Protein AF-0000000079729161 (afdb_homodimer)

pLDDT: mean 92.94, std 8.16, range [28.3, 98.75]

Structure (mmCIF, N/CA/C/O backbone):
data_AF-0000000079729161-model_v1
#
loop_
_entity.id
_entity.type
_entity.pdbx_description
1 polymer 'Ankyrin repeat domain-containing protein'
#
loop_
_atom_site.group_PDB
_atom_site.id
_atom_site.type_symbol
_atom_site.label_atom_id
_atom_site.label_alt_id
_atom_site.label_comp_id
_atom_site.label_asym_id
_atom_site.label_entity_id
_atom_site.label_seq_id
_atom_site.pdbx_PDB_ins_code
_atom_site.Cartn_x
_atom_site.Cartn_y
_atom_site.Cartn_z
_atom_site.occupancy
_atom_site.B_iso_or_equiv
_atom_site.auth_seq_id
_atom_site.auth_comp_id
_atom_site.auth_asym_id
_atom_site.auth_atom_id
_atom_sit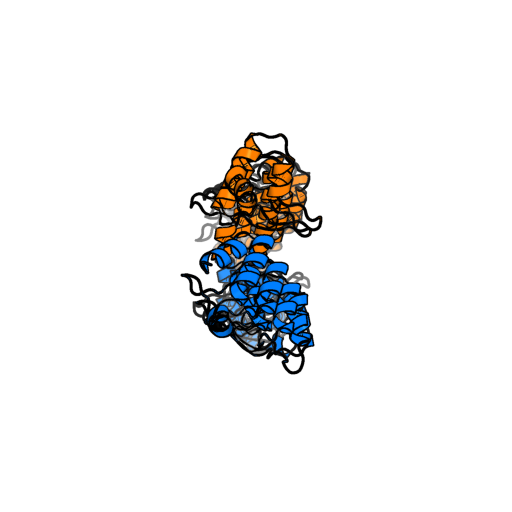e.pdbx_PDB_model_num
ATOM 1 N N . MET A 1 1 ? 3.354 -56.656 -15.953 1 68.19 1 MET A N 1
ATOM 2 C CA . MET A 1 1 ? 3.672 -55.219 -15.883 1 68.19 1 MET A CA 1
ATOM 3 C C . MET A 1 1 ? 3.277 -54.656 -14.531 1 68.19 1 MET A C 1
ATOM 5 O O . MET A 1 1 ? 2.232 -55 -13.984 1 68.19 1 MET A O 1
ATOM 9 N N . ASP A 1 2 ? 4.18 -53.969 -13.883 1 83.44 2 ASP A N 1
ATOM 10 C CA . ASP A 1 2 ? 3.963 -53.25 -12.625 1 83.44 2 ASP A CA 1
ATOM 11 C C . ASP A 1 2 ? 3.348 -51.875 -12.875 1 83.44 2 ASP A C 1
ATOM 13 O O . ASP A 1 2 ? 3.834 -51.125 -13.719 1 83.44 2 ASP A O 1
ATOM 17 N N . TRP A 1 3 ? 2.186 -51.75 -12.258 1 87.19 3 TRP A N 1
ATOM 18 C CA . TRP A 1 3 ? 1.47 -50.5 -12.438 1 87.19 3 TRP A CA 1
ATOM 19 C C . TRP A 1 3 ? 2.34 -49.312 -12.023 1 87.19 3 TRP A C 1
ATOM 21 O O . TRP A 1 3 ? 2.17 -48.188 -12.539 1 87.19 3 TRP A O 1
ATOM 31 N N . ASN A 1 4 ? 3.287 -49.594 -11.258 1 90.12 4 ASN A N 1
ATOM 32 C CA . ASN A 1 4 ? 4.191 -48.531 -10.789 1 90.12 4 ASN A CA 1
ATOM 33 C C . ASN A 1 4 ? 5.051 -48 -11.922 1 90.12 4 ASN A C 1
ATOM 35 O O . ASN A 1 4 ? 5.492 -46.844 -11.875 1 90.12 4 ASN A O 1
ATOM 39 N N . ASP A 1 5 ? 5.234 -48.844 -12.898 1 92.19 5 ASP A N 1
ATOM 40 C CA . ASP A 1 5 ? 6.008 -48.406 -14.055 1 92.19 5 ASP A CA 1
ATOM 41 C C . ASP A 1 5 ? 5.258 -47.344 -14.844 1 92.19 5 ASP A C 1
ATOM 43 O O . ASP A 1 5 ? 5.875 -46.438 -15.422 1 92.19 5 ASP A O 1
ATOM 47 N N . LEU A 1 6 ? 3.928 -47.406 -14.828 1 94.44 6 LEU A N 1
ATOM 48 C CA . LEU A 1 6 ? 3.113 -46.406 -15.484 1 94.44 6 LEU A CA 1
ATOM 49 C C . LEU A 1 6 ? 3.246 -45.062 -14.781 1 94.44 6 LEU A C 1
ATOM 51 O O . LEU A 1 6 ? 3.424 -44.031 -15.43 1 94.44 6 LEU A O 1
ATOM 55 N N . PHE A 1 7 ? 3.248 -45.094 -13.5 1 94.38 7 PHE A N 1
ATOM 56 C CA . PHE A 1 7 ? 3.387 -43.844 -12.727 1 94.38 7 PHE A CA 1
ATOM 57 C C . PHE A 1 7 ? 4.754 -43.219 -12.953 1 94.38 7 PHE A C 1
ATOM 59 O O . PHE A 1 7 ? 4.863 -42 -13.133 1 94.38 7 PHE A O 1
ATOM 66 N N . ARG A 1 8 ? 5.738 -44.031 -12.969 1 90 8 ARG A N 1
ATOM 67 C CA . ARG A 1 8 ? 7.09 -43.531 -13.203 1 90 8 ARG A CA 1
ATOM 68 C C . ARG A 1 8 ? 7.203 -42.906 -14.578 1 90 8 ARG A C 1
ATOM 70 O O . ARG A 1 8 ? 7.824 -41.844 -14.727 1 90 8 ARG A O 1
ATOM 77 N N . ALA A 1 9 ? 6.652 -43.562 -15.586 1 92.38 9 ALA A N 1
ATOM 78 C CA . ALA A 1 9 ? 6.695 -43.031 -16.953 1 92.38 9 ALA A CA 1
ATOM 79 C C . ALA A 1 9 ? 5.996 -41.688 -17.047 1 92.38 9 ALA A C 1
ATOM 81 O O . ALA A 1 9 ? 6.5 -40.75 -17.688 1 92.38 9 ALA A O 1
ATOM 82 N N . VAL A 1 10 ? 4.863 -41.5 -16.391 1 93.75 10 VAL A N 1
ATOM 83 C CA . VAL A 1 10 ? 4.098 -40.281 -16.422 1 93.75 10 VAL A CA 1
ATOM 84 C C . VAL A 1 10 ? 4.855 -39.188 -15.688 1 93.75 10 VAL A C 1
ATOM 86 O O . VAL A 1 10 ? 5.008 -38.062 -16.203 1 93.75 10 VAL A O 1
ATOM 89 N N . LYS A 1 11 ? 5.406 -39.438 -14.5 1 88.5 11 LYS A N 1
ATOM 90 C CA . LYS A 1 11 ? 6.062 -38.469 -13.648 1 88.5 11 LYS A CA 1
ATOM 91 C C . LYS A 1 11 ? 7.363 -37.969 -14.281 1 88.5 11 LYS A C 1
ATOM 93 O O . LYS A 1 11 ? 7.746 -36.812 -14.109 1 88.5 11 LYS A O 1
ATOM 98 N N . THR A 1 12 ? 8.008 -38.844 -15.055 1 85.38 12 THR A N 1
ATOM 99 C CA . THR A 1 12 ? 9.273 -38.469 -15.664 1 85.38 12 THR A CA 1
ATOM 100 C C . THR A 1 12 ? 9.055 -37.906 -17.062 1 85.38 12 THR A C 1
ATOM 102 O O . THR A 1 12 ? 9.977 -37.344 -17.672 1 85.38 12 THR A O 1
ATOM 105 N N . GLY A 1 13 ? 7.871 -38.062 -17.609 1 87.88 13 GLY A N 1
ATOM 106 C CA . GLY A 1 13 ? 7.547 -37.531 -18.922 1 87.88 13 GLY A CA 1
ATOM 107 C C . GLY A 1 13 ? 8.023 -38.438 -20.062 1 87.88 13 GLY A C 1
ATOM 108 O O . GLY A 1 13 ? 8.266 -37.969 -21.172 1 87.88 13 GLY A O 1
ATOM 109 N N . ASN A 1 14 ? 8.281 -39.656 -19.703 1 89.75 14 ASN A N 1
ATOM 110 C CA . ASN A 1 14 ? 8.688 -40.625 -20.719 1 89.75 14 ASN A CA 1
ATOM 111 C C . ASN A 1 14 ? 7.492 -41.188 -21.469 1 89.75 14 ASN A C 1
ATOM 113 O O . ASN A 1 14 ? 7.082 -42.344 -21.219 1 89.75 14 ASN A O 1
ATOM 117 N N . ASN A 1 15 ? 7.012 -40.5 -22.484 1 92.31 15 ASN A N 1
ATOM 118 C CA . ASN A 1 15 ? 5.773 -40.844 -23.172 1 92.31 15 ASN A CA 1
ATOM 119 C C . ASN A 1 15 ? 5.941 -42.094 -24.047 1 92.31 15 ASN A C 1
ATOM 121 O O . ASN A 1 15 ? 4.98 -42.812 -24.281 1 92.31 15 ASN A O 1
ATOM 125 N N . GLY A 1 16 ? 7.207 -42.281 -24.516 1 90.62 16 GLY A N 1
ATOM 126 C CA . GLY A 1 16 ? 7.461 -43.5 -25.234 1 90.62 16 GLY A CA 1
ATOM 127 C C . GLY A 1 16 ? 7.23 -44.75 -24.391 1 90.62 16 GLY A C 1
ATOM 128 O O . GLY A 1 16 ? 6.504 -45.656 -24.797 1 90.62 16 GLY A O 1
ATOM 129 N N . THR A 1 17 ? 7.859 -44.719 -23.281 1 92.44 17 THR A N 1
ATOM 130 C CA . THR A 1 17 ? 7.691 -45.812 -22.344 1 92.44 17 THR A CA 1
ATOM 131 C C . THR A 1 17 ? 6.234 -45.938 -21.906 1 92.44 17 THR A C 1
ATOM 133 O O . THR A 1 17 ? 5.711 -47.031 -21.766 1 92.44 17 THR A O 1
ATOM 136 N N . LEU A 1 18 ? 5.551 -44.844 -21.703 1 95.31 18 LEU A N 1
ATOM 137 C CA . LEU A 1 18 ? 4.152 -44.844 -21.281 1 95.31 18 LEU A CA 1
ATOM 138 C C . LEU A 1 18 ? 3.279 -45.562 -22.312 1 95.31 18 LEU A C 1
ATOM 140 O O . LEU A 1 18 ? 2.465 -46.406 -21.953 1 95.31 18 LEU A O 1
ATOM 144 N N . ARG A 1 19 ? 3.449 -45.25 -23.547 1 95.38 19 ARG A N 1
ATOM 145 C CA . ARG A 1 19 ? 2.676 -45.875 -24.609 1 95.38 19 ARG A CA 1
ATOM 146 C C . ARG A 1 19 ? 2.887 -47.375 -24.641 1 95.38 19 ARG A C 1
ATOM 148 O O . ARG A 1 19 ? 1.926 -48.156 -24.75 1 95.38 19 ARG A O 1
ATOM 155 N N . ALA A 1 20 ? 4.137 -47.75 -24.516 1 94.94 20 ALA A N 1
ATOM 156 C CA . ALA A 1 20 ? 4.469 -49.156 -24.547 1 94.94 20 ALA A CA 1
ATOM 157 C C . ALA A 1 20 ? 3.811 -49.906 -23.375 1 94.94 20 ALA A C 1
ATOM 159 O O . ALA A 1 20 ? 3.26 -51 -23.562 1 94.94 20 ALA A O 1
ATOM 160 N N . LEU A 1 21 ? 3.881 -49.312 -22.25 1 95.19 21 LEU A N 1
ATOM 161 C CA . LEU A 1 21 ? 3.316 -49.906 -21.062 1 95.19 21 LEU A CA 1
ATOM 162 C C . LEU A 1 21 ? 1.796 -50 -21.156 1 95.19 21 LEU A C 1
ATOM 164 O O . LEU A 1 21 ? 1.198 -51 -20.734 1 95.19 21 LEU A O 1
ATOM 168 N N . LEU A 1 22 ? 1.143 -49 -21.703 1 95.62 22 LEU A N 1
ATOM 169 C CA . LEU A 1 22 ? -0.308 -49 -21.859 1 95.62 22 LEU A CA 1
ATOM 170 C C . LEU A 1 22 ? -0.758 -50.062 -22.844 1 95.62 22 LEU A C 1
ATOM 172 O O . LEU A 1 22 ? -1.742 -50.781 -22.594 1 95.62 22 LEU A O 1
ATOM 176 N N . GLU A 1 23 ? -0.032 -50.219 -23.938 1 94.88 23 GLU A N 1
ATOM 177 C CA . GLU A 1 23 ? -0.334 -51.25 -24.922 1 94.88 23 GLU A CA 1
ATOM 178 C C . GLU A 1 23 ? -0.263 -52.625 -24.297 1 94.88 23 GLU A C 1
ATOM 180 O O . GLU A 1 23 ? -1.117 -53.469 -24.562 1 94.88 23 GLU A O 1
ATOM 185 N N . GLU A 1 24 ? 0.707 -52.75 -23.547 1 94.06 24 GLU A N 1
ATOM 186 C CA . GLU A 1 24 ? 0.854 -54 -22.859 1 94.06 24 GLU A CA 1
ATOM 187 C C . GLU A 1 24 ? -0.266 -54.219 -21.844 1 94.06 24 GLU A C 1
ATOM 189 O O . GLU A 1 24 ? -0.782 -55.312 -21.688 1 94.06 24 GLU A O 1
ATOM 194 N N . ALA A 1 25 ? -0.663 -53.281 -21.188 1 92.88 25 ALA A N 1
ATOM 195 C CA . ALA A 1 25 ? -1.66 -53.344 -20.125 1 92.88 25 ALA A CA 1
ATOM 196 C C . ALA A 1 25 ? -3.027 -53.75 -20.672 1 92.88 25 ALA A C 1
ATOM 198 O O . ALA A 1 25 ? -3.801 -54.438 -20 1 92.88 25 ALA A O 1
ATOM 199 N N . THR A 1 26 ? -3.33 -53.281 -21.844 1 92.75 26 THR A N 1
ATOM 200 C CA . THR A 1 26 ? -4.641 -53.531 -22.438 1 92.75 26 THR A CA 1
ATOM 201 C C . THR A 1 26 ? -4.871 -55.031 -22.609 1 92.75 26 THR A C 1
ATOM 203 O O . THR A 1 26 ? -6.012 -55.5 -22.75 1 92.75 26 THR A O 1
ATOM 206 N N . THR A 1 27 ? -3.781 -55.75 -22.641 1 92.38 27 THR A N 1
ATOM 207 C CA . THR A 1 27 ? -3.887 -57.188 -22.859 1 92.38 27 THR A CA 1
ATOM 208 C C . THR A 1 27 ? -4.113 -57.938 -21.547 1 92.38 27 THR A C 1
ATOM 210 O O . THR A 1 27 ? -4.395 -59.125 -21.531 1 92.38 27 THR A O 1
ATOM 213 N N . ARG A 1 28 ? -4.113 -57.25 -20.547 1 91.5 28 ARG A N 1
ATOM 214 C CA . ARG A 1 28 ? -4.273 -57.875 -19.219 1 91.5 28 ARG A CA 1
ATOM 215 C C . ARG A 1 28 ? -5.746 -58.062 -18.891 1 91.5 28 ARG A C 1
ATOM 217 O O . ARG A 1 28 ? -6.582 -57.219 -19.188 1 91.5 28 ARG A O 1
ATOM 224 N N . ASP A 1 29 ? -5.957 -59.219 -18.234 1 90.94 29 ASP A N 1
ATOM 225 C CA . ASP A 1 29 ? -7.309 -59.469 -17.766 1 90.94 29 ASP A CA 1
ATOM 226 C C . ASP A 1 29 ? -7.715 -58.469 -16.688 1 90.94 29 ASP A C 1
ATOM 228 O O . ASP A 1 29 ? -6.941 -58.188 -15.766 1 90.94 29 ASP A O 1
ATOM 232 N N . GLY A 1 30 ? -8.969 -57.875 -16.875 1 91.06 30 GLY A N 1
ATOM 233 C CA . GLY A 1 30 ? -9.484 -56.969 -15.883 1 91.06 30 GLY A CA 1
ATOM 234 C C . GLY A 1 30 ? -9.008 -55.531 -16.094 1 91.06 30 GLY A C 1
ATOM 235 O O . GLY A 1 30 ? -9.227 -54.656 -15.25 1 91.06 30 GLY A O 1
ATOM 236 N N . TYR A 1 31 ? -8.273 -55.312 -17.109 1 90.75 31 TYR A N 1
ATOM 237 C CA . TYR A 1 31 ? -7.715 -54 -17.453 1 90.75 31 TYR A CA 1
ATOM 238 C C . TYR A 1 31 ? -8.773 -52.906 -17.344 1 90.75 31 TYR A C 1
ATOM 240 O O . TYR A 1 31 ? -8.57 -51.906 -16.688 1 90.75 31 TYR A O 1
ATOM 248 N N . SER A 1 32 ? -9.914 -53.156 -17.953 1 90.5 32 SER A N 1
ATOM 249 C CA . SER A 1 32 ? -10.961 -52.125 -18.062 1 90.5 32 SER A CA 1
ATOM 250 C C . SER A 1 32 ? -11.484 -51.75 -16.688 1 90.5 32 SER A C 1
ATOM 252 O O . SER A 1 32 ? -11.922 -50.594 -16.484 1 90.5 32 SER A O 1
ATOM 254 N N . GLU A 1 33 ? -11.367 -52.656 -15.742 1 91.94 33 GLU A N 1
ATOM 255 C CA . GLU A 1 33 ? -11.859 -52.406 -14.391 1 91.94 33 GLU A CA 1
ATOM 256 C C . GLU A 1 33 ? -10.758 -51.844 -13.5 1 91.94 33 GLU A C 1
ATOM 258 O O . GLU A 1 33 ? -11.008 -50.969 -12.656 1 91.94 33 GLU A O 1
ATOM 263 N N . GLU A 1 34 ? -9.609 -52.281 -13.727 1 92.12 34 GLU A N 1
ATOM 264 C CA . GLU A 1 34 ? -8.508 -51.969 -12.828 1 92.12 34 GLU A CA 1
ATOM 265 C C . GLU A 1 34 ? -7.84 -50.625 -13.203 1 92.12 34 GLU A C 1
ATOM 267 O O . GLU A 1 34 ? -7.52 -49.812 -12.336 1 92.12 34 GLU A O 1
ATOM 272 N N . PHE A 1 35 ? -7.656 -50.375 -14.469 1 93.56 35 PHE A N 1
ATOM 273 C CA . PHE A 1 35 ? -6.859 -49.25 -14.969 1 93.56 35 PHE A CA 1
ATOM 274 C C . PHE A 1 35 ? -7.438 -47.938 -14.5 1 93.56 35 PHE A C 1
ATOM 276 O O . PHE A 1 35 ? -6.727 -47.094 -13.93 1 93.56 35 PHE A O 1
ATOM 283 N N . PRO A 1 36 ? -8.75 -47.75 -14.641 1 91.62 36 PRO A N 1
ATOM 284 C CA . PRO A 1 36 ? -9.312 -46.469 -14.234 1 91.62 36 PRO A CA 1
ATOM 285 C C . PRO A 1 36 ? -9.242 -46.219 -12.727 1 91.62 36 PRO A C 1
ATOM 287 O O . PRO A 1 36 ? -9.375 -45.094 -12.266 1 91.62 36 PRO A O 1
ATOM 290 N N . GLU A 1 37 ? -8.945 -47.281 -11.984 1 92.56 37 GLU A N 1
ATOM 291 C CA . GLU A 1 37 ? -8.977 -47.188 -10.523 1 92.56 37 GLU A CA 1
ATOM 292 C C . GLU A 1 37 ? -7.57 -47.094 -9.945 1 92.56 37 GLU A C 1
ATOM 294 O O . GLU A 1 37 ? -7.402 -46.938 -8.734 1 92.56 37 GLU A O 1
ATOM 299 N N . LEU A 1 38 ? -6.609 -47.094 -10.836 1 93.62 38 LEU A N 1
ATOM 300 C CA . LEU A 1 38 ? -5.23 -47.031 -10.367 1 93.62 38 LEU A CA 1
ATOM 301 C C . LEU A 1 38 ? -4.957 -45.719 -9.633 1 93.62 38 LEU A C 1
ATOM 303 O O . LEU A 1 38 ? -5.324 -44.656 -10.109 1 93.62 38 LEU A O 1
ATOM 307 N N . ARG A 1 39 ? -4.336 -45.812 -8.406 1 93.75 39 ARG A N 1
ATOM 308 C CA . ARG A 1 39 ? -3.906 -44.656 -7.613 1 93.75 39 ARG A CA 1
ATOM 309 C C . ARG A 1 39 ? -2.527 -44.906 -7.008 1 93.75 39 ARG A C 1
ATOM 311 O O . ARG A 1 39 ? -2.148 -46.062 -6.75 1 93.75 39 ARG A O 1
ATOM 318 N N . ASP A 1 40 ? -1.847 -43.844 -6.875 1 91.12 40 ASP A N 1
ATOM 319 C CA . ASP A 1 40 ? -0.59 -43.969 -6.145 1 91.12 40 ASP A CA 1
ATOM 320 C C . ASP A 1 40 ? -0.816 -43.875 -4.637 1 91.12 40 ASP A C 1
ATOM 322 O O . ASP A 1 40 ? -1.953 -43.938 -4.168 1 91.12 40 ASP A O 1
ATOM 326 N N . SER A 1 41 ? 0.306 -43.844 -3.869 1 88.5 41 SER A N 1
ATOM 327 C CA . SER A 1 41 ? 0.239 -43.844 -2.412 1 88.5 41 SER A CA 1
ATOM 328 C C . SER A 1 41 ? -0.407 -42.562 -1.898 1 88.5 41 SER A C 1
ATOM 330 O O . SER A 1 41 ? -0.88 -42.5 -0.761 1 88.5 41 SER A O 1
ATOM 332 N N . TYR A 1 42 ? -0.53 -41.5 -2.68 1 86.44 42 TYR A N 1
ATOM 333 C CA . TYR A 1 42 ? -1.123 -40.25 -2.285 1 86.44 42 TYR A CA 1
ATOM 334 C C . TYR A 1 42 ? -2.584 -40.156 -2.715 1 86.44 42 TYR A C 1
ATOM 336 O O . TYR A 1 42 ? -3.254 -39.156 -2.477 1 86.44 42 TYR A O 1
ATOM 344 N N . GLY A 1 43 ? -3.021 -41.25 -3.365 1 89.19 43 GLY A N 1
ATOM 345 C CA . GLY A 1 43 ? -4.414 -41.281 -3.783 1 89.19 43 GLY A CA 1
ATOM 346 C C . GLY A 1 43 ? -4.648 -40.625 -5.129 1 89.19 43 GLY A C 1
ATOM 347 O O . GLY A 1 43 ? -5.793 -40.375 -5.504 1 89.19 43 GLY A O 1
ATOM 348 N N . CYS A 1 44 ? -3.578 -40.406 -5.867 1 92.19 44 CYS A N 1
ATOM 349 C CA . CYS A 1 44 ? -3.68 -39.719 -7.156 1 92.19 44 CYS A CA 1
ATOM 350 C C . CYS A 1 44 ? -3.568 -40.719 -8.305 1 92.19 44 CYS A C 1
ATOM 352 O O . CYS A 1 44 ? -2.791 -41.656 -8.227 1 92.19 44 CYS A O 1
ATOM 354 N N . GLY A 1 45 ? -4.312 -40.5 -9.328 1 94 45 GLY A N 1
ATOM 355 C CA . GLY A 1 45 ? -4.27 -41.344 -10.5 1 94 45 GLY A CA 1
ATOM 356 C C . GLY A 1 45 ? -3.256 -40.906 -11.531 1 94 45 GLY A C 1
ATOM 357 O O . GLY A 1 45 ? -2.562 -39.906 -11.336 1 94 45 GLY A O 1
ATOM 358 N N . LEU A 1 46 ? -3.15 -41.656 -12.594 1 95.44 46 LEU A N 1
ATOM 359 C CA . LEU A 1 46 ? -2.188 -41.375 -13.656 1 95.44 46 LEU A CA 1
ATOM 360 C C . LEU A 1 46 ? -2.523 -40.062 -14.367 1 95.44 46 LEU A C 1
ATOM 362 O O . LEU A 1 46 ? -1.628 -39.281 -14.688 1 95.44 46 LEU A O 1
ATOM 366 N N . LEU A 1 47 ? -3.812 -39.812 -14.57 1 95.88 47 LEU A N 1
ATOM 367 C CA . LEU A 1 47 ? -4.246 -38.625 -15.266 1 95.88 47 LEU A CA 1
ATOM 368 C C . LEU A 1 47 ? -3.908 -37.375 -14.445 1 95.88 47 LEU A C 1
ATOM 370 O O . LEU A 1 47 ? -3.498 -36.344 -15 1 95.88 47 LEU A O 1
ATOM 374 N N . TYR A 1 48 ? -4.023 -37.469 -13.164 1 93.44 48 TYR A N 1
ATOM 375 C CA . TYR A 1 48 ? -3.65 -36.375 -12.266 1 93.44 48 TYR A CA 1
ATOM 376 C C . TYR A 1 48 ? -2.207 -35.938 -12.492 1 93.44 48 TYR A C 1
ATOM 378 O O . TYR A 1 48 ? -1.928 -34.781 -12.695 1 93.44 48 TYR A O 1
ATOM 386 N N . TRP A 1 49 ? -1.358 -36.875 -12.5 1 91.75 49 TRP A N 1
ATOM 387 C CA . TRP A 1 49 ? 0.068 -36.594 -12.617 1 91.75 49 TRP A CA 1
ATOM 388 C C . TRP A 1 49 ? 0.41 -36.031 -14 1 91.75 49 TRP A C 1
ATOM 390 O O . TRP A 1 49 ? 1.245 -35.156 -14.141 1 91.75 49 TRP A O 1
ATOM 400 N N . ALA A 1 50 ? -0.194 -36.625 -15.039 1 93.75 50 ALA A N 1
ATOM 401 C CA . ALA A 1 50 ? 0.036 -36.125 -16.391 1 93.75 50 ALA A CA 1
ATOM 402 C C . ALA A 1 50 ? -0.325 -34.656 -16.5 1 93.75 50 ALA A C 1
ATOM 404 O O . ALA A 1 50 ? 0.417 -33.844 -17.094 1 93.75 50 ALA A O 1
ATOM 405 N N . ILE A 1 51 ? -1.441 -34.281 -15.898 1 93.38 51 ILE A N 1
ATOM 406 C CA . ILE A 1 51 ? -1.92 -32.906 -15.961 1 93.38 51 ILE A CA 1
ATOM 407 C C . ILE A 1 51 ? -1.04 -32.031 -15.094 1 93.38 51 ILE A C 1
ATOM 409 O O . ILE A 1 51 ? -0.665 -30.922 -15.5 1 93.38 51 ILE A O 1
ATOM 413 N N . LYS A 1 52 ? -0.727 -32.469 -13.898 1 88.19 52 LYS A N 1
ATOM 414 C CA . LYS A 1 52 ? 0.116 -31.703 -12.977 1 88.19 52 LYS A CA 1
ATOM 415 C C . LYS A 1 52 ? 1.464 -31.375 -13.609 1 88.19 52 LYS A C 1
ATOM 417 O O . LYS A 1 52 ? 2.006 -30.297 -13.391 1 88.19 52 LYS A O 1
ATOM 422 N N . GLU A 1 53 ? 1.94 -32.312 -14.414 1 85.25 53 GLU A N 1
ATOM 423 C CA . GLU A 1 53 ? 3.223 -32.125 -15.086 1 85.25 53 GLU A CA 1
ATOM 424 C C . GLU A 1 53 ? 3.057 -31.312 -16.375 1 85.25 53 GLU A C 1
ATOM 426 O O . GLU A 1 53 ? 4.043 -31 -17.047 1 85.25 53 GLU A O 1
ATOM 431 N N . GLY A 1 54 ? 1.809 -31.062 -16.719 1 87.69 54 GLY A N 1
ATOM 432 C CA . GLY A 1 54 ? 1.536 -30.312 -17.938 1 87.69 54 GLY A CA 1
ATOM 433 C C . GLY A 1 54 ? 1.773 -31.109 -19.203 1 87.69 54 GLY A C 1
ATOM 434 O O . GLY A 1 54 ? 2.051 -30.531 -20.266 1 87.69 54 GLY A O 1
ATOM 435 N N . ASP A 1 55 ? 1.773 -32.375 -19.078 1 90 55 ASP A N 1
ATOM 436 C CA . ASP A 1 55 ? 2.062 -33.25 -20.203 1 90 55 ASP A CA 1
ATOM 437 C C . ASP A 1 55 ? 0.792 -33.562 -20.984 1 90 55 ASP A C 1
ATOM 439 O O . ASP A 1 55 ? 0.142 -34.594 -20.719 1 90 55 ASP A O 1
ATOM 443 N N . LYS A 1 56 ? 0.563 -32.844 -22.016 1 91.19 56 LYS A N 1
ATOM 444 C CA . LYS A 1 56 ? -0.649 -33 -22.812 1 91.19 56 LYS A CA 1
ATOM 445 C C . LYS A 1 56 ? -0.68 -34.344 -23.516 1 91.19 56 LYS A C 1
ATOM 447 O O . LYS A 1 56 ? -1.734 -34.969 -23.609 1 91.19 56 LYS A O 1
ATOM 452 N N . GLU A 1 57 ? 0.463 -34.688 -24 1 92.62 57 GLU A N 1
ATOM 453 C CA . GLU A 1 57 ? 0.539 -35.969 -24.719 1 92.62 57 GLU A CA 1
ATOM 454 C C . GLU A 1 57 ? 0.203 -37.125 -23.797 1 92.62 57 GLU A C 1
ATOM 456 O O . GLU A 1 57 ? -0.573 -38.031 -24.156 1 92.62 57 GLU A O 1
ATOM 461 N N . ALA A 1 58 ? 0.828 -37.125 -22.656 1 95.19 58 ALA A N 1
ATOM 462 C CA . ALA A 1 58 ? 0.551 -38.156 -21.688 1 95.19 58 ALA A CA 1
ATOM 463 C C . ALA A 1 58 ? -0.925 -38.188 -21.312 1 95.19 58 ALA A C 1
ATOM 465 O O . ALA A 1 58 ? -1.535 -39.25 -21.219 1 95.19 58 ALA A O 1
ATOM 466 N N . ALA A 1 59 ? -1.501 -37.031 -21.078 1 96.5 59 ALA A N 1
ATOM 467 C CA . ALA A 1 59 ? -2.908 -36.938 -20.703 1 96.5 59 ALA A CA 1
ATOM 468 C C . ALA A 1 59 ? -3.811 -37.531 -21.797 1 96.5 59 ALA A C 1
ATOM 470 O O . ALA A 1 59 ? -4.73 -38.281 -21.5 1 96.5 59 ALA A O 1
ATOM 471 N N . LYS A 1 60 ? -3.533 -37.188 -23 1 96.69 60 LYS A N 1
ATOM 472 C CA . LYS A 1 60 ? -4.316 -37.688 -24.125 1 96.69 60 LYS A CA 1
ATOM 473 C C . LYS A 1 60 ? -4.23 -39.219 -24.219 1 96.69 60 LYS A C 1
ATOM 475 O O . LYS A 1 60 ? -5.25 -39.875 -24.359 1 96.69 60 LYS A O 1
ATOM 480 N N . LEU A 1 61 ? -3.021 -39.688 -24.109 1 96.75 61 LEU A N 1
ATOM 481 C CA . LEU A 1 61 ? -2.809 -41.125 -24.156 1 96.75 61 LEU A CA 1
ATOM 482 C C . LEU A 1 61 ? -3.621 -41.844 -23.062 1 96.75 61 LEU A C 1
ATOM 484 O O . LEU A 1 61 ? -4.312 -42.844 -23.344 1 96.75 61 LEU A O 1
ATOM 488 N N . LEU A 1 62 ? -3.506 -41.344 -21.891 1 97.44 62 LEU A N 1
ATOM 489 C CA . LEU A 1 62 ? -4.191 -41.969 -20.75 1 97.44 62 LEU A CA 1
ATOM 490 C C . LEU A 1 62 ? -5.703 -41.969 -20.969 1 97.44 62 LEU A C 1
ATOM 492 O O . LEU A 1 62 ? -6.371 -42.969 -20.703 1 97.44 62 LEU A O 1
ATOM 496 N N . LEU A 1 63 ? -6.262 -40.875 -21.453 1 97.38 63 LEU A N 1
ATOM 497 C CA . LEU A 1 63 ? -7.695 -40.781 -21.703 1 97.38 63 LEU A CA 1
ATOM 498 C C . LEU A 1 63 ? -8.125 -41.719 -22.828 1 97.38 63 LEU A C 1
ATOM 500 O O . LEU A 1 63 ? -9.164 -42.375 -22.719 1 97.38 63 LEU A O 1
ATOM 504 N N . GLU A 1 64 ? -7.32 -41.844 -23.875 1 96.5 64 GLU A N 1
ATOM 505 C CA . GLU A 1 64 ? -7.602 -42.75 -24.984 1 96.5 64 GLU A CA 1
ATOM 506 C C . GLU A 1 64 ? -7.625 -44.188 -24.516 1 96.5 64 GLU A C 1
ATOM 508 O O . GLU A 1 64 ? -8.391 -45 -25.047 1 96.5 64 GLU A O 1
ATOM 513 N N . TYR A 1 65 ? -6.824 -44.438 -23.531 1 96.38 65 TYR A N 1
ATOM 514 C CA . TYR A 1 65 ? -6.707 -45.812 -23.062 1 96.38 65 TYR A CA 1
ATOM 515 C C . TYR A 1 65 ? -7.676 -46.094 -21.922 1 96.38 65 TYR A C 1
ATOM 517 O O . TYR A 1 65 ? -7.648 -47.156 -21.312 1 96.38 65 TYR A O 1
ATOM 525 N N . GLY A 1 66 ? -8.453 -45.094 -21.547 1 94.81 66 GLY A N 1
ATOM 526 C CA . GLY A 1 66 ? -9.594 -45.406 -20.688 1 94.81 66 GLY A CA 1
ATOM 527 C C . GLY A 1 66 ? -9.484 -44.812 -19.297 1 94.81 66 GLY A C 1
ATOM 528 O O . GLY A 1 66 ? -10.211 -45.188 -18.391 1 94.81 66 GLY A O 1
ATOM 529 N N . ALA A 1 67 ? -8.578 -43.906 -19.094 1 95.81 67 ALA A N 1
ATOM 530 C CA . ALA A 1 67 ? -8.531 -43.219 -17.812 1 95.81 67 ALA A CA 1
ATOM 531 C C . ALA A 1 67 ? -9.836 -42.469 -17.547 1 95.81 67 ALA A C 1
ATOM 533 O O . ALA A 1 67 ? -10.461 -41.938 -18.469 1 95.81 67 ALA A O 1
ATOM 534 N N . ASP A 1 68 ? -10.266 -42.438 -16.312 1 95.31 68 ASP A N 1
ATOM 535 C CA . ASP A 1 68 ? -11.477 -41.719 -15.914 1 95.31 68 ASP A CA 1
ATOM 536 C C . ASP A 1 68 ? -11.234 -40.219 -15.891 1 95.31 68 ASP A C 1
ATOM 538 O O . ASP A 1 68 ? -10.469 -39.719 -15.07 1 95.31 68 ASP A O 1
ATOM 542 N N . PRO A 1 69 ? -11.93 -39.5 -16.75 1 95.94 69 PRO A N 1
ATOM 543 C CA . PRO A 1 69 ? -11.719 -38.062 -16.781 1 95.94 69 PRO A CA 1
ATOM 544 C C . PRO A 1 69 ? -12.188 -37.375 -15.492 1 95.94 69 PRO A C 1
ATOM 546 O O . PRO A 1 69 ? -11.875 -36.219 -15.266 1 95.94 69 PRO A O 1
ATOM 549 N N . ASN A 1 70 ? -12.898 -38.062 -14.641 1 95.75 70 ASN A N 1
ATOM 550 C CA . ASN A 1 70 ? -13.438 -37.469 -13.414 1 95.75 70 ASN A CA 1
ATOM 551 C C . ASN A 1 70 ? -12.766 -38.062 -12.18 1 95.75 70 ASN A C 1
ATOM 553 O O . ASN A 1 70 ? -13.305 -37.969 -11.07 1 95.75 70 ASN A O 1
ATOM 557 N N . GLU A 1 71 ? -11.641 -38.719 -12.492 1 92.94 71 GLU A N 1
ATOM 558 C CA . GLU A 1 71 ? -10.898 -39.188 -11.336 1 92.94 71 GLU A CA 1
ATOM 559 C C . GLU A 1 71 ? -10.539 -38.031 -10.398 1 92.94 71 GLU A C 1
ATOM 561 O O . GLU A 1 71 ? -10.367 -36.906 -10.836 1 92.94 71 GLU A O 1
ATOM 566 N N . THR A 1 72 ? -10.445 -38.344 -9.031 1 91.5 72 THR A N 1
ATOM 567 C CA . THR A 1 72 ? -10.156 -37.281 -8.055 1 91.5 72 THR A CA 1
ATOM 568 C C . THR A 1 72 ? -8.906 -37.625 -7.254 1 91.5 72 THR A C 1
ATOM 570 O O . THR A 1 72 ? -8.57 -38.781 -7.078 1 91.5 72 THR A O 1
ATOM 573 N N . SER A 1 73 ? -8.203 -36.625 -6.875 1 91.19 73 SER A N 1
ATOM 574 C CA . SER A 1 73 ? -7.113 -36.781 -5.918 1 91.19 73 SER A CA 1
ATOM 575 C C . SER A 1 73 ? -7.645 -37 -4.504 1 91.19 73 SER A C 1
ATOM 577 O O . SER A 1 73 ? -8.859 -37.094 -4.301 1 91.19 73 SER A O 1
ATOM 579 N N . SER A 1 74 ? -6.691 -37.125 -3.59 1 88.19 74 SER A N 1
ATOM 580 C CA . SER A 1 74 ? -7.055 -37.312 -2.188 1 88.19 74 SER A CA 1
ATOM 581 C C . SER A 1 74 ? -7.738 -36.062 -1.637 1 88.19 74 SER A C 1
ATOM 583 O O . SER A 1 74 ? -8.453 -36.125 -0.633 1 88.19 74 SER A O 1
ATOM 585 N N . ARG A 1 75 ? -7.594 -34.938 -2.291 1 90.25 75 ARG A N 1
ATOM 586 C CA . ARG A 1 75 ? -8.211 -33.688 -1.857 1 90.25 75 ARG A CA 1
ATOM 587 C C . ARG A 1 75 ? -9.461 -33.375 -2.672 1 90.25 75 ARG A C 1
ATOM 589 O O . ARG A 1 75 ? -9.977 -32.25 -2.635 1 90.25 75 ARG A O 1
ATOM 596 N N . GLY A 1 76 ? -9.852 -34.344 -3.482 1 91.81 76 GLY A N 1
ATOM 597 C CA . GLY A 1 76 ? -11.078 -34.219 -4.258 1 91.81 76 GLY A CA 1
ATOM 598 C C . GLY A 1 76 ? -10.883 -33.406 -5.539 1 91.81 76 GLY A C 1
ATOM 599 O O . GLY A 1 76 ? -11.852 -33.031 -6.188 1 91.81 76 GLY A O 1
ATOM 600 N N . GLU A 1 77 ? -9.68 -33.156 -5.883 1 93.94 77 GLU A N 1
ATOM 601 C CA . GLU A 1 77 ? -9.43 -32.375 -7.102 1 93.94 77 GLU A CA 1
ATOM 602 C C . GLU A 1 77 ? -9.617 -33.25 -8.344 1 93.94 77 GLU A C 1
ATOM 604 O O . GLU A 1 77 ? -9.031 -34.344 -8.453 1 93.94 77 GLU A O 1
ATOM 609 N N . THR A 1 78 ? -10.445 -32.781 -9.219 1 94.62 78 THR A N 1
ATOM 610 C CA . THR A 1 78 ? -10.656 -33.469 -10.484 1 94.62 78 THR A CA 1
ATOM 611 C C . THR A 1 78 ? -9.594 -33.094 -11.5 1 94.62 78 THR A C 1
ATOM 613 O O . THR A 1 78 ? -8.859 -32.094 -11.297 1 94.62 78 THR A O 1
ATOM 616 N N . ALA A 1 79 ? -9.555 -33.844 -12.602 1 94.06 79 ALA A N 1
ATOM 617 C CA . ALA A 1 79 ? -8.633 -33.531 -13.688 1 94.06 79 ALA A CA 1
ATOM 618 C C . ALA A 1 79 ? -8.875 -32.125 -14.242 1 94.06 79 ALA A C 1
ATOM 620 O O . ALA A 1 79 ? -7.926 -31.406 -14.547 1 94.06 79 ALA A O 1
ATOM 621 N N . LEU A 1 80 ? -10.094 -31.719 -14.297 1 95.12 80 LEU A N 1
ATOM 622 C CA . LEU A 1 80 ? -10.438 -30.406 -14.805 1 95.12 80 LEU A CA 1
ATOM 623 C C . LEU A 1 80 ? -9.938 -29.312 -13.859 1 95.12 80 LEU A C 1
ATOM 625 O O . LEU A 1 80 ? -9.32 -28.344 -14.305 1 95.12 80 LEU A O 1
ATOM 629 N N . LEU A 1 81 ? -10.164 -29.5 -12.617 1 95.5 81 LEU A N 1
ATOM 630 C CA . LEU A 1 81 ? -9.734 -28.516 -11.633 1 95.5 81 LEU A CA 1
ATOM 631 C C . LEU A 1 81 ? -8.219 -28.328 -11.672 1 95.5 81 LEU A C 1
ATOM 633 O O . LEU A 1 81 ? -7.723 -27.203 -11.633 1 95.5 81 LEU A O 1
ATOM 637 N N . ILE A 1 82 ? -7.488 -29.375 -11.805 1 93.38 82 ILE A N 1
ATOM 638 C CA . ILE A 1 82 ? -6.031 -29.328 -11.828 1 93.38 82 ILE A CA 1
ATOM 639 C C . ILE A 1 82 ? -5.566 -28.672 -13.133 1 93.38 82 ILE A C 1
ATOM 641 O O . ILE A 1 82 ? -4.605 -27.906 -13.133 1 93.38 82 ILE A O 1
ATOM 645 N N . ALA A 1 83 ? -6.18 -29.016 -14.188 1 93.81 83 ALA A N 1
ATOM 646 C CA . ALA A 1 83 ? -5.836 -28.422 -15.477 1 93.81 83 ALA A CA 1
ATOM 647 C C . ALA A 1 83 ? -6.016 -26.906 -15.453 1 93.81 83 ALA A C 1
ATOM 649 O O . ALA A 1 83 ? -5.199 -26.172 -16 1 93.81 83 ALA A O 1
ATOM 650 N N . LEU A 1 84 ? -7.055 -26.484 -14.859 1 93.88 84 LEU A N 1
ATOM 651 C CA . LEU A 1 84 ? -7.336 -25.047 -14.75 1 93.88 84 LEU A CA 1
ATOM 652 C C . LEU A 1 84 ? -6.305 -24.359 -13.859 1 93.88 84 LEU A C 1
ATOM 654 O O . LEU A 1 84 ? -5.824 -23.281 -14.195 1 93.88 84 LEU A O 1
ATOM 658 N N . GLU A 1 85 ? -5.953 -24.969 -12.828 1 88.12 85 GLU A N 1
ATOM 659 C CA . GLU A 1 85 ? -4.961 -24.422 -11.898 1 88.12 85 GLU A CA 1
ATOM 660 C C . GLU A 1 85 ? -3.596 -24.281 -12.57 1 88.12 85 GLU A C 1
ATOM 662 O O . GLU A 1 85 ? -2.848 -23.344 -12.281 1 88.12 85 GLU A O 1
ATOM 667 N N . SER A 1 86 ? -3.297 -25.219 -13.406 1 80.88 86 SER A N 1
ATOM 668 C CA . SER A 1 86 ? -1.989 -25.266 -14.055 1 80.88 86 SER A CA 1
ATOM 669 C C . SER A 1 86 ? -1.91 -24.297 -15.227 1 80.88 86 SER A C 1
ATOM 671 O O . SER A 1 86 ? -0.916 -24.281 -15.953 1 80.88 86 SER A O 1
ATOM 673 N N . GLU A 1 87 ? -2.939 -23.531 -15.43 1 79.81 87 GLU A N 1
ATOM 674 C CA . GLU A 1 87 ? -2.98 -22.484 -16.453 1 79.81 87 GLU A CA 1
ATOM 675 C C . GLU A 1 87 ? -2.727 -23.062 -17.844 1 79.81 87 GLU A C 1
ATOM 677 O O . GLU A 1 87 ? -1.97 -22.484 -18.625 1 79.81 87 GLU A O 1
ATOM 682 N N . LEU A 1 88 ? -3.213 -24.203 -18.047 1 82.88 88 LEU A N 1
ATOM 683 C CA . LEU A 1 88 ? -3.033 -24.891 -19.328 1 82.88 88 LEU A CA 1
ATOM 684 C C . LEU A 1 88 ? -4.367 -25.047 -20.047 1 82.88 88 LEU A C 1
ATOM 686 O O . LEU A 1 88 ? -5.039 -26.078 -19.891 1 82.88 88 LEU A O 1
ATOM 690 N N . PRO A 1 89 ? -4.734 -24.109 -20.891 1 89.19 89 PRO A N 1
ATOM 691 C CA . PRO A 1 89 ? -6.043 -24.172 -21.547 1 89.19 89 PRO A CA 1
ATOM 692 C C . PRO A 1 89 ? -6.234 -25.438 -22.391 1 89.19 89 PRO A C 1
ATOM 694 O O . PRO A 1 89 ? -7.328 -26 -22.422 1 89.19 89 PRO A O 1
ATOM 697 N N . GLU A 1 90 ? -5.164 -25.875 -22.953 1 91.5 90 GLU A N 1
ATOM 698 C CA . GLU A 1 90 ? -5.262 -27.031 -23.828 1 91.5 90 GLU A CA 1
ATOM 699 C C . GLU A 1 90 ? -5.613 -28.297 -23.047 1 91.5 90 GLU A C 1
ATOM 701 O O . GLU A 1 90 ? -6.359 -29.156 -23.531 1 91.5 90 GLU A O 1
ATOM 706 N N . LEU A 1 91 ? -5.047 -28.375 -21.891 1 94.06 91 LEU A N 1
ATOM 707 C CA . LEU A 1 91 ? -5.336 -29.547 -21.047 1 94.06 91 LEU A CA 1
ATOM 708 C C . LEU A 1 91 ? -6.773 -29.5 -20.547 1 94.06 91 LEU A C 1
ATOM 710 O O . LEU A 1 91 ? -7.441 -30.531 -20.469 1 94.06 91 LEU A O 1
ATOM 714 N N . ALA A 1 92 ? -7.242 -28.328 -20.172 1 95.5 92 ALA A N 1
ATOM 715 C CA . ALA A 1 92 ? -8.633 -28.172 -19.766 1 95.5 92 ALA A CA 1
ATOM 716 C C . ALA A 1 92 ? -9.594 -28.562 -20.875 1 95.5 92 ALA A C 1
ATOM 718 O O . ALA A 1 92 ? -10.562 -29.281 -20.656 1 95.5 92 ALA A O 1
ATOM 719 N N . GLU A 1 93 ? -9.273 -28.156 -22.062 1 94.88 93 GLU A N 1
ATOM 720 C CA . GLU A 1 93 ? -10.086 -28.5 -23.234 1 94.88 93 GLU A CA 1
ATOM 721 C C . GLU A 1 93 ? -10.094 -30 -23.469 1 94.88 93 GLU A C 1
ATOM 723 O O . GLU A 1 93 ? -11.133 -30.578 -23.781 1 94.88 93 GLU A O 1
ATOM 728 N N . LEU A 1 94 ? -8.945 -30.531 -23.328 1 95.56 94 LEU A N 1
ATOM 729 C CA . LEU A 1 94 ? -8.781 -31.953 -23.578 1 95.56 94 LEU A CA 1
ATOM 730 C C . LEU A 1 94 ? -9.648 -32.781 -22.625 1 95.56 94 LEU A C 1
ATOM 732 O O . LEU A 1 94 ? -10.391 -33.656 -23.062 1 95.56 94 LEU A O 1
ATOM 736 N N . VAL A 1 95 ? -9.57 -32.5 -21.328 1 96.19 95 VAL A N 1
ATOM 737 C CA . VAL A 1 95 ? -10.305 -33.312 -20.359 1 96.19 95 VAL A CA 1
ATOM 738 C C . VAL A 1 95 ? -11.805 -33.094 -20.547 1 96.19 95 VAL A C 1
ATOM 740 O O . VAL A 1 95 ? -12.609 -34 -20.344 1 96.19 95 VAL A O 1
ATOM 743 N N . LEU A 1 96 ? -12.242 -31.875 -20.891 1 94.94 96 LEU A N 1
ATOM 744 C CA . LEU A 1 96 ? -13.648 -31.609 -21.172 1 94.94 96 LEU A CA 1
ATOM 745 C C . LEU A 1 96 ? -14.125 -32.406 -22.391 1 94.94 96 LEU A C 1
ATOM 747 O O . LEU A 1 96 ? -15.234 -32.938 -22.375 1 94.94 96 LEU A O 1
ATOM 751 N N . LYS A 1 97 ? -13.312 -32.438 -23.391 1 94.25 97 LYS A N 1
ATOM 752 C CA . LYS A 1 97 ? -13.641 -33.188 -24.609 1 94.25 97 LYS A CA 1
ATOM 753 C C . LYS A 1 97 ? -13.891 -34.656 -24.297 1 94.25 97 LYS A C 1
ATOM 755 O O . LYS A 1 97 ? -14.727 -35.281 -24.938 1 94.25 97 LYS A O 1
ATOM 760 N N . TYR A 1 98 ? -13.195 -35.156 -23.297 1 95.88 98 TYR A N 1
ATOM 761 C CA . TYR A 1 98 ? -13.305 -36.562 -22.969 1 95.88 98 TYR A CA 1
ATOM 762 C C . TYR A 1 98 ? -14.32 -36.781 -21.844 1 95.88 98 TYR A C 1
ATOM 764 O O . TYR A 1 98 ? -14.352 -37.844 -21.234 1 95.88 98 TYR A O 1
ATOM 772 N N . GLY A 1 99 ? -15.094 -35.719 -21.484 1 93.44 99 GLY A N 1
ATOM 773 C CA . GLY A 1 99 ? -16.266 -35.938 -20.656 1 93.44 99 GLY A CA 1
ATOM 774 C C . GLY A 1 99 ? -16.062 -35.5 -19.219 1 93.44 99 GLY A C 1
ATOM 775 O O . GLY A 1 99 ? -16.797 -35.969 -18.328 1 93.44 99 GLY A O 1
ATOM 776 N N . ALA A 1 100 ? -15.07 -34.719 -18.938 1 95.56 100 ALA A N 1
ATOM 777 C CA . ALA A 1 100 ? -14.938 -34.188 -17.578 1 95.56 100 ALA A CA 1
ATOM 778 C C . ALA A 1 100 ? -16.172 -33.406 -17.188 1 95.56 100 ALA A C 1
ATOM 780 O O . ALA A 1 100 ? -16.719 -32.625 -17.984 1 95.56 100 ALA A O 1
ATOM 781 N N . ASP A 1 101 ? -16.672 -33.562 -15.969 1 94.38 101 ASP A N 1
ATOM 782 C CA . ASP A 1 101 ? -17.859 -32.906 -15.438 1 94.38 101 ASP A CA 1
ATOM 783 C C . ASP A 1 101 ? -17.5 -31.547 -14.852 1 94.38 101 ASP A C 1
ATOM 785 O O . ASP A 1 101 ? -16.844 -31.469 -13.812 1 94.38 101 ASP A O 1
ATOM 789 N N . PRO A 1 102 ? -17.969 -30.516 -15.461 1 93.38 102 PRO A N 1
ATOM 790 C CA . PRO A 1 102 ? -17.578 -29.172 -15.016 1 93.38 102 PRO A CA 1
ATOM 791 C C . PRO A 1 102 ? -18.344 -28.719 -13.773 1 93.38 102 PRO A C 1
ATOM 793 O O . PRO A 1 102 ? -18.141 -27.594 -13.289 1 93.38 102 PRO A O 1
ATOM 796 N N . SER A 1 103 ? -19.172 -29.547 -13.172 1 91.44 103 SER A N 1
ATOM 797 C CA . SER A 1 103 ? -19.953 -29.172 -11.984 1 91.44 103 SER A CA 1
ATOM 798 C C . SER A 1 103 ? -19.297 -29.703 -10.711 1 91.44 103 SER A C 1
ATOM 800 O O . SER A 1 103 ? -19.688 -29.312 -9.609 1 91.44 103 SER A O 1
ATOM 802 N N . LEU A 1 104 ? -18.312 -30.531 -10.898 1 92.88 104 LEU A N 1
ATOM 803 C CA . LEU A 1 104 ? -17.688 -31.156 -9.742 1 92.88 104 LEU A CA 1
ATOM 804 C C . LEU A 1 104 ? -16.797 -30.156 -9 1 92.88 104 LEU A C 1
ATOM 806 O O . LEU A 1 104 ? -16.125 -29.344 -9.625 1 92.88 104 LEU A O 1
ATOM 810 N N . ARG A 1 105 ? -16.812 -30.312 -7.613 1 93.06 105 ARG A N 1
ATOM 811 C CA . ARG A 1 105 ? -16.016 -29.469 -6.73 1 93.06 105 ARG A CA 1
ATOM 812 C C . ARG A 1 105 ? -14.977 -30.281 -5.965 1 93.06 105 ARG A C 1
ATOM 814 O O . ARG A 1 105 ? -15.094 -31.5 -5.855 1 93.06 105 ARG A O 1
ATOM 821 N N . ASP A 1 106 ? -13.953 -29.625 -5.523 1 94.38 106 ASP A N 1
ATOM 822 C CA . ASP A 1 106 ? -13.008 -30.312 -4.652 1 94.38 106 ASP A CA 1
ATOM 823 C C . ASP A 1 106 ? -13.414 -30.188 -3.188 1 94.38 106 ASP A C 1
ATOM 825 O O . ASP A 1 106 ? -14.508 -29.703 -2.883 1 94.38 106 ASP A O 1
ATOM 829 N N . MET A 1 107 ? -12.602 -30.703 -2.318 1 93.44 107 MET A N 1
ATOM 830 C CA . MET A 1 107 ? -12.953 -30.781 -0.901 1 93.44 107 MET A CA 1
ATOM 831 C C . MET A 1 107 ? -12.961 -29.391 -0.274 1 93.44 107 MET A C 1
ATOM 833 O O . MET A 1 107 ? -13.602 -29.172 0.756 1 93.44 107 MET A O 1
ATOM 837 N N . ASP A 1 108 ? -12.344 -28.391 -0.884 1 91.81 108 ASP A N 1
ATOM 838 C CA . ASP A 1 108 ? -12.32 -27.016 -0.393 1 91.81 108 ASP A CA 1
ATOM 839 C C . ASP A 1 108 ? -13.477 -26.203 -0.968 1 91.81 108 ASP A C 1
ATOM 841 O O . ASP A 1 108 ? -13.602 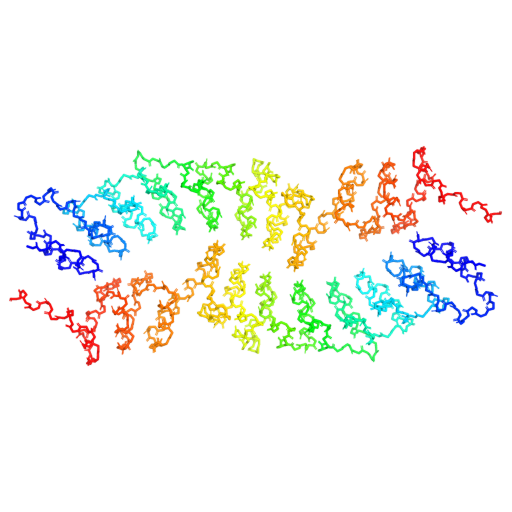-25.016 -0.692 1 91.81 108 ASP A O 1
ATOM 845 N N . GLY A 1 109 ? -14.227 -26.812 -1.798 1 91.88 109 GLY A N 1
ATOM 846 C CA . GLY A 1 109 ? -15.414 -26.172 -2.348 1 91.88 109 GLY A CA 1
ATOM 847 C C . GLY A 1 109 ? -15.133 -25.422 -3.631 1 91.88 109 GLY A C 1
ATOM 848 O O . GLY A 1 109 ? -16 -24.703 -4.133 1 91.88 109 GLY A O 1
ATOM 849 N N . ASN A 1 110 ? -13.969 -25.594 -4.156 1 93.62 110 ASN A N 1
ATOM 850 C CA . ASN A 1 110 ? -13.641 -24.906 -5.398 1 93.62 110 ASN A CA 1
ATOM 851 C C . ASN A 1 110 ? -14.359 -25.531 -6.59 1 93.62 110 ASN A C 1
ATOM 853 O O . ASN A 1 110 ? -14.422 -26.766 -6.711 1 93.62 110 ASN A O 1
ATOM 857 N N . THR A 1 111 ? -14.898 -24.672 -7.395 1 93.19 111 THR A N 1
ATOM 858 C CA . THR A 1 111 ? -15.508 -25.062 -8.656 1 93.19 111 THR A CA 1
ATOM 859 C C . THR A 1 111 ? -14.547 -24.812 -9.82 1 93.19 111 THR A C 1
ATOM 861 O O . THR A 1 111 ? -13.539 -24.125 -9.664 1 93.19 111 THR A O 1
ATOM 864 N N . PRO A 1 112 ? -14.828 -25.422 -10.953 1 94 112 PRO A N 1
ATOM 865 C CA . PRO A 1 112 ? -14.008 -25.109 -12.125 1 94 112 PRO A CA 1
ATOM 866 C C . PRO A 1 112 ? -13.945 -23.609 -12.414 1 94 112 PRO A C 1
ATOM 868 O O . PRO A 1 112 ? -12.875 -23.078 -12.742 1 94 112 PRO A O 1
ATOM 871 N N . LEU A 1 113 ? -15 -22.906 -12.164 1 94.94 113 LEU A N 1
ATOM 872 C CA . LEU A 1 113 ? -15 -21.484 -12.43 1 94.94 113 LEU A CA 1
ATOM 873 C C . LEU A 1 113 ? -14.086 -20.734 -11.453 1 94.94 113 LEU A C 1
ATOM 875 O O . LEU A 1 113 ? -13.281 -19.906 -11.859 1 94.94 113 LEU A O 1
ATOM 879 N N . THR A 1 114 ? -14.195 -21.062 -10.195 1 94.44 114 THR A N 1
ATOM 880 C CA . THR A 1 114 ? -13.344 -20.391 -9.227 1 94.44 114 THR A CA 1
ATOM 881 C C . THR A 1 114 ? -11.875 -20.719 -9.469 1 94.44 114 THR A C 1
ATOM 883 O O . THR A 1 114 ? -11 -19.875 -9.289 1 94.44 114 THR A O 1
ATOM 886 N N . LYS A 1 115 ? -11.609 -21.922 -9.891 1 93.75 115 LYS A N 1
ATOM 887 C CA . LYS A 1 115 ? -10.242 -22.312 -10.219 1 93.75 115 LYS A CA 1
ATOM 888 C C . LYS A 1 115 ? -9.742 -21.562 -11.453 1 93.75 115 LYS A C 1
ATOM 890 O O . LYS A 1 115 ? -8.602 -21.109 -11.492 1 93.75 115 LYS A O 1
ATOM 895 N N . ALA A 1 116 ? -10.57 -21.469 -12.414 1 94.56 116 ALA A N 1
ATOM 896 C CA . ALA A 1 116 ? -10.21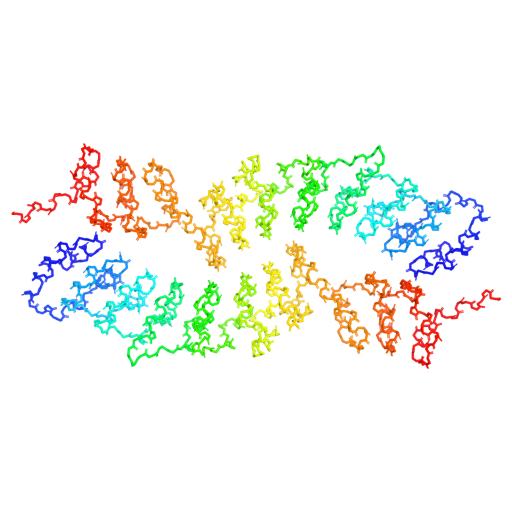1 -20.719 -13.617 1 94.56 116 ALA A CA 1
ATOM 897 C C . ALA A 1 116 ? -9.906 -19.266 -13.273 1 94.56 116 ALA A C 1
ATOM 899 O O . ALA A 1 116 ? -8.93 -18.703 -13.766 1 94.56 116 ALA A O 1
ATOM 900 N N . VAL A 1 117 ? -10.703 -18.703 -12.461 1 94.94 117 VAL A N 1
ATOM 901 C CA . VAL A 1 117 ? -10.492 -17.328 -12.023 1 94.94 117 VAL A CA 1
ATOM 902 C C . VAL A 1 117 ? -9.156 -17.219 -11.305 1 94.94 117 VAL A C 1
ATOM 904 O O . VAL A 1 117 ? -8.391 -16.281 -11.547 1 94.94 117 VAL A O 1
ATOM 907 N N . SER A 1 118 ? -8.859 -18.141 -10.445 1 91.81 118 SER A N 1
ATOM 908 C CA . SER A 1 118 ? -7.633 -18.141 -9.664 1 91.81 118 SER A CA 1
ATOM 909 C C . SER A 1 118 ? -6.402 -18.234 -10.562 1 91.81 118 SER A C 1
ATOM 911 O O . SER A 1 118 ? -5.332 -17.734 -10.203 1 91.81 118 SER A O 1
ATOM 913 N N . SER A 1 119 ? -6.543 -18.828 -11.688 1 90.38 119 SER A N 1
ATOM 914 C CA . SER A 1 119 ? -5.426 -18.953 -12.617 1 90.38 119 SER A CA 1
ATOM 915 C C . SER A 1 119 ? -5.008 -17.594 -13.18 1 90.38 119 SER A C 1
ATOM 917 O O . SER A 1 119 ? -3.871 -17.422 -13.625 1 90.38 119 SER A O 1
ATOM 919 N N . GLY A 1 120 ? -6.035 -16.703 -13.258 1 91.25 120 GLY A N 1
ATOM 920 C CA . GLY A 1 120 ? -5.77 -15.383 -13.797 1 91.25 120 GLY A CA 1
ATOM 921 C C . GLY A 1 120 ? -5.812 -15.336 -15.312 1 91.25 120 GLY A C 1
ATOM 922 O O . GLY A 1 120 ? -5.598 -14.281 -15.914 1 91.25 120 GLY A O 1
ATOM 923 N N . LYS A 1 121 ? -6.07 -16.438 -15.906 1 92.81 121 LYS A N 1
ATOM 924 C CA . LYS A 1 121 ? -6.141 -16.5 -17.359 1 92.81 121 LYS A CA 1
ATOM 925 C C . LYS A 1 121 ? -7.582 -16.391 -17.844 1 92.81 121 LYS A C 1
ATOM 927 O O . LYS A 1 121 ? -8.367 -17.328 -17.688 1 92.81 121 LYS A O 1
ATOM 932 N N . LEU A 1 122 ? -7.816 -15.305 -18.516 1 95.31 122 LEU A N 1
ATOM 933 C CA . LEU A 1 122 ? -9.172 -15.055 -19 1 95.31 122 LEU A CA 1
ATOM 934 C C . LEU A 1 122 ? -9.625 -16.172 -19.938 1 95.31 122 LEU A C 1
ATOM 936 O O . LEU A 1 122 ? -10.789 -16.562 -19.922 1 95.31 122 LEU A O 1
ATOM 940 N N . ALA A 1 123 ? -8.703 -16.703 -20.672 1 94.56 123 ALA A N 1
ATOM 941 C CA . ALA A 1 123 ? -9.023 -17.734 -21.641 1 94.56 123 ALA A CA 1
ATOM 942 C C . ALA A 1 123 ? -9.617 -18.969 -20.969 1 94.56 123 ALA A C 1
ATOM 944 O O . ALA A 1 123 ? -10.5 -19.609 -21.531 1 94.56 123 ALA A O 1
ATOM 945 N N . LEU A 1 124 ? -9.125 -19.266 -19.844 1 95.44 124 LEU A N 1
ATOM 946 C CA . LEU A 1 124 ? -9.625 -20.422 -19.109 1 95.44 124 LEU A CA 1
ATOM 947 C C . LEU A 1 124 ? -11.031 -20.172 -18.578 1 95.44 124 LEU A C 1
ATOM 949 O O . LEU A 1 124 ? -11.859 -21.078 -18.531 1 95.44 124 LEU A O 1
ATOM 953 N N . VAL A 1 125 ? -11.273 -18.953 -18.172 1 95.44 125 VAL A N 1
ATOM 954 C CA . VAL A 1 125 ? -12.602 -18.578 -17.703 1 95.44 125 VAL A CA 1
ATOM 955 C C . VAL A 1 125 ? -13.594 -18.656 -18.859 1 95.44 125 VAL A C 1
ATOM 957 O O . VAL A 1 125 ? -14.664 -19.266 -18.734 1 95.44 125 VAL A O 1
ATOM 960 N N . GLU A 1 126 ? -13.211 -18.141 -20 1 94.69 126 GLU A N 1
ATOM 961 C CA . GLU A 1 126 ? -14.062 -18.141 -21.188 1 94.69 126 GLU A CA 1
ATOM 962 C C . GLU A 1 126 ? -14.383 -19.547 -21.656 1 94.69 126 GLU A C 1
ATOM 964 O O . GLU A 1 126 ? -15.5 -19.828 -22.109 1 94.69 126 GLU A O 1
ATOM 969 N N . LEU A 1 127 ? -13.461 -20.391 -21.5 1 94 127 LEU A N 1
ATOM 970 C CA . LEU A 1 127 ? -13.602 -21.781 -21.922 1 94 127 LEU A CA 1
ATOM 971 C C . LEU A 1 127 ? -14.781 -22.438 -21.219 1 94 127 LEU A C 1
ATOM 973 O O . LEU A 1 127 ? -15.523 -23.203 -21.828 1 94 127 LEU A O 1
ATOM 977 N N . LEU A 1 128 ? -14.953 -22.141 -19.969 1 93.75 128 LEU A N 1
ATOM 978 C CA . LEU A 1 128 ? -16 -22.766 -19.172 1 93.75 128 LEU A CA 1
ATOM 979 C C . LEU A 1 128 ? -17.375 -22.281 -19.609 1 93.75 128 LEU A C 1
ATOM 981 O O . LEU A 1 128 ? -18.391 -22.969 -19.391 1 93.75 128 LEU A O 1
ATOM 985 N N . PHE A 1 129 ? -17.469 -21.141 -20.219 1 92.88 129 PHE A N 1
ATOM 986 C CA . PHE A 1 129 ? -18.734 -20.594 -20.672 1 92.88 129 PHE A CA 1
ATOM 987 C C . PHE A 1 129 ? -19.078 -21.109 -22.062 1 92.88 129 PHE A C 1
ATOM 989 O O . PHE A 1 129 ? -20.203 -20.953 -22.531 1 92.88 129 PHE A O 1
ATOM 996 N N . GLU A 1 130 ? -18.125 -21.766 -22.641 1 91 130 GLU A N 1
ATOM 997 C CA . GLU A 1 130 ? -18.344 -22.312 -23.984 1 91 130 GLU A CA 1
ATOM 998 C C . GLU A 1 130 ? -18.766 -23.781 -23.922 1 91 130 GLU A C 1
ATOM 1000 O O . GLU A 1 130 ? -19.125 -24.375 -24.938 1 91 130 GLU A O 1
ATOM 1005 N N . VAL A 1 131 ? -18.656 -24.328 -22.766 1 89.56 131 VAL A N 1
ATOM 1006 C CA . VAL A 1 131 ? -19.062 -25.719 -22.625 1 89.56 131 VAL A CA 1
ATOM 1007 C C . VAL A 1 131 ? -20.562 -25.859 -22.828 1 89.56 131 VAL A C 1
ATOM 1009 O O . VAL A 1 131 ? -21.344 -25.203 -22.141 1 89.56 131 VAL A O 1
ATOM 1012 N N . PRO A 1 132 ? -20.969 -26.703 -23.703 1 85.94 132 PRO A N 1
ATOM 1013 C CA . PRO A 1 132 ? -22.406 -26.844 -23.984 1 85.94 132 PRO A CA 1
ATOM 1014 C C . PRO A 1 132 ? -23.188 -27.391 -22.797 1 85.94 132 PRO A C 1
ATOM 1016 O O . PRO A 1 132 ? -22.703 -28.25 -22.062 1 85.94 132 PRO A O 1
ATOM 1019 N N . ASP A 1 133 ? -24.344 -26.859 -22.547 1 82.19 133 ASP A N 1
ATOM 1020 C CA . ASP A 1 133 ? -25.359 -27.312 -21.594 1 82.19 133 ASP A CA 1
ATOM 1021 C C . ASP A 1 133 ? -24.797 -27.312 -20.156 1 82.19 133 ASP A C 1
ATOM 1023 O O . ASP A 1 133 ? -25.25 -28.094 -19.312 1 82.19 133 ASP A O 1
ATOM 1027 N N . SER A 1 134 ? -23.734 -26.578 -19.953 1 84.94 134 SER A N 1
ATOM 1028 C CA . SER A 1 134 ? -23.141 -26.531 -18.625 1 84.94 134 SER A CA 1
ATOM 1029 C C . SER A 1 134 ? -22.656 -25.141 -18.266 1 84.94 134 SER A C 1
ATOM 1031 O O . SER A 1 134 ? -21.469 -24.938 -17.969 1 84.94 134 SER A O 1
ATOM 1033 N N . ALA A 1 135 ? -23.531 -24.234 -18.328 1 84.81 135 ALA A N 1
ATOM 1034 C CA . ALA A 1 135 ? -23.141 -22.875 -17.969 1 84.81 135 ALA A CA 1
ATOM 1035 C C . ALA A 1 135 ? -22.766 -22.797 -16.484 1 84.81 135 ALA A C 1
ATOM 1037 O O . ALA A 1 135 ? -23.469 -23.312 -15.625 1 84.81 135 ALA A O 1
ATOM 1038 N N . PRO A 1 136 ? -21.609 -22.188 -16.234 1 90.06 136 PRO A N 1
ATOM 1039 C CA . PRO A 1 136 ? -21.188 -22.094 -14.836 1 90.06 136 PRO A CA 1
ATOM 1040 C C . PRO A 1 136 ? -22.109 -21.203 -14.008 1 90.06 136 PRO A C 1
ATOM 1042 O O . PRO A 1 136 ? -22.719 -20.281 -14.539 1 90.06 136 PRO A O 1
ATOM 1045 N N . ASP A 1 137 ? -22.266 -21.562 -12.805 1 89.19 137 ASP A N 1
ATOM 1046 C CA . ASP A 1 137 ? -22.938 -20.688 -11.844 1 89.19 137 ASP A CA 1
ATOM 1047 C C . ASP A 1 137 ? -22 -19.625 -11.297 1 89.19 137 ASP A C 1
ATOM 1049 O O . ASP A 1 137 ? -21.078 -19.938 -10.531 1 89.19 137 ASP A O 1
ATOM 1053 N N . PHE A 1 138 ? -22.219 -18.469 -11.711 1 85.69 138 PHE A N 1
ATOM 1054 C CA . PHE A 1 138 ? -21.297 -17.422 -11.328 1 85.69 138 PHE A CA 1
ATOM 1055 C C . PHE A 1 138 ? -21.578 -16.938 -9.914 1 85.69 138 PHE A C 1
ATOM 1057 O O . PHE A 1 138 ? -20.797 -16.156 -9.352 1 85.69 138 PHE A O 1
ATOM 1064 N N . GLU A 1 139 ? -22.625 -17.516 -9.242 1 90.5 139 GLU A N 1
ATOM 1065 C CA . GLU A 1 139 ? -22.922 -17.078 -7.887 1 90.5 139 GLU A CA 1
ATOM 1066 C C . GLU A 1 139 ? -22.516 -18.125 -6.863 1 90.5 139 GLU A C 1
ATOM 1068 O O . GLU A 1 139 ? -22.641 -17.922 -5.656 1 90.5 139 GLU A O 1
ATOM 1073 N N . ASP A 1 140 ? -21.953 -19.125 -7.473 1 88.25 140 ASP A N 1
ATOM 1074 C CA . ASP A 1 140 ? -21.453 -20.156 -6.582 1 88.25 140 ASP A CA 1
ATOM 1075 C C . ASP A 1 140 ? -20.297 -19.656 -5.723 1 88.25 140 ASP A C 1
ATOM 1077 O O . ASP A 1 140 ? -19.531 -18.781 -6.148 1 88.25 140 ASP A O 1
ATOM 1081 N N . ARG A 1 141 ? -20.234 -20.25 -4.449 1 89.69 141 ARG A N 1
ATOM 1082 C CA . ARG A 1 141 ? -19.203 -19.828 -3.51 1 89.69 141 ARG A CA 1
ATOM 1083 C C . ARG A 1 141 ? -18.25 -20.984 -3.197 1 89.69 141 ARG A C 1
ATOM 1085 O O . ARG A 1 141 ? -18.672 -22.125 -3.086 1 89.69 141 ARG A O 1
ATOM 1092 N N . ASN A 1 142 ? -17.016 -20.609 -3.137 1 89.25 142 ASN A N 1
ATOM 1093 C CA . ASN A 1 142 ? -16.078 -21.625 -2.656 1 89.25 142 ASN A CA 1
ATOM 1094 C C . ASN A 1 142 ? -16.078 -21.703 -1.132 1 89.25 142 ASN A C 1
ATOM 1096 O O . ASN A 1 142 ? -16.953 -21.141 -0.474 1 89.25 142 ASN A O 1
ATOM 1100 N N . GLY A 1 143 ? -15.188 -22.516 -0.597 1 86.5 143 GLY A N 1
ATOM 1101 C CA . GLY A 1 143 ? -15.156 -22.766 0.836 1 86.5 143 GLY A CA 1
ATOM 1102 C C . GLY A 1 143 ? -14.875 -21.516 1.652 1 86.5 143 GLY A C 1
ATOM 1103 O O . GLY A 1 143 ? -15.25 -21.438 2.824 1 86.5 143 GLY A O 1
ATOM 1104 N N . GLU A 1 144 ? -14.367 -20.516 1.083 1 87.56 144 GLU A N 1
ATOM 1105 C CA . GLU A 1 144 ? -14.047 -19.266 1.778 1 87.56 144 GLU A CA 1
ATOM 1106 C C . GLU A 1 144 ? -15.117 -18.219 1.552 1 87.56 144 GLU A C 1
ATOM 1108 O O . GLU A 1 144 ? -14.977 -17.062 1.988 1 87.56 144 GLU A O 1
ATOM 1113 N N . GLY A 1 145 ? -16.094 -18.562 0.783 1 91 145 GLY A N 1
ATOM 1114 C CA . GLY A 1 145 ? -17.234 -17.672 0.579 1 91 145 GLY A CA 1
ATOM 1115 C C . GLY A 1 145 ? -17.062 -16.75 -0.606 1 91 145 GLY A C 1
ATOM 1116 O O . GLY A 1 145 ? -17.828 -15.797 -0.774 1 91 145 GLY A O 1
ATOM 1117 N N . TYR A 1 146 ? -16.109 -16.984 -1.4 1 94.06 146 TYR A N 1
ATOM 1118 C CA . TYR A 1 146 ? -15.867 -16.125 -2.553 1 94.06 146 TYR A CA 1
ATOM 1119 C C . TYR A 1 146 ? -16.703 -16.562 -3.744 1 94.06 146 TYR A C 1
ATOM 1121 O O . TYR A 1 146 ? -16.688 -17.734 -4.133 1 94.06 146 TYR A O 1
ATOM 1129 N N . SER A 1 147 ? -17.5 -15.664 -4.23 1 95.38 147 SER A N 1
ATOM 1130 C CA . SER A 1 147 ? -18 -15.844 -5.59 1 95.38 147 SER A CA 1
ATOM 1131 C C . SER A 1 147 ? -16.891 -15.617 -6.617 1 95.38 147 SER A C 1
ATOM 1133 O O . SER A 1 147 ? -15.852 -15.031 -6.305 1 95.38 147 SER A O 1
ATOM 1135 N N . PRO A 1 148 ? -17.094 -16.078 -7.848 1 96 148 PRO A N 1
ATOM 1136 C CA . PRO A 1 148 ? -16.078 -15.875 -8.875 1 96 148 PRO A CA 1
ATOM 1137 C C . PRO A 1 148 ? -15.711 -14.406 -9.07 1 96 148 PRO A C 1
ATOM 1139 O O . PRO A 1 148 ? -14.531 -14.07 -9.188 1 96 148 PRO A O 1
ATOM 1142 N N . LEU A 1 149 ? -16.656 -13.555 -8.992 1 96.94 149 LEU A N 1
ATOM 1143 C CA . LEU A 1 149 ? -16.375 -12.133 -9.164 1 96.94 149 LEU A CA 1
ATOM 1144 C C . LEU A 1 149 ? -15.562 -11.594 -7.988 1 96.94 149 LEU A C 1
ATOM 1146 O O . LEU A 1 149 ? -14.562 -10.906 -8.188 1 96.94 149 LEU A O 1
ATOM 1150 N N . LEU A 1 150 ? -16 -11.898 -6.809 1 96.81 150 LEU A N 1
ATOM 1151 C CA . LEU A 1 150 ? -15.258 -11.477 -5.621 1 96.81 150 LEU A CA 1
ATOM 1152 C C . LEU A 1 150 ? -13.82 -11.977 -5.672 1 96.81 150 LEU A C 1
ATOM 1154 O O . LEU A 1 150 ? -12.891 -11.242 -5.328 1 96.81 150 LEU A O 1
ATOM 1158 N N . LEU A 1 151 ? -13.703 -13.18 -6.078 1 95.19 151 LEU A N 1
ATOM 1159 C CA . LEU A 1 151 ? -12.375 -13.781 -6.164 1 95.19 151 LEU A CA 1
ATOM 1160 C C . LEU A 1 151 ? -11.516 -13.062 -7.195 1 95.19 151 LEU A C 1
ATOM 1162 O O . LEU A 1 151 ? -10.344 -12.773 -6.941 1 95.19 151 LEU A O 1
ATOM 1166 N N . ALA A 1 152 ? -12.039 -12.836 -8.344 1 96.44 152 ALA A N 1
ATOM 1167 C CA . ALA A 1 152 ? -11.32 -12.117 -9.391 1 96.44 152 ALA A CA 1
ATOM 1168 C C . ALA A 1 152 ? -10.82 -10.758 -8.891 1 96.44 152 ALA A C 1
ATOM 1170 O O . ALA A 1 152 ? -9.688 -10.367 -9.164 1 96.44 152 ALA A O 1
ATOM 1171 N N . ILE A 1 153 ? -11.609 -10.117 -8.125 1 96.25 153 ILE A N 1
ATOM 1172 C CA . ILE A 1 153 ? -11.297 -8.789 -7.605 1 96.25 153 ILE A CA 1
ATOM 1173 C C . ILE A 1 153 ? -10.227 -8.906 -6.52 1 96.25 153 ILE A C 1
ATOM 1175 O O . ILE A 1 153 ? -9.258 -8.141 -6.508 1 96.25 153 ILE A O 1
ATOM 1179 N N . ASP A 1 154 ? -10.43 -9.828 -5.664 1 94.12 154 ASP A N 1
ATOM 1180 C CA . ASP A 1 154 ? -9.453 -10.031 -4.598 1 94.12 154 ASP A CA 1
ATOM 1181 C C . ASP A 1 154 ? -8.07 -10.312 -5.168 1 94.12 154 ASP A C 1
ATOM 1183 O O . ASP A 1 154 ? -7.062 -9.867 -4.613 1 94.12 154 ASP A O 1
ATOM 1187 N N . LEU A 1 155 ? -8.094 -10.984 -6.273 1 92.5 155 LEU A N 1
ATOM 1188 C CA . LEU A 1 155 ? -6.832 -11.383 -6.891 1 92.5 155 LEU A CA 1
ATOM 1189 C C . LEU A 1 155 ? -6.332 -10.305 -7.852 1 92.5 155 LEU A C 1
ATOM 1191 O O . LEU A 1 155 ? -5.258 -10.445 -8.438 1 92.5 155 LEU A O 1
ATOM 1195 N N . GLY A 1 156 ? -7.086 -9.305 -8.062 1 92.62 156 GLY A N 1
ATOM 1196 C CA . GLY A 1 156 ? -6.672 -8.172 -8.875 1 92.62 156 GLY A CA 1
ATOM 1197 C C . GLY A 1 156 ? -6.734 -8.453 -10.359 1 92.62 156 GLY A C 1
ATOM 1198 O O . GLY A 1 156 ? -5.984 -7.863 -11.141 1 92.62 156 GLY A O 1
ATOM 1199 N N . ASN A 1 157 ? -7.547 -9.367 -10.789 1 94.5 157 ASN A N 1
ATOM 1200 C CA . ASN A 1 157 ? -7.676 -9.695 -12.211 1 94.5 157 ASN A CA 1
ATOM 1201 C C . ASN A 1 157 ? -8.719 -8.82 -12.891 1 94.5 157 ASN A C 1
ATOM 1203 O O . ASN A 1 157 ? -9.883 -9.203 -13 1 94.5 157 ASN A O 1
ATOM 1207 N N . TYR A 1 158 ? -8.234 -7.781 -13.453 1 96 158 TYR A N 1
ATOM 1208 C CA . TYR A 1 158 ? -9.109 -6.773 -14.047 1 96 158 TYR A CA 1
ATOM 1209 C C . TYR A 1 158 ? -9.93 -7.363 -15.18 1 96 158 TYR A C 1
ATOM 1211 O O . TYR A 1 158 ? -11.156 -7.219 -15.203 1 96 158 TYR A O 1
ATOM 1219 N N . GLU A 1 159 ? -9.305 -8.055 -16.062 1 97.5 159 GLU A N 1
ATOM 1220 C CA . GLU A 1 159 ? -9.969 -8.562 -17.25 1 97.5 159 GLU A CA 1
ATOM 1221 C C . GLU A 1 159 ? -11.031 -9.602 -16.891 1 97.5 159 GLU A C 1
ATOM 1223 O O . GLU A 1 159 ? -12.125 -9.609 -17.469 1 97.5 159 GLU A O 1
ATOM 1228 N N . ILE A 1 160 ? -10.688 -10.398 -15.977 1 97.25 160 ILE A N 1
ATOM 1229 C CA . ILE A 1 160 ? -11.633 -11.422 -15.562 1 97.25 160 ILE A CA 1
ATOM 1230 C C . ILE A 1 160 ? -12.805 -10.781 -14.836 1 97.25 160 ILE A C 1
ATOM 1232 O O . ILE A 1 160 ? -13.961 -11.148 -15.055 1 97.25 160 ILE A O 1
ATOM 1236 N N . ALA A 1 161 ? -12.539 -9.812 -13.984 1 97.56 161 ALA A N 1
ATOM 1237 C CA . ALA A 1 161 ? -13.609 -9.094 -13.289 1 97.56 161 ALA A CA 1
ATOM 1238 C C . ALA A 1 161 ? -14.555 -8.43 -14.281 1 97.56 161 ALA A C 1
ATOM 1240 O O . ALA A 1 161 ? -15.773 -8.555 -14.164 1 97.56 161 ALA A O 1
ATOM 1241 N N . GLU A 1 162 ? -13.961 -7.754 -15.234 1 97.5 162 GLU A N 1
ATOM 1242 C CA . GLU A 1 162 ? -14.758 -7.086 -16.266 1 97.5 162 GLU A CA 1
ATOM 1243 C C . GLU A 1 162 ? -15.609 -8.086 -17.031 1 97.5 162 GLU A C 1
ATOM 1245 O O . GLU A 1 162 ? -16.797 -7.84 -17.297 1 97.5 162 GLU A O 1
ATOM 1250 N N . PHE A 1 163 ? -15.07 -9.172 -17.406 1 97.25 163 PHE A N 1
ATOM 1251 C CA . PHE A 1 163 ? -15.773 -10.219 -18.141 1 97.25 163 PHE A CA 1
ATOM 1252 C C . PHE A 1 163 ? -16.953 -10.742 -17.328 1 97.25 163 PHE A C 1
ATOM 1254 O O . PHE A 1 163 ? -18.062 -10.852 -17.844 1 97.25 163 PHE A O 1
ATOM 1261 N N . LEU A 1 164 ? -16.734 -11.055 -16.062 1 96.75 164 LEU A N 1
ATOM 1262 C CA . LEU A 1 164 ? -17.797 -11.609 -15.219 1 96.75 164 LEU A CA 1
ATOM 1263 C C . LEU A 1 164 ? -18.906 -10.594 -15 1 96.75 164 LEU A C 1
ATOM 1265 O O . LEU A 1 164 ? -20.078 -10.953 -14.969 1 96.75 164 LEU A O 1
ATOM 1269 N N . LEU A 1 165 ? -18.562 -9.367 -14.859 1 95.56 165 LEU A N 1
ATOM 1270 C CA . LEU A 1 165 ? -19.562 -8.312 -14.734 1 95.56 165 LEU A CA 1
ATOM 1271 C C . LEU A 1 165 ? -20.438 -8.227 -15.984 1 95.56 165 LEU A C 1
ATOM 1273 O O . LEU A 1 165 ? -21.656 -8.094 -15.891 1 95.56 165 LEU A O 1
ATOM 1277 N N . ASP A 1 166 ? -19.75 -8.305 -17.125 1 95.12 166 ASP A N 1
ATOM 1278 C CA . ASP A 1 166 ? -20.469 -8.258 -18.406 1 95.12 166 ASP A CA 1
ATOM 1279 C C . ASP A 1 166 ? -21.422 -9.445 -18.547 1 95.12 166 ASP A C 1
ATOM 1281 O O . ASP A 1 166 ? -22.469 -9.336 -19.188 1 95.12 166 ASP A O 1
ATOM 1285 N N . LYS A 1 167 ? -21.078 -10.531 -17.906 1 93.94 167 LYS A N 1
ATOM 1286 C CA . LYS A 1 167 ? -21.906 -11.727 -17.953 1 93.94 167 LYS A CA 1
ATOM 1287 C C . LYS A 1 167 ? -23.031 -11.664 -16.938 1 93.94 167 LYS A C 1
ATOM 1289 O O . LYS A 1 167 ? -23.891 -12.547 -16.891 1 93.94 167 LYS A O 1
ATOM 1294 N N . GLY A 1 168 ? -22.984 -10.664 -16.078 1 93.38 168 GLY A N 1
ATOM 1295 C CA . GLY A 1 168 ? -24.109 -10.43 -15.195 1 93.38 168 GLY A CA 1
ATOM 1296 C C . GLY A 1 168 ? -23.844 -10.867 -13.766 1 93.38 168 GLY A C 1
ATOM 1297 O O . GLY A 1 168 ? -24.781 -11.055 -12.984 1 93.38 168 GLY A O 1
ATOM 1298 N N . ALA A 1 169 ? -22.625 -11.023 -13.383 1 95.12 169 ALA A N 1
ATOM 1299 C CA . ALA A 1 169 ? -22.297 -11.391 -12.008 1 95.12 169 ALA A CA 1
ATOM 1300 C C . ALA A 1 169 ? -22.781 -10.32 -11.031 1 95.12 169 ALA A C 1
ATOM 1302 O O . ALA A 1 169 ? -22.688 -9.125 -11.312 1 95.12 169 ALA A O 1
ATOM 1303 N N . ASP A 1 170 ? -23.25 -10.703 -9.828 1 95.12 170 ASP A N 1
ATOM 1304 C CA . ASP A 1 170 ? -23.75 -9.805 -8.797 1 95.12 170 ASP A CA 1
ATOM 1305 C C . ASP A 1 170 ? -22.594 -9.164 -8.031 1 95.12 170 ASP A C 1
ATOM 1307 O O . ASP A 1 170 ? -21.859 -9.852 -7.316 1 95.12 170 ASP A O 1
ATOM 1311 N N . PRO A 1 171 ? -22.469 -7.879 -8.086 1 95.44 171 PRO A N 1
ATOM 1312 C CA . PRO A 1 171 ? -21.328 -7.223 -7.426 1 95.44 171 PRO A CA 1
ATOM 1313 C C . PRO A 1 171 ? -21.594 -6.945 -5.945 1 95.44 171 PRO A C 1
ATOM 1315 O O . PRO A 1 171 ? -20.719 -6.414 -5.254 1 95.44 171 PRO A O 1
ATOM 1318 N N . LYS A 1 172 ? -22.781 -7.355 -5.312 1 95.19 172 LYS A N 1
ATOM 1319 C CA . LYS A 1 172 ? -23.141 -6.977 -3.951 1 95.19 172 LYS A CA 1
ATOM 1320 C C . LYS A 1 172 ? -22.797 -8.086 -2.961 1 95.19 172 LYS A C 1
ATOM 1322 O O . LYS A 1 172 ? -22.984 -7.926 -1.752 1 95.19 172 LYS A O 1
ATOM 1327 N N . LYS A 1 173 ? -22.188 -9.133 -3.447 1 93.56 173 LYS A N 1
ATOM 1328 C CA . LYS A 1 173 ? -21.922 -10.281 -2.59 1 93.56 173 LYS A CA 1
ATOM 1329 C C . LYS A 1 173 ? -20.75 -10.008 -1.653 1 93.56 173 LYS A C 1
ATOM 1331 O O . LYS A 1 173 ? -19.875 -9.188 -1.964 1 93.56 173 LYS A O 1
ATOM 1336 N N . LYS A 1 174 ? -20.797 -10.727 -0.488 1 95.06 174 LYS A N 1
ATOM 1337 C CA . LYS A 1 174 ? -19.75 -10.633 0.516 1 95.06 174 LYS A CA 1
ATOM 1338 C C . LYS A 1 174 ? -19.062 -11.984 0.738 1 95.06 174 LYS A C 1
ATOM 1340 O O . LYS A 1 174 ? -19.672 -13.031 0.504 1 95.06 174 LYS A O 1
ATOM 1345 N N . ASN A 1 175 ? -17.781 -11.922 1.101 1 94.5 175 ASN A N 1
ATOM 1346 C CA . ASN A 1 175 ? -17.156 -13.18 1.497 1 94.5 175 ASN A CA 1
ATOM 1347 C C . ASN A 1 175 ? -17.422 -13.5 2.967 1 94.5 175 ASN A C 1
ATOM 1349 O O . ASN A 1 175 ? -18.25 -12.844 3.609 1 94.5 175 ASN A O 1
ATOM 1353 N N . SER A 1 176 ? -16.719 -14.555 3.439 1 94.06 176 SER A N 1
ATOM 1354 C CA . SER A 1 176 ? -17 -15.039 4.789 1 94.06 176 SER A CA 1
ATOM 1355 C C . SER A 1 176 ? -16.531 -14.039 5.84 1 94.06 176 SER A C 1
ATOM 1357 O O . SER A 1 176 ? -16.969 -14.078 6.988 1 94.06 176 SER A O 1
ATOM 1359 N N . GLU A 1 177 ? -15.727 -13.07 5.484 1 95 177 GLU A N 1
ATOM 1360 C CA . GLU A 1 177 ? -15.234 -12.047 6.402 1 95 177 GLU A CA 1
ATOM 1361 C C . GLU A 1 177 ? -16.094 -10.789 6.348 1 95 177 GLU A C 1
ATOM 1363 O O . GLU A 1 177 ? -15.773 -9.773 6.965 1 95 177 GLU A O 1
ATOM 1368 N N . GLY A 1 178 ? -17.094 -10.875 5.512 1 96.75 178 GLY A N 1
ATOM 1369 C CA . GLY A 1 178 ? -18 -9.742 5.371 1 96.75 178 GLY A CA 1
ATOM 1370 C C . GLY A 1 178 ? -17.453 -8.672 4.438 1 96.75 178 GLY A C 1
ATOM 1371 O O . GLY A 1 178 ? -17.906 -7.523 4.48 1 96.75 178 GLY A O 1
ATOM 1372 N N . ARG A 1 179 ? -16.562 -9.031 3.576 1 97 179 ARG A N 1
ATOM 1373 C CA . ARG A 1 179 ? -15.93 -8.039 2.715 1 97 179 ARG A CA 1
ATOM 1374 C C . ARG A 1 179 ? -16.594 -7.992 1.345 1 97 179 ARG A C 1
ATOM 1376 O O . ARG A 1 179 ? -16.828 -9.031 0.726 1 97 179 ARG A O 1
ATOM 1383 N N . THR A 1 180 ? -16.922 -6.84 0.996 1 97.94 180 THR A N 1
ATOM 1384 C CA . THR A 1 180 ? -17.469 -6.555 -0.33 1 97.94 180 THR A CA 1
ATOM 1385 C C . THR A 1 180 ? -16.344 -6.266 -1.318 1 97.94 180 THR A C 1
ATOM 1387 O O . THR A 1 180 ? -15.164 -6.266 -0.946 1 97.94 180 THR A O 1
ATOM 1390 N N . ILE A 1 181 ? -16.75 -6.008 -2.561 1 97.38 181 ILE A N 1
ATOM 1391 C CA . ILE A 1 181 ? -15.766 -5.684 -3.592 1 97.38 181 ILE A CA 1
ATOM 1392 C C . ILE A 1 181 ? -15.055 -4.379 -3.234 1 97.38 181 ILE A C 1
ATOM 1394 O O . ILE A 1 181 ? -13.875 -4.211 -3.535 1 97.38 181 ILE A O 1
ATOM 1398 N N . LEU A 1 182 ? -15.734 -3.475 -2.484 1 98.5 182 LEU A N 1
ATOM 1399 C CA . LEU A 1 182 ? -15.125 -2.219 -2.07 1 98.5 182 LEU A CA 1
ATOM 1400 C C . LEU A 1 182 ? -14.023 -2.463 -1.038 1 98.5 182 LEU A C 1
ATOM 1402 O O . LEU A 1 182 ? -12.953 -1.864 -1.114 1 98.5 182 LEU A O 1
ATOM 1406 N N . HIS A 1 183 ? -14.312 -3.354 -0.165 1 98.19 183 HIS A N 1
ATOM 1407 C CA . HIS A 1 183 ? -13.289 -3.73 0.805 1 98.19 183 HIS A CA 1
ATOM 1408 C C . HIS A 1 183 ? -12.062 -4.312 0.114 1 98.19 183 HIS A C 1
ATOM 1410 O O . HIS A 1 183 ? -10.93 -3.916 0.411 1 98.19 183 HIS A O 1
ATOM 1416 N N . LEU A 1 184 ? -12.305 -5.152 -0.763 1 96.25 184 LEU A N 1
ATOM 1417 C CA . LEU A 1 184 ? -11.219 -5.91 -1.375 1 96.25 184 LEU A CA 1
ATOM 1418 C C . LEU A 1 184 ? -10.359 -5.012 -2.258 1 96.25 184 LEU A C 1
ATOM 1420 O O . LEU A 1 184 ? -9.133 -5.117 -2.25 1 96.25 184 LEU A O 1
ATOM 1424 N N . THR A 1 185 ? -10.969 -4.148 -3.033 1 96.62 185 THR A N 1
ATOM 1425 C CA . THR A 1 185 ? -10.195 -3.213 -3.838 1 96.62 185 THR A CA 1
ATOM 1426 C C . THR A 1 185 ? -9.398 -2.262 -2.947 1 96.62 185 THR A C 1
ATOM 1428 O O . THR A 1 185 ? -8.258 -1.912 -3.262 1 96.62 185 THR A O 1
ATOM 1431 N N . ALA A 1 186 ? -9.969 -1.899 -1.821 1 96.56 186 ALA A N 1
ATOM 1432 C CA . ALA A 1 186 ? -9.305 -1.013 -0.867 1 96.56 186 ALA A CA 1
ATOM 1433 C C . ALA A 1 186 ? -8.094 -1.691 -0.237 1 96.56 186 ALA A C 1
ATOM 1435 O O . ALA A 1 186 ? -7.051 -1.06 -0.044 1 96.56 186 ALA A O 1
ATOM 1436 N N . LEU A 1 187 ? -8.258 -2.93 0.039 1 93.06 187 LEU A N 1
ATOM 1437 C CA . LEU A 1 187 ? -7.199 -3.703 0.676 1 93.06 187 LEU A CA 1
ATOM 1438 C C . LEU A 1 187 ? -5.945 -3.73 -0.195 1 93.06 187 LEU A C 1
ATOM 1440 O O . LEU A 1 187 ? -4.828 -3.625 0.313 1 93.06 187 LEU A O 1
ATOM 1444 N N . HIS A 1 188 ? -6.16 -3.754 -1.493 1 90.44 188 HIS A N 1
ATOM 1445 C CA . HIS A 1 188 ? -5.043 -4.008 -2.393 1 90.44 188 HIS A CA 1
ATOM 1446 C C . HIS A 1 188 ? -4.746 -2.789 -3.26 1 90.44 188 HIS A C 1
ATOM 1448 O O . HIS A 1 188 ? -3.875 -2.84 -4.133 1 90.44 188 HIS A O 1
ATOM 1454 N N . ASN A 1 189 ? -5.43 -1.761 -3.012 1 92.31 189 ASN A N 1
ATOM 1455 C CA . ASN A 1 189 ? -5.32 -0.516 -3.764 1 92.31 189 ASN A CA 1
ATOM 1456 C C . ASN A 1 189 ? -5.52 -0.744 -5.262 1 92.31 189 ASN A C 1
ATOM 1458 O O . ASN A 1 189 ? -4.781 -0.195 -6.082 1 92.31 189 ASN A O 1
ATOM 1462 N N . ASP A 1 190 ? -6.5 -1.632 -5.57 1 93.56 190 ASP A N 1
ATOM 1463 C CA . ASP A 1 190 ? -6.844 -1.919 -6.957 1 93.56 190 ASP A CA 1
ATOM 1464 C C . ASP A 1 190 ? -7.805 -0.869 -7.516 1 93.56 190 ASP A C 1
ATOM 1466 O O . ASP A 1 190 ? -8.953 -1.181 -7.848 1 93.56 190 ASP A O 1
ATOM 1470 N N . PHE A 1 191 ? -7.27 0.26 -7.742 1 95.31 191 PHE A N 1
ATOM 1471 C CA . PHE A 1 191 ? -8.117 1.398 -8.078 1 95.31 191 PHE A CA 1
ATOM 1472 C C . PHE A 1 191 ? -8.648 1.274 -9.5 1 95.31 191 PHE A C 1
ATOM 1474 O O . PHE A 1 191 ? -9.75 1.739 -9.797 1 95.31 191 PHE A O 1
ATOM 1481 N N . GLU A 1 192 ? -7.949 0.589 -10.375 1 95.25 192 GLU A N 1
ATOM 1482 C CA . GLU A 1 192 ? -8.453 0.376 -11.727 1 95.25 192 GLU A CA 1
ATOM 1483 C C . GLU A 1 192 ? -9.711 -0.49 -11.719 1 95.25 192 GLU A C 1
ATOM 1485 O O . GLU A 1 192 ? -10.664 -0.221 -12.453 1 95.25 192 GLU A O 1
ATOM 1490 N N . ILE A 1 193 ? -9.656 -1.49 -10.922 1 97.38 193 ILE A N 1
ATOM 1491 C CA . ILE A 1 193 ? -10.828 -2.346 -10.797 1 97.38 193 ILE A CA 1
ATOM 1492 C C . ILE A 1 193 ? -11.961 -1.572 -10.117 1 97.38 193 ILE A C 1
ATOM 1494 O O . ILE A 1 193 ? -13.117 -1.673 -10.531 1 97.38 193 ILE A O 1
ATOM 1498 N N . LEU A 1 194 ? -11.633 -0.82 -9.094 1 98 194 LEU A N 1
ATOM 1499 C CA . LEU A 1 194 ? -12.617 0.014 -8.414 1 98 194 LEU A CA 1
ATOM 1500 C C . LEU A 1 194 ? -13.328 0.933 -9.406 1 98 194 LEU A C 1
ATOM 1502 O O . LEU A 1 194 ? -14.539 1.122 -9.328 1 98 194 LEU A O 1
ATOM 1506 N N . ASP A 1 195 ? -12.633 1.421 -10.344 1 97.69 195 ASP A N 1
ATOM 1507 C CA . ASP A 1 195 ? -13.148 2.373 -11.328 1 97.69 195 ASP A CA 1
ATOM 1508 C C . ASP A 1 195 ? -14.211 1.729 -12.219 1 97.69 195 ASP A C 1
ATOM 1510 O O . ASP A 1 195 ? -15.047 2.426 -12.789 1 97.69 195 ASP A O 1
ATOM 1514 N N . LEU A 1 196 ? -14.203 0.415 -12.32 1 96.88 196 LEU A N 1
ATOM 1515 C CA . LEU A 1 196 ? -15.234 -0.283 -13.086 1 96.88 196 LEU A CA 1
ATOM 1516 C C . LEU A 1 196 ? -16.625 -0.005 -12.508 1 96.88 196 LEU A C 1
ATOM 1518 O O . LEU A 1 196 ? -17.625 -0.137 -13.203 1 96.88 196 LEU A O 1
ATOM 1522 N N . PHE A 1 197 ? -16.625 0.44 -11.281 1 97.25 197 PHE A N 1
ATOM 1523 C CA . PHE A 1 197 ? -17.891 0.537 -10.586 1 97.25 197 PHE A CA 1
ATOM 1524 C C . PHE A 1 197 ? -18.25 1.991 -10.297 1 97.25 197 PHE A C 1
ATOM 1526 O O . PHE A 1 197 ? -19.172 2.271 -9.531 1 97.25 197 PHE A O 1
ATOM 1533 N N . SER A 1 198 ? -17.609 2.924 -10.883 1 96.12 198 SER A N 1
ATOM 1534 C CA . SER A 1 198 ? -17.734 4.348 -10.586 1 96.12 198 SER A CA 1
ATOM 1535 C C . SER A 1 198 ? -19.156 4.832 -10.805 1 96.12 198 SER A C 1
ATOM 1537 O O . SER A 1 198 ? -19.625 5.734 -10.102 1 96.12 198 SER A O 1
ATOM 1539 N N . GLU A 1 199 ? -19.875 4.176 -11.75 1 95.19 199 GLU A N 1
ATOM 1540 C CA . GLU A 1 199 ? -21.234 4.613 -12.062 1 95.19 199 GLU A CA 1
ATOM 1541 C C . GLU A 1 199 ? -22.266 3.629 -11.523 1 95.19 199 GLU A C 1
ATOM 1543 O O . GLU A 1 199 ? -23.453 3.773 -11.789 1 95.19 199 GLU A O 1
ATOM 1548 N N . ASN A 1 200 ? -21.797 2.678 -10.859 1 95.56 200 ASN A N 1
ATOM 1549 C CA . ASN A 1 200 ? -22.688 1.646 -10.344 1 95.56 200 ASN A CA 1
ATOM 1550 C C . ASN A 1 200 ? -23.266 2.029 -8.984 1 95.56 200 ASN A C 1
ATOM 1552 O O . ASN A 1 200 ? -22.609 1.883 -7.961 1 95.56 200 ASN A O 1
ATOM 1556 N N . GLN A 1 201 ? -24.5 2.312 -8.953 1 95.69 201 GLN A N 1
ATOM 1557 C CA . GLN A 1 201 ? -25.141 2.82 -7.742 1 95.69 201 GLN A CA 1
ATOM 1558 C C . GLN A 1 201 ? -25.281 1.719 -6.695 1 95.69 201 GLN A C 1
ATOM 1560 O O . GLN A 1 201 ? -25.203 1.982 -5.492 1 95.69 201 GLN A O 1
ATOM 1565 N N . GLU A 1 202 ? -25.484 0.578 -7.125 1 95.31 202 GLU A N 1
ATOM 1566 C CA . GLU A 1 202 ? -25.609 -0.54 -6.195 1 95.31 202 GLU A CA 1
ATOM 1567 C C . GLU A 1 202 ? -24.312 -0.753 -5.41 1 95.31 202 GLU A C 1
ATOM 1569 O O . GLU A 1 202 ? -24.344 -0.954 -4.195 1 95.31 202 GLU A O 1
ATOM 1574 N N . VAL A 1 203 ? -23.328 -0.652 -6.105 1 97 203 VAL A N 1
ATOM 1575 C CA . VAL A 1 203 ? -22.031 -0.837 -5.469 1 97 203 VAL A CA 1
ATOM 1576 C C . VAL A 1 203 ? -21.734 0.341 -4.543 1 97 203 VAL A C 1
ATOM 1578 O O . VAL A 1 203 ? -21.234 0.155 -3.434 1 97 203 VAL A O 1
ATOM 1581 N N . LYS A 1 204 ? -22.047 1.528 -4.934 1 96.5 204 LYS A N 1
ATOM 1582 C CA . LYS A 1 204 ? -21.797 2.723 -4.137 1 96.5 204 LYS A CA 1
ATOM 1583 C C . LYS A 1 204 ? -22.609 2.705 -2.844 1 96.5 204 LYS A C 1
ATOM 1585 O O . LYS A 1 204 ? -22.203 3.299 -1.842 1 96.5 204 LYS A O 1
ATOM 1590 N N . SER A 1 205 ? -23.703 1.982 -2.859 1 97.19 205 SER A N 1
ATOM 1591 C CA . SER A 1 205 ? -24.516 1.864 -1.654 1 97.19 205 SER A CA 1
ATOM 1592 C C . SER A 1 205 ? -23.812 1.046 -0.583 1 97.19 205 SER A C 1
ATOM 1594 O O . SER A 1 205 ? -24.219 1.035 0.577 1 97.19 205 SER A O 1
ATOM 1596 N N . LEU A 1 206 ? -22.672 0.484 -0.914 1 98.19 206 LEU A N 1
ATOM 1597 C CA . LEU A 1 206 ? -21.969 -0.406 0.002 1 98.19 206 LEU A CA 1
ATOM 1598 C C . LEU A 1 206 ? -20.828 0.324 0.69 1 98.19 206 LEU A C 1
ATOM 1600 O O . LEU A 1 206 ? -20.047 -0.29 1.422 1 98.19 206 LEU A O 1
ATOM 1604 N N . LEU A 1 207 ? -20.703 1.564 0.594 1 98.38 207 LEU A N 1
ATOM 1605 C CA . LEU A 1 207 ? -19.562 2.35 1.058 1 98.38 207 LEU A CA 1
ATOM 1606 C C . LEU A 1 207 ? -19.391 2.23 2.568 1 98.38 207 LEU A C 1
ATOM 1608 O O . LEU A 1 207 ? -18.266 2.244 3.078 1 98.38 207 LEU A O 1
ATOM 1612 N N . GLU A 1 208 ? -20.516 2.012 3.256 1 98.44 208 GLU A N 1
ATOM 1613 C CA . GLU A 1 208 ? -20.438 2.047 4.715 1 98.44 208 GLU A CA 1
ATOM 1614 C C . GLU A 1 208 ? -20.594 0.651 5.309 1 98.44 208 GLU A C 1
ATOM 1616 O O . GLU A 1 208 ? -20.781 0.504 6.52 1 98.44 208 GLU A O 1
ATOM 1621 N N . ASN A 1 209 ? -20.547 -0.356 4.387 1 98.31 209 ASN A N 1
ATOM 1622 C CA . ASN A 1 209 ? -20.562 -1.725 4.891 1 98.31 209 ASN A CA 1
ATOM 1623 C C . ASN A 1 209 ? -19.328 -2.031 5.723 1 98.31 209 ASN A C 1
ATOM 1625 O O . ASN A 1 209 ? -18.234 -1.58 5.398 1 98.31 209 ASN A O 1
ATOM 1629 N N . LYS A 1 210 ? -19.562 -2.83 6.75 1 98.38 210 LYS A N 1
ATOM 1630 C CA . LYS A 1 210 ? -18.453 -3.18 7.637 1 98.38 210 LYS A CA 1
ATOM 1631 C C . LYS A 1 210 ? -18.094 -4.66 7.52 1 98.38 210 LYS A C 1
ATOM 1633 O O . LYS A 1 210 ? -18.984 -5.508 7.391 1 98.38 210 LYS A O 1
ATOM 1638 N N . ASP A 1 211 ? -16.844 -4.941 7.531 1 97.81 211 ASP A N 1
ATOM 1639 C CA . ASP A 1 211 ? -16.422 -6.336 7.57 1 97.81 211 ASP A CA 1
ATOM 1640 C C . ASP A 1 211 ? -16.453 -6.883 8.992 1 97.81 211 ASP A C 1
ATOM 1642 O O . ASP A 1 211 ? -17.031 -6.258 9.891 1 97.81 211 ASP A O 1
ATOM 1646 N N . GLN A 1 212 ? -15.938 -8.055 9.18 1 97 212 GLN A N 1
ATOM 1647 C CA . GLN A 1 212 ? -16.031 -8.75 10.453 1 97 212 GLN A CA 1
ATOM 1648 C C . GLN A 1 212 ? -15.328 -7.973 11.562 1 97 212 GLN A C 1
ATOM 1650 O O . GLN A 1 212 ? -15.695 -8.078 12.734 1 97 212 GLN A O 1
ATOM 1655 N N . ASP A 1 213 ? -14.375 -7.105 11.219 1 97.44 213 ASP A N 1
ATOM 1656 C CA . ASP A 1 213 ? -13.617 -6.32 12.195 1 97.44 213 ASP A CA 1
ATOM 1657 C C . ASP A 1 213 ? -14.18 -4.906 12.32 1 97.44 213 ASP A C 1
ATOM 1659 O O . ASP A 1 213 ? -13.609 -4.062 13.016 1 97.44 213 ASP A O 1
ATOM 1663 N N . GLY A 1 214 ? -15.188 -4.652 11.578 1 98.44 214 GLY A N 1
ATOM 1664 C CA . GLY A 1 214 ? -15.852 -3.357 11.648 1 98.44 214 GLY A CA 1
ATOM 1665 C C . GLY A 1 214 ? -15.242 -2.322 10.719 1 98.44 214 GLY A C 1
ATOM 1666 O O . GLY A 1 214 ? -15.555 -1.134 10.82 1 98.44 214 GLY A O 1
ATOM 1667 N N . ASN A 1 215 ? -14.43 -2.73 9.859 1 98.38 215 ASN A N 1
ATOM 1668 C CA . ASN A 1 215 ? -13.797 -1.791 8.938 1 98.38 215 ASN A CA 1
ATOM 1669 C C . ASN A 1 215 ? -14.68 -1.515 7.727 1 98.38 215 ASN A C 1
ATOM 1671 O O . ASN A 1 215 ? -15.188 -2.445 7.102 1 98.38 215 ASN A O 1
ATOM 1675 N N . THR A 1 216 ? -14.883 -0.276 7.496 1 98.69 216 THR A N 1
ATOM 1676 C CA . THR A 1 216 ? -15.43 0.111 6.203 1 98.69 216 THR A CA 1
ATOM 1677 C C . THR A 1 216 ? -14.367 0.037 5.117 1 98.69 216 THR A C 1
ATOM 1679 O O . THR A 1 216 ? -13.172 -0.074 5.414 1 98.69 216 THR A O 1
ATOM 1682 N N . PRO A 1 217 ? -14.773 0.101 3.828 1 98.69 217 PRO A N 1
ATOM 1683 C CA . PRO A 1 217 ? -13.773 0.149 2.764 1 98.69 217 PRO A CA 1
ATOM 1684 C C . PRO A 1 217 ? -12.789 1.309 2.928 1 98.69 217 PRO A C 1
ATOM 1686 O O . PRO A 1 217 ? -11.586 1.141 2.713 1 98.69 217 PRO A O 1
ATOM 1689 N N . LEU A 1 218 ? -13.258 2.414 3.412 1 98.75 218 LEU A N 1
ATOM 1690 C CA . LEU A 1 218 ? -12.383 3.568 3.604 1 98.75 218 LEU A CA 1
ATOM 1691 C C . LEU A 1 218 ? -11.367 3.301 4.707 1 98.75 218 LEU A C 1
ATOM 1693 O O . LEU A 1 218 ? -10.18 3.617 4.551 1 98.75 218 LEU A O 1
ATOM 1697 N N . LEU A 1 219 ? -11.875 2.764 5.734 1 98.5 219 LEU A N 1
ATOM 1698 C CA . LEU A 1 219 ? -10.977 2.457 6.84 1 98.5 219 LEU A CA 1
ATOM 1699 C C . LEU A 1 219 ? -9.898 1.467 6.406 1 98.5 219 LEU A C 1
ATOM 1701 O O . LEU A 1 219 ? -8.727 1.623 6.758 1 98.5 219 LEU A O 1
ATOM 1705 N N . LEU A 1 220 ? -10.266 0.479 5.625 1 97.19 220 LEU A N 1
ATOM 1706 C CA . LEU A 1 220 ? -9.281 -0.479 5.125 1 97.19 220 LEU A CA 1
ATOM 1707 C C . LEU A 1 220 ? -8.266 0.208 4.227 1 97.19 220 LEU A C 1
ATOM 1709 O O . LEU A 1 220 ? -7.074 -0.116 4.27 1 97.19 220 LEU A O 1
ATOM 1713 N N . SER A 1 221 ? -8.742 1.061 3.414 1 97.19 221 SER A N 1
ATOM 1714 C CA . SER A 1 221 ? -7.824 1.792 2.549 1 97.19 221 SER A CA 1
ATOM 1715 C C . SER A 1 221 ? -6.805 2.582 3.365 1 97.19 221 SER A C 1
ATOM 1717 O O . SER A 1 221 ? -5.648 2.709 2.969 1 97.19 221 SER A O 1
ATOM 1719 N N . ALA A 1 222 ? -7.207 3.09 4.496 1 97.06 222 ALA A N 1
ATOM 1720 C CA . ALA A 1 222 ? -6.316 3.832 5.383 1 97.06 222 ALA A CA 1
ATOM 1721 C C . ALA A 1 222 ? -5.328 2.896 6.074 1 97.06 222 ALA A C 1
ATOM 1723 O O . ALA A 1 222 ? -4.152 3.23 6.23 1 97.06 222 ALA A O 1
ATOM 1724 N N . LEU A 1 223 ? -5.824 1.764 6.398 1 94.19 223 LEU A N 1
ATOM 1725 C CA . LEU A 1 223 ? -5.027 0.771 7.109 1 94.19 223 LEU A CA 1
ATOM 1726 C C . LEU A 1 223 ? -3.91 0.234 6.223 1 94.19 223 LEU A C 1
ATOM 1728 O O . LEU A 1 223 ? -2.842 -0.136 6.715 1 94.19 223 LEU A O 1
ATOM 1732 N N . TYR A 1 224 ? -4.137 0.275 4.984 1 91.12 224 TYR A N 1
ATOM 1733 C CA . TYR A 1 224 ? -3.189 -0.388 4.098 1 91.12 224 TYR A CA 1
ATOM 1734 C C . TYR A 1 224 ? -2.557 0.609 3.133 1 91.12 224 TYR A C 1
ATOM 1736 O O . TYR A 1 224 ? -1.968 0.218 2.123 1 91.12 224 TYR A O 1
ATOM 1744 N N . ASP A 1 225 ? -2.707 1.838 3.434 1 91.69 225 ASP A N 1
ATOM 1745 C CA . ASP A 1 225 ? -2.086 2.926 2.686 1 91.69 225 ASP A CA 1
ATOM 1746 C C . ASP A 1 225 ? -2.471 2.867 1.208 1 91.69 225 ASP A C 1
ATOM 1748 O O . ASP A 1 225 ? -1.633 3.098 0.334 1 91.69 225 ASP A O 1
ATOM 1752 N N . SER A 1 226 ? -3.771 2.504 1.003 1 93.19 226 SER A N 1
ATOM 1753 C CA . SER A 1 226 ? -4.312 2.453 -0.352 1 93.19 226 SER A CA 1
ATOM 1754 C C . SER A 1 226 ? -4.824 3.82 -0.794 1 93.19 226 SER A C 1
ATOM 1756 O O . SER A 1 226 ? -6.027 4.008 -0.977 1 93.19 226 SER A O 1
ATOM 1758 N N . VAL A 1 227 ? -3.932 4.652 -1.161 1 92.44 227 VAL A N 1
ATOM 1759 C CA . VAL A 1 227 ? -4.207 6.078 -1.312 1 92.44 227 VAL A CA 1
ATOM 1760 C C . VAL A 1 227 ? -5.133 6.301 -2.506 1 92.44 227 VAL A C 1
ATOM 1762 O O . VAL A 1 227 ? -6.07 7.102 -2.432 1 92.44 227 VAL A O 1
ATOM 1765 N N . GLU A 1 228 ? -4.875 5.594 -3.566 1 92.94 228 GLU A N 1
ATOM 1766 C CA . GLU A 1 228 ? -5.676 5.805 -4.766 1 92.94 228 GLU A CA 1
ATOM 1767 C C . GLU A 1 228 ? -7.125 5.375 -4.543 1 92.94 228 GLU A C 1
ATOM 1769 O O . GLU A 1 228 ? -8.055 6.07 -4.957 1 92.94 228 GLU A O 1
ATOM 1774 N N . CYS A 1 229 ? -7.258 4.27 -3.9 1 97 229 CYS A N 1
ATOM 1775 C CA . CYS A 1 229 ? -8.609 3.82 -3.588 1 97 229 CYS A CA 1
ATOM 1776 C C . CYS A 1 229 ? -9.273 4.738 -2.566 1 97 229 CYS A C 1
ATOM 1778 O O . CYS A 1 229 ? -10.453 5.055 -2.682 1 97 229 CYS A O 1
ATOM 1780 N N . LEU A 1 230 ? -8.5 5.137 -1.616 1 98.19 230 LEU A N 1
ATOM 1781 C CA . LEU A 1 230 ? -9 6.043 -0.589 1 98.19 230 LEU A CA 1
ATOM 1782 C C . LEU A 1 230 ? -9.578 7.305 -1.216 1 98.19 230 LEU A C 1
ATOM 1784 O O . LEU A 1 230 ? -10.68 7.73 -0.865 1 98.19 230 LEU A O 1
ATOM 1788 N N . ASP A 1 231 ? -8.906 7.824 -2.105 1 97.44 231 ASP A N 1
ATOM 1789 C CA . ASP A 1 231 ? -9.328 9.039 -2.793 1 97.44 231 ASP A CA 1
ATOM 1790 C C . ASP A 1 231 ? -10.648 8.82 -3.525 1 97.44 231 ASP A C 1
ATOM 1792 O O . ASP A 1 231 ? -11.562 9.648 -3.438 1 97.44 231 ASP A O 1
ATOM 1796 N N . ARG A 1 232 ? -10.773 7.746 -4.191 1 98.06 232 ARG A N 1
ATOM 1797 C CA . ARG A 1 232 ? -11.992 7.426 -4.926 1 98.06 232 ARG A CA 1
ATOM 1798 C C . ARG A 1 232 ? -13.164 7.234 -3.977 1 98.06 232 ARG A C 1
ATOM 1800 O O . ARG A 1 232 ? -14.258 7.754 -4.219 1 98.06 232 ARG A O 1
ATOM 1807 N N . LEU A 1 233 ? -12.906 6.508 -2.932 1 98.69 233 LEU A N 1
ATOM 1808 C CA . LEU A 1 233 ? -13.984 6.23 -1.984 1 98.69 233 LEU A CA 1
ATOM 1809 C C . LEU A 1 233 ? -14.508 7.516 -1.359 1 98.69 233 LEU A C 1
ATOM 1811 O O . LEU A 1 233 ? -15.719 7.684 -1.189 1 98.69 233 LEU A O 1
ATOM 1815 N N . LEU A 1 234 ? -13.625 8.398 -1.086 1 98.44 234 LEU A N 1
ATOM 1816 C CA . LEU A 1 234 ? -14.023 9.695 -0.541 1 98.44 234 LEU A CA 1
ATOM 1817 C C . LEU A 1 234 ? -14.836 10.484 -1.558 1 98.44 234 LEU A C 1
ATOM 1819 O O . LEU A 1 234 ? -15.867 11.078 -1.212 1 98.44 234 LEU A O 1
ATOM 1823 N N . LYS A 1 235 ? -14.438 10.469 -2.771 1 97.25 235 LYS A N 1
ATOM 1824 C CA . LYS A 1 235 ? -15.156 11.156 -3.838 1 97.25 235 LYS A CA 1
ATOM 1825 C C . LYS A 1 235 ? -16.547 10.57 -4.027 1 97.25 235 LYS A C 1
ATOM 1827 O O . LYS A 1 235 ? -17.484 11.281 -4.418 1 97.25 235 LYS A O 1
ATOM 1832 N N . TRP A 1 236 ? -16.641 9.297 -3.723 1 97.81 236 TRP A N 1
ATOM 1833 C CA . TRP A 1 236 ? -17.922 8.625 -3.861 1 97.81 236 TRP A CA 1
ATOM 1834 C C . TRP A 1 236 ? -18.812 8.883 -2.643 1 97.81 236 TRP A C 1
ATOM 1836 O O . TRP A 1 236 ? -19.969 8.477 -2.615 1 97.81 236 TRP A O 1
ATOM 1846 N N . GLY A 1 237 ? -18.219 9.531 -1.613 1 96.81 237 GLY A N 1
ATOM 1847 C CA . GLY A 1 237 ? -19.047 9.945 -0.49 1 96.81 237 GLY A CA 1
ATOM 1848 C C . GLY A 1 237 ? -18.828 9.109 0.755 1 96.81 237 GLY A C 1
ATOM 1849 O O . GLY A 1 237 ? -19.625 9.156 1.688 1 96.81 237 GLY A O 1
ATOM 1850 N N . ALA A 1 238 ? -17.781 8.336 0.8 1 98.31 238 ALA A N 1
ATOM 1851 C CA . ALA A 1 238 ? -17.5 7.539 1.992 1 98.31 238 ALA A CA 1
ATOM 1852 C C . ALA A 1 238 ? -17.297 8.43 3.211 1 98.31 238 ALA A C 1
ATOM 1854 O O . ALA A 1 238 ? -16.734 9.523 3.1 1 98.31 238 ALA A O 1
ATOM 1855 N N . ASP A 1 239 ? -17.688 7.957 4.391 1 97.88 239 ASP A N 1
ATOM 1856 C CA . ASP A 1 239 ? -17.578 8.695 5.648 1 97.88 239 ASP A CA 1
ATOM 1857 C C . ASP A 1 239 ? -16.172 8.594 6.234 1 97.88 239 ASP A C 1
ATOM 1859 O O . ASP A 1 239 ? -15.781 7.531 6.719 1 97.88 239 ASP A O 1
ATOM 1863 N N . PRO A 1 240 ? -15.445 9.695 6.219 1 98.06 240 PRO A N 1
ATOM 1864 C CA . PRO A 1 240 ? -14.086 9.633 6.766 1 98.06 240 PRO A CA 1
ATOM 1865 C C . PRO A 1 240 ? -14.062 9.508 8.289 1 98.06 240 PRO A C 1
ATOM 1867 O O . PRO A 1 240 ? -13.008 9.25 8.875 1 98.06 240 PRO A O 1
ATOM 1870 N N . LEU A 1 241 ? -15.203 9.578 8.93 1 97.75 241 LEU A N 1
ATOM 1871 C CA . LEU A 1 241 ? -15.266 9.617 10.391 1 97.75 241 LEU A CA 1
ATOM 1872 C C . LEU A 1 241 ? -15.734 8.281 10.953 1 97.75 241 LEU A C 1
ATOM 1874 O O . LEU A 1 241 ? -15.812 8.117 12.172 1 97.75 241 LEU A O 1
ATOM 1878 N N . ALA A 1 242 ? -16.047 7.34 10.086 1 97.38 242 ALA A N 1
ATOM 1879 C CA . ALA A 1 242 ? -16.516 6.031 10.539 1 97.38 242 ALA A CA 1
ATOM 1880 C C . ALA A 1 242 ? -15.477 5.371 11.445 1 97.38 242 ALA A C 1
ATOM 1882 O O . ALA A 1 242 ? -14.273 5.574 11.273 1 97.38 242 ALA A O 1
ATOM 1883 N N . ARG A 1 243 ? -15.984 4.605 12.406 1 97.44 243 ARG A N 1
ATOM 1884 C CA . ARG A 1 243 ? -15.102 3.908 13.336 1 97.44 243 ARG A CA 1
ATOM 1885 C C . ARG A 1 243 ? -15.305 2.4 13.266 1 97.44 243 ARG A C 1
ATOM 1887 O O . ARG A 1 243 ? -16.422 1.932 13.023 1 97.44 243 ARG A O 1
ATOM 1894 N N . ASN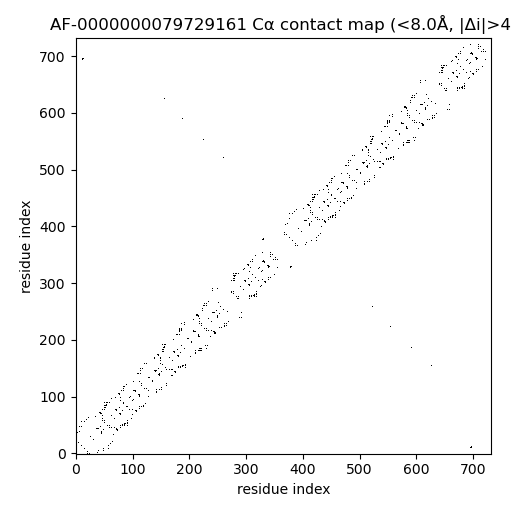 A 1 244 ? -14.227 1.666 13.43 1 97.94 244 ASN A N 1
ATOM 1895 C CA . ASN A 1 244 ? -14.328 0.211 13.422 1 97.94 244 ASN A CA 1
ATOM 1896 C C . ASN A 1 244 ? -14.672 -0.333 14.805 1 97.94 244 ASN A C 1
ATOM 1898 O O . ASN A 1 244 ? -15.031 0.428 15.711 1 97.94 244 ASN A O 1
ATOM 1902 N N . LEU A 1 245 ? -14.641 -1.645 14.938 1 97.69 245 LEU A N 1
ATOM 1903 C CA . LEU A 1 245 ? -15.031 -2.281 16.188 1 97.69 245 LEU A CA 1
ATOM 1904 C C . LEU A 1 245 ? -14.078 -1.89 17.312 1 97.69 245 LEU A C 1
ATOM 1906 O O . LEU A 1 245 ? -14.477 -1.83 18.484 1 97.69 245 LEU A O 1
ATOM 1910 N N . GLY A 1 246 ? -12.891 -1.554 17.016 1 97.06 246 GLY A N 1
ATOM 1911 C CA . GLY A 1 246 ? -11.906 -1.103 17.984 1 97.06 246 GLY A CA 1
ATOM 1912 C C . GLY A 1 246 ? -12.039 0.368 18.328 1 97.06 246 GLY A C 1
ATOM 1913 O O . GLY A 1 246 ? -11.289 0.888 19.156 1 97.06 246 GLY A O 1
ATOM 1914 N N . GLY A 1 247 ? -12.906 1.021 17.672 1 97 247 GLY A N 1
ATOM 1915 C CA . GLY A 1 247 ? -13.148 2.428 17.938 1 97 247 GLY A CA 1
ATOM 1916 C C . GLY A 1 247 ? -12.188 3.35 17.219 1 97 247 GLY A C 1
ATOM 1917 O O . GLY A 1 247 ? -12.094 4.535 17.547 1 97 247 GLY A O 1
ATOM 1918 N N . LYS A 1 248 ? -11.5 2.893 16.219 1 97 248 LYS A N 1
ATOM 1919 C CA . LYS A 1 248 ? -10.492 3.678 15.516 1 97 248 LYS A CA 1
ATOM 1920 C C . LYS A 1 248 ? -11.047 4.215 14.195 1 97 248 LYS A C 1
ATOM 1922 O O . LYS A 1 248 ? -11.797 3.525 13.508 1 97 248 LYS A O 1
ATOM 1927 N N . SER A 1 249 ? -10.672 5.418 13.953 1 97.5 249 SER A N 1
ATOM 1928 C CA . SER A 1 249 ? -11.023 6.039 12.68 1 97.5 249 SER A CA 1
ATOM 1929 C C . SER A 1 249 ? -9.914 5.855 11.648 1 97.5 249 SER A C 1
ATOM 1931 O O . SER A 1 249 ? -8.82 5.395 11.977 1 97.5 249 SER A O 1
ATOM 1933 N N . ALA A 1 250 ? -10.273 6.207 10.391 1 97.56 250 ALA A N 1
ATOM 1934 C CA . ALA A 1 250 ? -9.289 6.148 9.312 1 97.56 250 ALA A CA 1
ATOM 1935 C C . ALA A 1 250 ? -8.086 7.027 9.625 1 97.56 250 ALA A C 1
ATOM 1937 O O . ALA A 1 250 ? -6.938 6.621 9.406 1 97.56 250 ALA A O 1
ATOM 1938 N N . LYS A 1 251 ? -8.281 8.164 10.203 1 97.44 251 LYS A N 1
ATOM 1939 C CA . LYS A 1 251 ? -7.207 9.086 10.562 1 97.44 251 LYS A CA 1
ATOM 1940 C C . LYS A 1 251 ? -6.289 8.469 11.617 1 97.44 251 LYS A C 1
ATOM 1942 O O . LYS A 1 251 ? -5.062 8.516 11.492 1 97.44 251 LYS A O 1
ATOM 1947 N N . GLU A 1 252 ? -6.895 7.906 12.602 1 96.94 252 GLU A N 1
ATOM 1948 C CA . GLU A 1 252 ? -6.129 7.328 13.703 1 96.94 252 GLU A CA 1
ATOM 1949 C C . GLU A 1 252 ? -5.273 6.156 13.227 1 96.94 252 GLU A C 1
ATOM 1951 O O . GLU A 1 252 ? -4.121 6.016 13.625 1 96.94 252 GLU A O 1
ATOM 1956 N N . GLU A 1 253 ? -5.852 5.336 12.367 1 95.25 253 GLU A N 1
ATOM 1957 C CA . GLU A 1 253 ? -5.113 4.191 11.844 1 95.25 253 GLU A CA 1
ATOM 1958 C C . GLU A 1 253 ? -3.959 4.641 10.953 1 95.25 253 GLU A C 1
ATOM 1960 O O . GLU A 1 253 ? -2.846 4.125 11.062 1 95.25 253 GLU A O 1
ATOM 1965 N N . ALA A 1 254 ? -4.238 5.531 10.062 1 94.94 254 ALA A N 1
ATOM 1966 C CA . ALA A 1 254 ? -3.203 6.055 9.172 1 94.94 254 ALA A CA 1
ATOM 1967 C C . ALA A 1 254 ? -2.09 6.73 9.969 1 94.94 254 ALA A C 1
ATOM 1969 O O . ALA A 1 254 ? -0.913 6.621 9.617 1 94.94 254 ALA A O 1
ATOM 1970 N N . ASP A 1 255 ? -2.42 7.414 11.07 1 94.06 255 ASP A N 1
ATOM 1971 C CA . ASP A 1 255 ? -1.446 8.102 11.906 1 94.06 255 ASP A CA 1
ATOM 1972 C C . ASP A 1 255 ? -0.558 7.102 12.648 1 94.06 255 ASP A C 1
ATOM 1974 O O . ASP A 1 255 ? 0.655 7.297 12.75 1 94.06 255 ASP A O 1
ATOM 1978 N N . ARG A 1 256 ? -1.17 6.098 13.094 1 91.62 256 ARG A N 1
ATOM 1979 C CA . ARG A 1 256 ? -0.446 5.051 13.805 1 91.62 256 ARG A CA 1
ATOM 1980 C C . ARG A 1 256 ? 0.644 4.445 12.93 1 91.62 256 ARG A C 1
ATOM 1982 O O . ARG A 1 256 ? 1.755 4.188 13.398 1 91.62 256 ARG A O 1
ATOM 1989 N N . MET A 1 257 ? 0.283 4.336 11.648 1 86.12 257 MET A N 1
ATOM 1990 C CA . MET A 1 257 ? 1.193 3.674 10.719 1 86.12 257 MET A CA 1
ATOM 1991 C C . MET A 1 257 ? 2.09 4.691 10.023 1 86.12 257 MET A C 1
ATOM 1993 O O . MET A 1 257 ? 2.947 4.32 9.219 1 86.12 257 MET A O 1
ATOM 1997 N N . LYS A 1 258 ? 1.912 5.945 10.242 1 84.94 258 LYS A N 1
ATOM 1998 C CA . LYS A 1 258 ? 2.676 7.055 9.672 1 84.94 258 LYS A CA 1
ATOM 1999 C C . LYS A 1 258 ? 2.545 7.09 8.156 1 84.94 258 LYS A C 1
ATOM 2001 O O . LYS A 1 258 ? 3.537 7.266 7.445 1 84.94 258 LYS A O 1
ATOM 2006 N N . PHE A 1 259 ? 1.346 6.801 7.707 1 89.88 259 PHE A N 1
ATOM 2007 C CA . PHE A 1 259 ? 1.042 6.926 6.289 1 89.88 259 PHE A CA 1
ATOM 2008 C C . PHE A 1 259 ? 0.7 8.367 5.934 1 89.88 259 PHE A C 1
ATOM 2010 O O . PHE A 1 259 ? -0.473 8.75 5.922 1 89.88 259 PHE A O 1
ATOM 2017 N N . HIS A 1 260 ? 1.631 9.086 5.551 1 85.69 260 HIS A N 1
ATOM 2018 C CA . HIS A 1 260 ? 1.514 10.539 5.445 1 85.69 260 HIS A CA 1
ATOM 2019 C C . HIS A 1 260 ? 0.591 10.93 4.297 1 85.69 260 HIS A C 1
ATOM 2021 O O . HIS A 1 260 ? -0.206 11.867 4.43 1 85.69 260 HIS A O 1
ATOM 2027 N N . HIS A 1 261 ? 0.689 10.266 3.201 1 87.75 261 HIS A N 1
ATOM 2028 C CA . HIS A 1 261 ? -0.174 10.602 2.074 1 87.75 261 HIS A CA 1
ATOM 2029 C C . HIS A 1 261 ? -1.634 10.289 2.387 1 87.75 261 HIS A C 1
ATOM 2031 O O . HIS A 1 261 ? -2.523 11.086 2.08 1 87.75 261 HIS A O 1
ATOM 2037 N N . THR A 1 262 ? -1.764 9.164 2.971 1 94.44 262 THR A N 1
ATOM 2038 C CA . THR A 1 262 ? -3.098 8.758 3.395 1 94.44 262 THR A CA 1
ATOM 2039 C C . THR A 1 262 ? -3.684 9.766 4.383 1 94.44 262 THR A C 1
ATOM 2041 O O . THR A 1 262 ? -4.836 10.188 4.238 1 94.44 262 THR A O 1
ATOM 2044 N N . LEU A 1 263 ? -2.898 10.195 5.277 1 94.12 263 LEU A N 1
ATOM 2045 C CA . LEU A 1 263 ? -3.328 11.164 6.281 1 94.12 263 LEU A CA 1
ATOM 2046 C C . LEU A 1 263 ? -3.715 12.484 5.629 1 94.12 263 LEU A C 1
ATOM 2048 O O . LEU A 1 263 ? -4.754 13.07 5.961 1 94.12 263 LEU A O 1
ATOM 2052 N N . LYS A 1 264 ? -2.896 12.867 4.781 1 90.56 264 LYS A N 1
ATOM 2053 C CA . LYS A 1 264 ? -3.166 14.125 4.09 1 90.56 264 LYS A CA 1
ATOM 2054 C C . LYS A 1 264 ? -4.492 14.07 3.338 1 90.56 264 LYS A C 1
ATOM 2056 O O . LYS A 1 264 ? -5.281 15.016 3.385 1 90.56 264 LYS A O 1
ATOM 2061 N N . THR A 1 265 ? -4.719 13.008 2.711 1 95 265 THR A N 1
ATOM 2062 C CA . THR A 1 265 ? -5.941 12.836 1.937 1 95 265 THR A CA 1
ATOM 2063 C C . THR A 1 265 ? -7.164 12.82 2.854 1 95 265 THR A C 1
ATOM 2065 O O . THR A 1 265 ? -8.172 13.461 2.566 1 95 265 THR A O 1
ATOM 2068 N N . ILE A 1 266 ? -7.059 12.133 3.912 1 97.75 266 ILE A N 1
ATOM 2069 C CA . ILE A 1 266 ? -8.156 12.039 4.871 1 97.75 266 ILE A CA 1
ATOM 2070 C C . ILE A 1 266 ? -8.422 13.414 5.488 1 97.75 266 ILE A C 1
ATOM 2072 O O . ILE A 1 266 ? -9.57 13.844 5.582 1 97.75 266 ILE A O 1
ATOM 2076 N N . ASP A 1 267 ? -7.348 14.07 5.836 1 95.88 267 ASP A N 1
ATOM 2077 C CA . ASP A 1 267 ? -7.477 15.383 6.465 1 95.88 267 ASP A CA 1
ATOM 2078 C C . ASP A 1 267 ? -8.109 16.391 5.512 1 95.88 267 ASP A C 1
ATOM 2080 O O . ASP A 1 267 ? -8.961 17.188 5.918 1 95.88 267 ASP A O 1
ATOM 2084 N N . THR A 1 268 ? -7.699 16.344 4.32 1 94.88 268 THR A N 1
ATOM 2085 C CA . THR A 1 268 ? -8.273 17.234 3.322 1 94.88 268 THR A CA 1
ATOM 2086 C C . THR A 1 268 ? -9.766 16.984 3.162 1 94.88 268 THR A C 1
ATOM 2088 O O . THR A 1 268 ? -10.57 17.922 3.189 1 94.88 268 THR A O 1
ATOM 2091 N N . ALA A 1 269 ? -10.133 15.797 3.033 1 97.12 269 ALA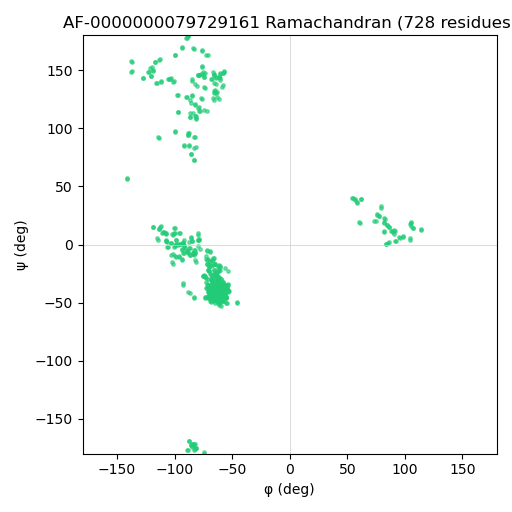 A N 1
ATOM 2092 C CA . ALA A 1 269 ? -11.539 15.438 2.861 1 97.12 269 ALA A CA 1
ATOM 2093 C C . ALA A 1 269 ? -12.352 15.805 4.102 1 97.12 269 ALA A C 1
ATOM 2095 O O . ALA A 1 269 ? -13.477 16.297 3.99 1 97.12 269 ALA A O 1
ATOM 2096 N N . THR A 1 270 ? -11.797 15.547 5.227 1 97.94 270 THR A N 1
ATOM 2097 C CA . THR A 1 270 ? -12.492 15.82 6.477 1 97.94 270 THR A CA 1
ATOM 2098 C C . THR A 1 270 ? -12.664 17.312 6.691 1 97.94 270 THR A C 1
ATOM 2100 O O . THR A 1 270 ? -13.695 17.766 7.191 1 97.94 270 THR A O 1
ATOM 2103 N N . THR A 1 271 ? -11.688 18.047 6.336 1 96.81 271 THR A N 1
ATOM 2104 C CA . THR A 1 271 ? -11.766 19.5 6.434 1 96.81 271 THR A CA 1
ATOM 2105 C C . THR A 1 271 ? -12.859 20.047 5.52 1 96.81 271 THR A C 1
ATOM 2107 O O . THR A 1 271 ? -13.633 20.906 5.922 1 96.81 271 THR A O 1
ATOM 2110 N N . GLN A 1 272 ? -12.883 19.547 4.367 1 96.94 272 GLN A N 1
ATOM 2111 C CA . GLN A 1 272 ? -13.953 19.938 3.457 1 96.94 272 GLN A CA 1
ATOM 2112 C C . GLN A 1 272 ? -15.328 19.609 4.043 1 96.94 272 GLN A C 1
ATOM 2114 O O . GLN A 1 272 ? -16.25 20.422 3.957 1 96.94 272 GLN A O 1
ATOM 2119 N N . LEU A 1 273 ? -15.438 18.469 4.582 1 97.69 273 LEU A N 1
ATOM 2120 C CA . LEU A 1 273 ? -16.672 18.047 5.242 1 97.69 273 LEU A CA 1
ATOM 2121 C C . LEU A 1 273 ? -17 18.969 6.41 1 97.69 273 LEU A C 1
ATOM 2123 O O . LEU A 1 273 ? -18.172 19.297 6.637 1 97.69 273 LEU A O 1
ATOM 2127 N N . PHE A 1 274 ? -16.047 19.422 7.062 1 98.31 274 PHE A N 1
ATOM 2128 C CA . PHE A 1 274 ? -16.188 20.312 8.211 1 98.31 274 PHE A CA 1
ATOM 2129 C C . PHE A 1 274 ? -16.844 21.625 7.793 1 98.31 274 PHE A C 1
ATOM 2131 O O . PHE A 1 274 ? -17.844 22.047 8.375 1 98.31 274 PHE A O 1
ATOM 2138 N N . PHE A 1 275 ? -16.328 22.188 6.781 1 98.38 275 PHE A N 1
ATOM 2139 C CA . PHE A 1 275 ? -16.844 23.453 6.285 1 98.38 275 PHE A CA 1
ATOM 2140 C C . PHE A 1 275 ? -18.281 23.297 5.785 1 98.38 275 PHE A C 1
ATOM 2142 O O . PHE A 1 275 ? -19.156 24.109 6.121 1 98.38 275 PHE A O 1
ATOM 2149 N N . LYS A 1 276 ? -18.469 22.266 5.066 1 97.69 276 LYS A N 1
ATOM 2150 C CA . LYS A 1 276 ? -19.812 22 4.531 1 97.69 276 LYS A CA 1
ATOM 2151 C C . LYS A 1 276 ? -20.812 21.781 5.656 1 97.69 276 LYS A C 1
ATOM 2153 O O . LYS A 1 276 ? -21.922 22.312 5.621 1 97.69 276 LYS A O 1
ATOM 2158 N N . ALA A 1 277 ? -20.406 21 6.602 1 98.19 277 ALA A N 1
ATOM 2159 C CA . ALA A 1 277 ? -21.281 20.672 7.719 1 98.19 277 ALA A CA 1
ATOM 2160 C C . ALA A 1 277 ? -21.609 21.922 8.539 1 98.19 277 ALA A C 1
ATOM 2162 O O . ALA A 1 277 ? -22.734 22.094 9 1 98.19 277 ALA A O 1
ATOM 2163 N N . ALA A 1 278 ? -20.656 22.766 8.719 1 98.44 278 ALA A N 1
ATOM 2164 C CA . ALA A 1 278 ? -20.844 24 9.453 1 98.44 278 ALA A CA 1
ATOM 2165 C C . ALA A 1 278 ? -21.828 24.922 8.734 1 98.44 278 ALA A C 1
ATOM 2167 O O . ALA A 1 278 ? -22.703 25.531 9.367 1 98.44 278 ALA A O 1
ATOM 2168 N N . GLU A 1 279 ? -21.688 24.969 7.469 1 97.81 279 GLU A N 1
ATOM 2169 C CA . GLU A 1 279 ? -22.547 25.812 6.648 1 97.81 279 GLU A CA 1
ATOM 2170 C C . GLU A 1 279 ? -23.984 25.266 6.594 1 97.81 279 GLU A C 1
ATOM 2172 O O . GLU A 1 279 ? -24.938 26.031 6.617 1 97.81 279 GLU A O 1
ATOM 2177 N N . GLU A 1 280 ? -24.094 23.922 6.582 1 98.12 280 GLU A N 1
ATOM 2178 C CA . GLU A 1 280 ? -25.391 23.281 6.383 1 98.12 280 GLU A CA 1
ATOM 2179 C C . GLU A 1 280 ? -26.062 23 7.719 1 98.12 280 GLU A C 1
ATOM 2181 O O . GLU A 1 280 ? -27.25 22.625 7.754 1 98.12 280 GLU A O 1
ATOM 2186 N N . GLY A 1 281 ? -25.422 23.203 8.719 1 97.75 281 GLY A N 1
ATOM 2187 C CA . GLY A 1 281 ? -26 23.031 10.047 1 97.75 281 GLY A CA 1
ATOM 2188 C C . GLY A 1 281 ? -26.062 21.578 10.484 1 97.75 281 GLY A C 1
ATOM 2189 O O . GLY A 1 281 ? -27.016 21.156 11.141 1 97.75 281 GLY A O 1
ATOM 2190 N N . LYS A 1 282 ? -25.094 20.797 10.055 1 97.94 282 LYS A N 1
ATOM 2191 C CA . LYS A 1 282 ? -25.031 19.391 10.469 1 97.94 282 LYS A CA 1
ATOM 2192 C C . LYS A 1 282 ? -24.266 19.234 11.773 1 97.94 282 LYS A C 1
ATOM 2194 O O . LYS A 1 282 ? -23.094 18.828 11.773 1 97.94 282 LYS A O 1
ATOM 2199 N N . LEU A 1 283 ? -24.953 19.406 12.859 1 98.25 283 LEU A N 1
ATOM 2200 C CA . LEU A 1 283 ? -24.375 19.469 14.195 1 98.25 283 LEU A CA 1
ATOM 2201 C C . LEU A 1 283 ? -23.672 18.172 14.547 1 98.25 283 LEU A C 1
ATOM 2203 O O . LEU A 1 283 ? -22.562 18.172 15.094 1 98.25 283 LEU A O 1
ATOM 2207 N N . ASP A 1 284 ? -24.297 17.109 14.195 1 97.69 284 ASP A N 1
ATOM 2208 C CA . ASP A 1 284 ? -23.75 15.797 14.523 1 97.69 284 ASP A CA 1
ATOM 2209 C C . ASP A 1 284 ? -22.406 15.578 13.836 1 97.69 284 ASP A C 1
ATOM 2211 O O . ASP A 1 284 ? -21.484 15.031 14.438 1 97.69 284 ASP A O 1
ATOM 2215 N N . ILE A 1 285 ? -22.312 16 12.641 1 97.88 285 ILE A N 1
ATOM 2216 C CA . ILE A 1 285 ? -21.078 15.836 11.867 1 97.88 285 ILE A CA 1
ATOM 2217 C C . ILE A 1 285 ? -19.984 16.719 12.445 1 97.88 285 ILE A C 1
ATOM 2219 O O . ILE A 1 285 ? -18.844 16.281 12.609 1 97.88 285 ILE A O 1
ATOM 2223 N N . VAL A 1 286 ? -20.266 17.922 12.789 1 98.56 286 VAL A N 1
ATOM 2224 C CA . VAL A 1 286 ? -19.297 18.859 13.359 1 98.56 286 VAL A CA 1
ATOM 2225 C C . VAL A 1 286 ? -18.781 18.312 1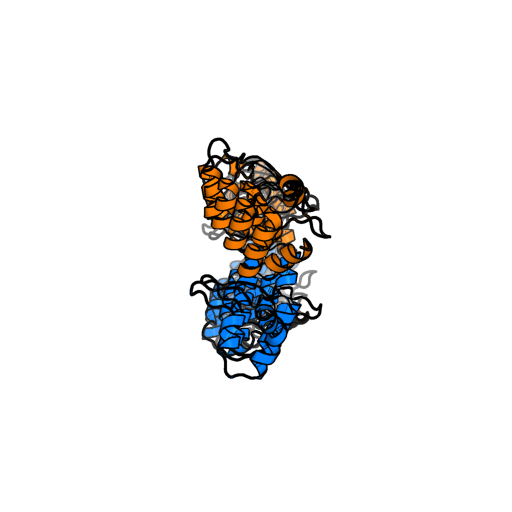4.695 1 98.56 286 VAL A C 1
ATOM 2227 O O . VAL A 1 286 ? -17.578 18.344 14.953 1 98.56 286 VAL A O 1
ATOM 2230 N N . GLU A 1 287 ? -19.672 17.766 15.477 1 98.12 287 GLU A N 1
ATOM 2231 C CA . GLU A 1 287 ? -19.281 17.172 16.75 1 98.12 287 GLU A CA 1
ATOM 2232 C C . GLU A 1 287 ? -18.312 16.016 16.547 1 98.12 287 GLU A C 1
ATOM 2234 O O . GLU A 1 287 ? -17.312 15.914 17.266 1 98.12 287 GLU A O 1
ATOM 2239 N N . LYS A 1 288 ? -18.641 15.227 15.609 1 97 288 LYS A N 1
ATOM 2240 C CA . LYS A 1 288 ? -17.781 14.07 15.32 1 97 288 LYS A CA 1
ATOM 2241 C C . LYS A 1 288 ? -16.406 14.508 14.852 1 97 288 LYS A C 1
ATOM 2243 O O . LYS A 1 288 ? -15.391 13.906 15.227 1 97 288 LYS A O 1
ATOM 2248 N N . ILE A 1 289 ? -16.359 15.516 14.047 1 98.19 289 ILE A N 1
ATOM 2249 C CA . ILE A 1 289 ? -15.102 16.016 13.516 1 98.19 289 ILE A CA 1
ATOM 2250 C C . ILE A 1 289 ? -14.234 16.547 14.664 1 98.19 289 ILE A C 1
ATOM 2252 O O . ILE A 1 289 ? -13.047 16.203 14.758 1 98.19 289 ILE A O 1
ATOM 2256 N N . LEU A 1 290 ? -14.82 17.234 15.57 1 97.5 290 LEU A N 1
ATOM 2257 C CA . LEU A 1 290 ? -14.094 17.797 16.703 1 97.5 290 LEU A CA 1
ATOM 2258 C C . LEU A 1 290 ? -13.633 16.688 17.641 1 97.5 290 LEU A C 1
ATOM 2260 O O . LEU A 1 290 ? -12.516 16.734 18.172 1 97.5 290 LEU A O 1
ATOM 2264 N N . SER A 1 291 ? -14.414 15.695 17.75 1 95 291 SER A N 1
ATOM 2265 C CA . SER A 1 291 ? -14.078 14.562 18.609 1 95 291 SER A CA 1
ATOM 2266 C C . SER A 1 291 ? -12.938 13.734 18.016 1 95 291 SER A C 1
ATOM 2268 O O . SER A 1 291 ? -12.25 13.016 18.734 1 95 291 SER A O 1
ATOM 2270 N N . ASN A 1 292 ? -12.766 13.859 16.734 1 94.56 292 ASN A N 1
ATOM 2271 C CA . ASN A 1 292 ? -11.688 13.156 16.047 1 94.56 292 ASN A CA 1
ATOM 2272 C C . ASN A 1 292 ? -10.383 13.953 16.109 1 94.56 292 ASN A C 1
ATOM 2274 O O . ASN A 1 292 ? -9.414 13.609 15.43 1 94.56 292 ASN A O 1
ATOM 2278 N N . GLY A 1 293 ? -10.352 15.055 16.828 1 93.69 293 GLY A N 1
ATOM 2279 C CA . GLY A 1 293 ? -9.117 15.758 17.125 1 93.69 293 GLY A CA 1
ATOM 2280 C C . GLY A 1 293 ? -8.867 16.938 16.219 1 93.69 293 GLY A C 1
ATOM 2281 O O . GLY A 1 293 ? -7.816 17.594 16.297 1 93.69 293 GLY A O 1
ATOM 2282 N N . TYR A 1 294 ? -9.797 17.281 15.391 1 95.31 294 TYR A N 1
ATOM 2283 C CA . TYR A 1 294 ? -9.617 18.438 14.523 1 95.31 294 TYR A CA 1
ATOM 2284 C C . TYR A 1 294 ? -9.867 19.734 15.289 1 95.31 294 TYR A C 1
ATOM 2286 O O . TYR A 1 294 ? -10.758 19.812 16.141 1 95.31 294 TYR A O 1
ATOM 2294 N N . GLN A 1 295 ? -9.125 20.75 14.922 1 92.88 295 GLN A N 1
ATOM 2295 C CA . GLN A 1 295 ? -9.266 22.047 15.555 1 92.88 295 GLN A CA 1
ATOM 2296 C C . GLN A 1 295 ? -10.461 22.812 15 1 92.88 295 GLN A C 1
ATOM 2298 O O . GLN A 1 295 ? -10.766 22.719 13.805 1 92.88 295 GLN A O 1
ATOM 2303 N N . ALA A 1 296 ? -11.047 23.547 15.891 1 96.31 296 ALA A N 1
ATOM 2304 C CA . ALA A 1 296 ? -12.219 24.328 15.5 1 96.31 296 ALA A CA 1
ATOM 2305 C C . ALA A 1 296 ? -11.805 25.547 14.656 1 96.31 296 ALA A C 1
ATOM 2307 O O . ALA A 1 296 ? -12.594 26.047 13.859 1 96.31 296 ALA A O 1
ATOM 2308 N N . GLU A 1 297 ? -10.578 25.969 14.914 1 92.94 297 GLU A N 1
ATOM 2309 C CA . GLU A 1 297 ? -10.07 27.125 14.188 1 92.94 297 GLU A CA 1
ATOM 2310 C C . GLU A 1 297 ? -9.172 26.703 13.031 1 92.94 297 GLU A C 1
ATOM 2312 O O . GLU A 1 297 ? -7.977 26.453 13.227 1 92.94 297 GLU A O 1
ATOM 2317 N N . ILE A 1 298 ? -9.766 26.656 11.883 1 91.25 298 ILE A N 1
ATOM 2318 C CA . ILE A 1 298 ? -9.039 26.391 10.648 1 91.25 298 ILE A CA 1
ATOM 2319 C C . ILE A 1 298 ? -9.531 27.328 9.547 1 91.25 298 ILE A C 1
ATOM 2321 O O . ILE A 1 298 ? -10.641 27.875 9.633 1 91.25 298 ILE A O 1
ATOM 2325 N N . ARG A 1 299 ? -8.656 27.516 8.578 1 89.75 299 ARG A N 1
ATOM 2326 C CA . ARG A 1 299 ? -8.984 28.469 7.523 1 89.75 299 ARG A CA 1
ATOM 2327 C C . ARG A 1 299 ? -8.836 27.828 6.145 1 89.75 299 ARG A C 1
ATOM 2329 O O . ARG A 1 299 ? -7.961 26.984 5.938 1 89.75 299 ARG A O 1
ATOM 2336 N N . ASP A 1 300 ? -9.742 28.219 5.277 1 90.06 300 ASP A N 1
ATOM 2337 C CA . ASP A 1 300 ? -9.578 27.797 3.891 1 90.06 300 ASP A CA 1
ATOM 2338 C C . ASP A 1 300 ? -8.711 28.781 3.115 1 90.06 300 ASP A C 1
ATOM 2340 O O . ASP A 1 300 ? -8.055 29.641 3.709 1 90.06 300 ASP A O 1
ATOM 2344 N N . SER A 1 301 ? -8.648 28.672 1.825 1 83.56 301 SER A N 1
ATOM 2345 C CA . SER A 1 301 ? -7.707 29.422 0.992 1 83.56 301 SER A CA 1
ATOM 2346 C C . SER A 1 301 ? -8.062 30.891 0.939 1 83.56 301 SER A C 1
ATOM 2348 O O . SER A 1 301 ? -7.207 31.734 0.652 1 83.56 301 SER A O 1
ATOM 2350 N N . VAL A 1 302 ? -9.32 31.156 1.312 1 88.12 302 VAL A N 1
ATOM 2351 C CA . VAL A 1 302 ? -9.719 32.562 1.252 1 88.12 302 VAL A CA 1
ATOM 2352 C C . VAL A 1 302 ? -9.914 33.094 2.666 1 88.12 302 VAL A C 1
ATOM 2354 O O . VAL A 1 302 ? -10.523 34.156 2.855 1 88.12 302 VAL A O 1
ATOM 2357 N N . GLY A 1 303 ? -9.516 32.344 3.658 1 87.38 303 GLY A N 1
ATOM 2358 C CA . GLY A 1 303 ? -9.445 32.812 5.027 1 87.38 303 GLY A CA 1
ATOM 2359 C C . GLY A 1 303 ? -10.711 32.531 5.824 1 87.38 303 GLY A C 1
ATOM 2360 O O . GLY A 1 303 ? -10.812 32.938 6.988 1 87.38 303 GLY A O 1
ATOM 2361 N N . ARG A 1 304 ? -11.648 31.875 5.227 1 94.5 304 ARG A N 1
ATOM 2362 C CA . ARG A 1 304 ? -12.891 31.594 5.945 1 94.5 304 ARG A CA 1
ATOM 2363 C C . ARG A 1 304 ? -12.68 30.469 6.969 1 94.5 304 ARG A C 1
ATOM 2365 O O . ARG A 1 304 ? -11.891 29.547 6.742 1 94.5 304 ARG A O 1
ATOM 2372 N N . THR A 1 305 ? -13.422 30.625 8.039 1 96.12 305 THR A N 1
ATOM 2373 C CA . THR A 1 305 ? -13.422 29.594 9.062 1 96.12 305 THR A CA 1
ATOM 2374 C C . THR A 1 305 ? -14.773 28.906 9.141 1 96.12 305 THR A C 1
ATOM 2376 O O . THR A 1 305 ? -15.781 29.438 8.68 1 96.12 305 THR A O 1
ATOM 2379 N N . PRO A 1 306 ? -14.82 27.641 9.727 1 98.12 306 PRO A N 1
ATOM 2380 C CA . PRO A 1 306 ? -16.125 27 9.938 1 98.12 306 PRO A CA 1
ATOM 2381 C C . PRO A 1 306 ? -17.078 27.875 10.75 1 98.12 306 PRO A C 1
ATOM 2383 O O . PRO A 1 306 ? -18.281 27.922 10.461 1 98.12 306 PRO A O 1
ATOM 2386 N N . LEU A 1 307 ? -16.562 28.594 11.672 1 97.94 307 LEU A N 1
ATOM 2387 C CA . LEU A 1 307 ? -17.391 29.484 12.484 1 97.94 307 LEU A CA 1
ATOM 2388 C C . LEU A 1 307 ? -18 30.594 11.633 1 97.94 307 LEU A C 1
ATOM 2390 O O . LEU A 1 307 ? -19.188 30.891 11.75 1 97.94 307 LEU A O 1
ATOM 2394 N N . LEU A 1 308 ? -17.125 31.188 10.82 1 97.75 308 LEU A N 1
ATOM 2395 C CA . LEU A 1 308 ? -17.609 32.25 9.93 1 97.75 308 LEU A CA 1
ATOM 2396 C C . LEU A 1 308 ? -18.766 31.75 9.07 1 97.75 308 LEU A C 1
ATOM 2398 O O . LEU A 1 308 ? -19.797 32.406 8.953 1 97.75 308 LEU A O 1
ATOM 2402 N N . LEU A 1 309 ? -18.625 30.562 8.5 1 97.94 309 LEU A N 1
ATOM 2403 C CA . LEU A 1 309 ? -19.641 29.984 7.625 1 97.94 309 LEU A CA 1
ATOM 2404 C C . LEU A 1 309 ? -20.922 29.672 8.406 1 97.94 309 LEU A C 1
ATOM 2406 O O . LEU A 1 309 ? -22.031 29.875 7.902 1 97.94 309 LEU A O 1
ATOM 2410 N N . ALA A 1 310 ? -20.766 29.109 9.586 1 98.31 310 ALA A N 1
ATOM 2411 C CA . ALA A 1 310 ? -21.922 28.797 10.43 1 98.31 310 ALA A CA 1
ATOM 2412 C C . ALA A 1 310 ? -22.734 30.062 10.742 1 98.31 310 ALA A C 1
ATOM 2414 O O . ALA A 1 310 ? -23.953 30.062 10.641 1 98.31 310 ALA A O 1
ATOM 2415 N N . VAL A 1 311 ? -22.078 31.125 11.07 1 97.88 311 VAL A N 1
ATOM 2416 C CA . VAL A 1 311 ? -22.734 32.375 11.414 1 97.88 311 VAL A CA 1
ATOM 2417 C C . VAL A 1 311 ? -23.406 32.969 10.18 1 97.88 311 VAL A C 1
ATOM 2419 O O . VAL A 1 311 ? -24.562 33.406 10.242 1 97.88 311 VAL A O 1
ATOM 2422 N N . ARG A 1 312 ? -22.656 33 9.109 1 96.81 312 ARG A N 1
ATOM 2423 C CA . ARG A 1 312 ? -23.188 33.531 7.855 1 96.81 312 ARG A CA 1
ATOM 2424 C C . ARG A 1 312 ? -24.469 32.812 7.457 1 96.81 312 ARG A C 1
ATOM 2426 O O . ARG A 1 312 ? -25.391 33.406 6.926 1 96.81 312 ARG A O 1
ATOM 2433 N N . SER A 1 313 ? -24.531 31.516 7.746 1 97.19 313 SER A N 1
ATOM 2434 C CA . SER A 1 313 ? -25.672 30.703 7.367 1 97.19 313 SER A CA 1
ATOM 2435 C C . SER A 1 313 ? -26.703 30.641 8.484 1 97.19 313 SER A C 1
ATOM 2437 O O . SER A 1 313 ? -27.703 29.922 8.383 1 97.19 313 SER A O 1
ATOM 2439 N N . GLY A 1 314 ? -26.453 31.312 9.539 1 96.44 314 GLY A N 1
ATOM 2440 C CA . GLY A 1 314 ? -27.406 31.438 10.625 1 96.44 314 GLY A CA 1
ATOM 2441 C C . GLY A 1 314 ? -27.5 30.188 11.484 1 96.44 314 GLY A C 1
ATOM 2442 O O . GLY A 1 314 ? -28.547 29.891 12.062 1 96.44 314 GLY A O 1
ATOM 2443 N N . LYS A 1 315 ? -26.484 29.422 11.531 1 97.56 315 LYS A N 1
ATOM 2444 C CA . LYS A 1 315 ? -26.484 28.172 12.297 1 97.56 315 LYS A CA 1
ATOM 2445 C C . LYS A 1 315 ? -25.953 28.406 13.711 1 97.56 315 LYS A C 1
ATOM 2447 O O . LYS A 1 315 ? -24.812 28.062 14.023 1 97.56 315 LYS A O 1
ATOM 2452 N N . ALA A 1 316 ? -26.812 28.812 14.578 1 97.44 316 ALA A N 1
ATOM 2453 C CA . ALA A 1 316 ? -26.438 29.297 15.906 1 97.44 316 ALA A CA 1
ATOM 2454 C C . ALA A 1 316 ? -25.891 28.156 16.766 1 97.44 316 ALA A C 1
ATOM 2456 O O . ALA A 1 316 ? -24.953 28.344 17.547 1 97.44 316 ALA A O 1
ATOM 2457 N N . GLU A 1 317 ? -26.469 27 16.641 1 97.75 317 GLU A N 1
ATOM 2458 C CA . GLU A 1 317 ? -26.031 25.859 17.453 1 97.75 317 GLU A CA 1
ATOM 2459 C C . GLU A 1 317 ? -24.594 25.469 17.109 1 97.75 317 GLU A C 1
ATOM 2461 O O . GLU A 1 317 ? -23.797 25.172 18 1 97.75 317 GLU A O 1
ATOM 2466 N N . ILE A 1 318 ? -24.344 25.5 15.867 1 98.38 318 ILE A N 1
ATOM 2467 C CA . ILE A 1 318 ? -22.984 25.188 15.406 1 98.38 318 ILE A CA 1
ATOM 2468 C C . ILE A 1 318 ? -22.016 26.281 15.859 1 98.38 318 ILE A C 1
ATOM 2470 O O . ILE A 1 318 ? -20.906 25.984 16.297 1 98.38 318 ILE A O 1
ATOM 2474 N N . ALA A 1 319 ? -22.422 27.484 15.711 1 98.25 319 ALA A N 1
ATOM 2475 C CA . ALA A 1 319 ? -21.594 28.609 16.141 1 98.25 319 ALA A CA 1
ATOM 2476 C C . ALA A 1 319 ? -21.219 28.484 17.609 1 98.25 319 ALA A C 1
ATOM 2478 O O . ALA A 1 319 ? -20.062 28.688 17.984 1 98.25 319 ALA A O 1
ATOM 2479 N N . ASP A 1 320 ? -22.188 28.172 18.391 1 97.94 320 ASP A N 1
ATOM 2480 C CA . ASP A 1 320 ? -21.969 28 19.828 1 97.94 320 ASP A CA 1
ATOM 2481 C C . ASP A 1 320 ? -20.953 26.891 20.109 1 97.94 320 ASP A C 1
ATOM 2483 O O . ASP A 1 320 ? -20.031 27.078 20.906 1 97.94 320 ASP A O 1
ATOM 2487 N N . LEU A 1 321 ? -21.156 25.781 19.438 1 98.12 321 LEU A N 1
ATOM 2488 C CA . LEU A 1 321 ? -20.25 24.641 19.594 1 98.12 321 LEU A CA 1
ATOM 2489 C C . LEU A 1 321 ? -18.828 25.031 19.203 1 98.12 321 LEU A C 1
ATOM 2491 O O . LEU A 1 321 ? -17.875 24.688 19.922 1 98.12 321 LEU A O 1
ATOM 2495 N N . LEU A 1 322 ? -18.641 25.719 18.125 1 98.12 322 LEU A N 1
ATOM 2496 C CA . LEU A 1 322 ? -17.328 26.078 17.625 1 98.12 322 LEU A CA 1
ATOM 2497 C C . LEU A 1 322 ? -16.641 27.078 18.531 1 98.12 322 LEU A C 1
ATOM 2499 O O . LEU A 1 322 ? -15.445 26.953 18.828 1 98.12 322 LEU A O 1
ATOM 2503 N N . VAL A 1 323 ? -17.391 28 19.016 1 95.81 323 VAL A N 1
ATOM 2504 C CA . VAL A 1 323 ? -16.844 28.984 19.953 1 95.81 323 VAL A CA 1
ATOM 2505 C C . VAL A 1 323 ? -16.375 28.281 21.219 1 95.81 323 VAL A C 1
ATOM 2507 O O . VAL A 1 323 ? -15.281 28.562 21.734 1 95.81 323 VAL A O 1
ATOM 2510 N N . LYS A 1 324 ? -17.125 27.406 21.703 1 95.62 324 LYS A N 1
ATOM 2511 C CA . LYS A 1 324 ? -16.797 26.656 22.906 1 95.62 324 LYS A CA 1
ATOM 2512 C C . LYS A 1 324 ? -15.562 25.797 22.703 1 95.62 324 LYS A C 1
ATOM 2514 O O . LYS A 1 324 ? -14.875 25.453 23.672 1 95.62 324 LYS A O 1
ATOM 2519 N N . ASN A 1 325 ? -15.344 25.484 21.453 1 95.94 325 ASN A N 1
ATOM 2520 C CA . ASN A 1 325 ? -14.195 24.641 21.156 1 95.94 325 ASN A CA 1
ATOM 2521 C C . ASN A 1 325 ? -13.016 25.453 20.656 1 95.94 325 ASN A C 1
ATOM 2523 O O . ASN A 1 325 ? -12.117 24.922 19.984 1 95.94 325 ASN A O 1
ATOM 2527 N N . GLY A 1 326 ? -13.016 26.75 20.797 1 90.94 326 GLY A N 1
ATOM 2528 C CA . GLY A 1 326 ? -11.812 27.547 20.641 1 90.94 326 GLY A CA 1
ATOM 2529 C C . GLY A 1 326 ? -11.766 28.312 19.328 1 90.94 326 GLY A C 1
ATOM 2530 O O . GLY A 1 326 ? -10.773 28.969 19 1 90.94 326 GLY A O 1
ATOM 2531 N N . ALA A 1 327 ? -12.875 28.266 18.531 1 94.75 327 ALA A N 1
ATOM 2532 C CA . ALA A 1 327 ? -12.906 29.078 17.312 1 94.75 327 ALA A CA 1
ATOM 2533 C C . ALA A 1 327 ? -12.969 30.562 17.641 1 94.75 327 ALA A C 1
ATOM 2535 O O . ALA A 1 327 ? -13.68 30.969 18.578 1 94.75 327 ALA A O 1
ATOM 2536 N N . SER A 1 328 ? -12.281 31.344 16.859 1 92.19 328 SER A N 1
ATOM 2537 C CA . SER A 1 328 ? -12.188 32.781 17.156 1 92.19 328 SER A CA 1
ATOM 2538 C C . SER A 1 328 ? -13.32 33.562 16.5 1 92.19 328 SER A C 1
ATOM 2540 O O . SER A 1 328 ? -13.484 33.5 15.281 1 92.19 328 SER A O 1
ATOM 2542 N N . PRO A 1 329 ? -14.039 34.344 17.312 1 94.19 329 PRO A N 1
ATOM 2543 C CA . PRO A 1 329 ? -15.078 35.219 16.734 1 94.19 329 PRO A CA 1
ATOM 2544 C C . PRO A 1 329 ? -14.508 36.375 15.945 1 94.19 329 PRO A C 1
ATOM 2546 O O . PRO A 1 329 ? -15.25 37.062 15.227 1 94.19 329 PRO A O 1
ATOM 2549 N N . TYR A 1 330 ? -13.195 36.625 16.078 1 91.06 330 TYR A N 1
ATOM 2550 C CA . TYR A 1 330 ? -12.594 37.812 15.523 1 91.06 330 TYR A CA 1
ATOM 2551 C C . TYR A 1 330 ? -11.852 37.531 14.227 1 91.06 330 TYR A C 1
ATOM 2553 O O . TYR A 1 330 ? -11.398 38.438 13.539 1 91.06 330 TYR A O 1
ATOM 2561 N N . SER A 1 331 ? -11.719 36.281 13.883 1 88.94 331 SER A N 1
ATOM 2562 C CA . SER A 1 331 ? -10.977 35.875 12.688 1 88.94 331 SER A CA 1
ATOM 2563 C C . SER A 1 331 ? -11.633 36.406 11.43 1 88.94 331 SER A C 1
ATOM 2565 O O . SER A 1 331 ? -12.828 36.219 11.203 1 88.94 331 SER A O 1
ATOM 2567 N N . LYS A 1 332 ? -10.773 37.094 10.633 1 88.38 332 LYS A N 1
ATOM 2568 C CA . LYS A 1 332 ? -11.328 37.75 9.445 1 88.38 332 LYS A CA 1
ATOM 2569 C C . LYS A 1 332 ? -10.945 36.969 8.18 1 88.38 332 LYS A C 1
ATOM 2571 O O . LYS A 1 332 ? -9.836 36.438 8.078 1 88.38 332 LYS A O 1
ATOM 2576 N N . ASP A 1 333 ? -11.898 36.906 7.23 1 90.06 333 ASP A N 1
ATOM 2577 C CA . ASP A 1 333 ? -11.57 36.375 5.922 1 90.06 333 ASP A CA 1
ATOM 2578 C C . ASP A 1 333 ? -10.93 37.438 5.027 1 90.06 333 ASP A C 1
ATOM 2580 O O . ASP A 1 333 ? -10.602 38.531 5.488 1 90.06 333 ASP A O 1
ATOM 2584 N N . GLN A 1 334 ? -10.656 37.125 3.844 1 87.69 334 GLN A N 1
ATOM 2585 C CA . GLN A 1 334 ? -9.961 38.031 2.92 1 87.69 334 GLN A CA 1
ATOM 2586 C C . GLN A 1 334 ? -10.789 39.281 2.643 1 87.69 334 GLN A C 1
ATOM 2588 O O . GLN A 1 334 ? -10.234 40.312 2.303 1 87.69 334 GLN A O 1
ATOM 2593 N N . GLU A 1 335 ? -12.055 39.125 2.826 1 91.81 335 GLU A N 1
ATOM 2594 C CA . GLU A 1 335 ? -12.938 40.281 2.59 1 91.81 335 GLU A CA 1
ATOM 2595 C C . GLU A 1 335 ? -13.078 41.125 3.842 1 91.81 335 GLU A C 1
ATOM 2597 O O . GLU A 1 335 ? -13.758 42.156 3.822 1 91.81 335 GLU A O 1
ATOM 2602 N N . GLY A 1 336 ? -12.547 40.656 4.895 1 87.88 336 GLY A N 1
ATOM 2603 C CA . GLY A 1 336 ? -12.562 41.438 6.129 1 87.88 336 GLY A CA 1
ATOM 2604 C C . GLY A 1 336 ? -13.719 41.062 7.043 1 87.88 336 GLY A C 1
ATOM 2605 O O . GLY A 1 336 ? -13.906 41.688 8.086 1 87.88 336 GLY A O 1
ATOM 2606 N N . ASN A 1 337 ? -14.438 40.062 6.688 1 92.81 337 ASN A N 1
ATOM 2607 C CA . ASN A 1 337 ? -15.562 39.656 7.516 1 92.81 337 ASN A CA 1
ATOM 2608 C C . ASN A 1 337 ? -15.109 38.781 8.68 1 92.81 337 ASN A C 1
ATOM 2610 O O . ASN A 1 337 ? -14.227 37.938 8.523 1 92.81 337 ASN A O 1
ATOM 2614 N N . SER A 1 338 ? -15.703 39.062 9.844 1 94.25 338 SER A N 1
ATOM 2615 C CA . SER A 1 338 ? -15.492 38.219 11.008 1 94.25 338 SER A CA 1
ATOM 2616 C C . SER A 1 338 ? -16.812 37.656 11.531 1 94.25 338 SER A C 1
ATOM 2618 O O . SER A 1 338 ? -17.875 38.219 11.289 1 94.25 338 SER A O 1
ATOM 2620 N N . PRO A 1 339 ? -16.75 36.469 12.18 1 96.44 339 PRO A N 1
ATOM 2621 C CA . PRO A 1 339 ? -17.984 35.906 12.75 1 96.44 339 PRO A CA 1
ATOM 2622 C C . PRO A 1 339 ? -18.703 36.906 13.672 1 96.44 339 PRO A C 1
ATOM 2624 O O . PRO A 1 339 ? -19.922 37.031 13.609 1 96.44 339 PRO A O 1
ATOM 2627 N N . LEU A 1 340 ? -17.969 37.625 14.422 1 94.88 340 LEU A N 1
ATOM 2628 C CA . LEU A 1 340 ? -18.547 38.594 15.352 1 94.88 340 LEU A CA 1
ATOM 2629 C C . LEU A 1 340 ? -19.266 39.719 14.594 1 94.88 340 LEU A C 1
ATOM 2631 O O . LEU A 1 340 ? -20.391 40.062 14.93 1 94.88 340 LEU A O 1
ATOM 2635 N N . ALA A 1 341 ? -18.562 40.281 13.633 1 93.44 341 ALA A N 1
ATOM 2636 C CA . ALA A 1 341 ? -19.141 41.344 12.836 1 93.44 341 ALA A CA 1
ATOM 2637 C C . ALA A 1 341 ? -20.422 40.875 12.141 1 93.44 341 ALA A C 1
ATOM 2639 O O . ALA A 1 341 ? -21.406 41.625 12.094 1 93.44 341 ALA A O 1
ATOM 2640 N N . LEU A 1 342 ? -20.391 39.688 11.633 1 95.75 342 LEU A N 1
ATOM 2641 C CA . LEU A 1 342 ? -21.547 39.125 10.961 1 95.75 342 LEU A CA 1
ATOM 2642 C C . LEU A 1 342 ? -22.688 38.875 11.945 1 95.75 342 LEU A C 1
ATOM 2644 O O . LEU A 1 342 ? -23.859 39.094 11.633 1 95.75 342 LEU A O 1
ATOM 2648 N N . ALA A 1 343 ? -22.359 38.406 13.086 1 94.88 343 ALA A N 1
ATOM 2649 C CA . ALA A 1 343 ? -23.359 38.125 14.125 1 94.88 343 ALA A CA 1
ATOM 2650 C C . ALA A 1 343 ? -24.047 39.438 14.562 1 94.88 343 ALA A C 1
ATOM 2652 O O . ALA A 1 343 ? -25.25 39.438 14.828 1 94.88 343 ALA A O 1
ATOM 2653 N N . GLU A 1 344 ? -23.281 40.438 14.633 1 92.88 344 GLU A N 1
ATOM 2654 C CA . GLU A 1 344 ? -23.828 41.75 15.016 1 92.88 344 GLU A CA 1
ATOM 2655 C C . GLU A 1 344 ? -24.844 42.25 14 1 92.88 344 GLU A C 1
ATOM 2657 O O . GLU A 1 344 ? -25.828 42.906 14.359 1 92.88 344 GLU A O 1
ATOM 2662 N N . GLN A 1 345 ? -24.531 41.969 12.828 1 92.25 345 GLN A N 1
ATOM 2663 C CA . GLN A 1 345 ? -25.406 42.438 11.75 1 92.25 345 GLN A CA 1
ATOM 2664 C C . GLN A 1 345 ? -26.594 41.5 11.578 1 92.25 345 GLN A C 1
ATOM 2666 O O . GLN A 1 345 ? -27.594 41.875 10.961 1 92.25 345 GLN A O 1
ATOM 2671 N N . SER A 1 346 ? -26.484 40.375 12.188 1 92.31 346 SER A N 1
ATOM 2672 C CA . SER A 1 346 ? -27.531 39.375 12.039 1 92.31 346 SER A CA 1
ATOM 2673 C C . SER A 1 346 ? -28.75 39.719 12.891 1 92.31 346 SER A C 1
ATOM 2675 O O . SER A 1 346 ? -28.625 40.406 13.914 1 92.31 346 SER A O 1
ATOM 2677 N N . GLU A 1 347 ? -29.953 39.375 12.414 1 90.62 347 GLU A N 1
ATOM 2678 C CA . GLU A 1 347 ? -31.188 39.562 13.18 1 90.62 347 GLU A CA 1
ATOM 2679 C C . GLU A 1 347 ? -31.5 38.375 14.07 1 90.62 347 GLU A C 1
ATOM 2681 O O . GLU A 1 347 ? -32.5 38.375 14.781 1 90.62 347 GLU A O 1
ATOM 2686 N N . SER A 1 348 ? -30.656 37.438 14.055 1 93.5 348 SER A N 1
ATOM 2687 C CA . SER A 1 348 ? -30.891 36.219 14.797 1 93.5 348 SER A CA 1
ATOM 2688 C C . SER A 1 348 ? -30.594 36.406 16.281 1 93.5 348 SER A C 1
ATOM 2690 O O . SER A 1 348 ? -29.438 36.594 16.672 1 93.5 348 SER A O 1
ATOM 2692 N N . PRO A 1 349 ? -31.562 36.312 17.125 1 93.31 349 PRO A N 1
ATOM 2693 C CA . PRO A 1 349 ? -31.328 36.438 18.578 1 93.31 349 PRO A CA 1
ATOM 2694 C C . PRO A 1 349 ? -30.422 35.344 19.125 1 93.31 349 PRO A C 1
ATOM 2696 O O . PRO A 1 349 ? -29.641 35.594 20.047 1 93.31 349 PRO A O 1
ATOM 2699 N N . MET A 1 350 ? -30.547 34.219 18.5 1 95.06 350 MET A N 1
ATOM 2700 C CA . MET A 1 350 ? -29.734 33.094 18.953 1 95.06 350 MET A CA 1
ATOM 2701 C C . MET A 1 350 ? -28.25 33.375 18.703 1 95.06 350 MET A C 1
ATOM 2703 O O . MET A 1 350 ? -27.406 33.094 19.547 1 95.06 350 MET A O 1
ATOM 2707 N N . LEU A 1 351 ? -27.953 33.938 17.609 1 95.5 351 LEU A N 1
ATOM 2708 C CA . LEU A 1 351 ? -26.578 34.281 17.297 1 95.5 351 LEU A CA 1
ATOM 2709 C C . LEU A 1 351 ? -26.078 35.375 18.234 1 95.5 351 LEU A C 1
ATOM 2711 O O . LEU A 1 351 ? -24.922 35.344 18.672 1 95.5 351 LEU A O 1
ATOM 2715 N N . HIS A 1 352 ? -26.938 36.312 18.531 1 94.5 352 HIS A N 1
ATOM 2716 C CA . HIS A 1 352 ? -26.578 37.375 19.469 1 94.5 352 HIS A CA 1
ATOM 2717 C C . HIS A 1 352 ? -26.234 36.812 20.844 1 94.5 352 HIS A C 1
ATOM 2719 O O . HIS A 1 352 ? -25.312 37.281 21.5 1 94.5 352 HIS A O 1
ATOM 2725 N N . GLN A 1 353 ? -26.953 35.875 21.172 1 94.69 353 GLN A N 1
ATOM 2726 C CA . GLN A 1 353 ? -26.719 35.25 22.469 1 94.69 353 GLN A CA 1
ATOM 2727 C C . GLN A 1 353 ? -25.359 34.531 22.484 1 94.69 353 GLN A C 1
ATOM 2729 O O . GLN A 1 353 ? -24.641 34.594 23.484 1 94.69 353 GLN A O 1
ATOM 2734 N N . VAL A 1 354 ? -25.031 33.844 21.422 1 95.56 354 VAL A N 1
ATOM 2735 C CA . VAL A 1 354 ? -23.781 33.125 21.312 1 95.56 354 VAL A CA 1
ATOM 2736 C C . VAL A 1 354 ? -22.594 34.062 21.469 1 95.56 354 VAL A C 1
ATOM 2738 O O . VAL A 1 354 ? -21.594 33.75 22.109 1 95.56 354 VAL A O 1
ATOM 2741 N N . PHE A 1 355 ? -22.703 35.281 20.953 1 94.75 355 PHE A N 1
ATOM 2742 C CA . PHE A 1 355 ? -21.562 36.188 20.859 1 94.75 355 PHE A CA 1
ATOM 2743 C C . PHE A 1 355 ? -21.672 37.312 21.859 1 94.75 355 PHE A C 1
ATOM 2745 O O . PHE A 1 355 ? -20.906 38.281 21.812 1 94.75 355 PHE A O 1
ATOM 2752 N N . LYS A 1 356 ? -22.625 37.25 22.781 1 90.81 356 LYS A N 1
ATOM 2753 C CA . LYS A 1 356 ? -22.922 38.281 23.75 1 90.81 356 LYS A CA 1
ATOM 2754 C C . LYS A 1 356 ? -21.688 38.688 24.531 1 90.81 356 LYS A C 1
ATOM 2756 O O . LYS A 1 356 ? -21.422 39.875 24.75 1 90.81 356 LYS A O 1
ATOM 2761 N N . GLN A 1 357 ? -20.859 37.781 24.922 1 85.81 357 GLN A N 1
ATOM 2762 C CA . GLN A 1 357 ? -19.688 38.031 25.766 1 85.81 357 GLN A CA 1
ATOM 2763 C C . GLN A 1 357 ? -18.594 38.781 24.984 1 85.81 357 GLN A C 1
ATOM 2765 O O . GLN A 1 357 ? -17.734 39.406 25.594 1 85.81 357 GLN A O 1
ATOM 2770 N N . PHE A 1 358 ? -18.703 38.781 23.703 1 85.19 358 PHE A N 1
ATOM 2771 C CA . PHE A 1 358 ? -17.688 39.406 22.891 1 85.19 358 PHE A CA 1
ATOM 2772 C C . PHE A 1 358 ? -18.141 40.781 22.406 1 85.19 358 PHE A C 1
ATOM 2774 O O . PHE A 1 358 ? -17.344 41.562 21.922 1 85.19 358 PHE A O 1
ATOM 2781 N N . LEU A 1 359 ? -19.391 41 22.484 1 73.19 359 LEU A N 1
ATOM 2782 C CA . LEU A 1 359 ? -20 42.25 22.047 1 73.19 359 LEU A CA 1
ATOM 2783 C C . LEU A 1 359 ? -19.891 43.312 23.141 1 73.19 359 LEU A C 1
ATOM 2785 O O . LEU A 1 359 ? -19.656 44.5 22.844 1 73.19 359 LEU A O 1
ATOM 2789 N N . GLU A 1 360 ? -20.203 43 24.406 1 60.31 360 GLU A N 1
ATOM 2790 C CA . GLU A 1 360 ? -20.234 43.938 25.516 1 60.31 360 GLU A CA 1
ATOM 2791 C C . GLU A 1 360 ? -18.844 44.5 25.812 1 60.31 360 GLU A C 1
ATOM 2793 O O . GLU A 1 360 ? -18.688 45.594 26.328 1 60.31 360 GLU A O 1
ATOM 2798 N N . SER A 1 361 ? -17.781 43.906 25.547 1 53.09 361 SER A N 1
ATOM 2799 C CA . SER A 1 361 ? -16.484 44.438 25.969 1 53.09 361 SER A CA 1
ATOM 2800 C C . SER A 1 361 ? -16.109 45.656 25.156 1 53.09 361 SER A C 1
ATOM 2802 O O . SER A 1 361 ? -15.18 46.406 25.516 1 53.09 361 SER A O 1
ATOM 2804 N N . LYS A 1 362 ? -16.578 46.188 24.047 1 49.16 362 LYS A N 1
ATOM 2805 C CA . LYS A 1 362 ? -16.375 47.469 23.375 1 49.16 362 LYS A CA 1
ATOM 2806 C C . LYS A 1 362 ? -16.875 48.625 24.219 1 49.16 362 LYS A C 1
ATOM 2808 O O . LYS A 1 362 ? -16.422 49.75 24.078 1 49.16 362 LYS A O 1
ATOM 2813 N N . GLU A 1 363 ? -17.922 48.469 24.859 1 40.31 363 GLU A N 1
ATOM 2814 C CA . GLU A 1 363 ? -18.562 49.625 25.484 1 40.31 363 GLU A CA 1
ATOM 2815 C C . GLU A 1 363 ? -17.828 50.062 26.734 1 40.31 363 GLU A C 1
ATOM 2817 O O . GLU A 1 363 ? -18.078 51.156 27.25 1 40.31 363 GLU A O 1
ATOM 2822 N N . GLY A 1 364 ? -17.094 49.312 27.531 1 35.94 364 GLY A N 1
ATOM 2823 C CA . GLY A 1 364 ? -16.547 49.969 28.688 1 35.94 364 GLY A CA 1
ATOM 2824 C C . GLY A 1 364 ? -15.508 51.031 28.344 1 35.94 364 GLY A C 1
ATOM 2825 O O . GLY A 1 364 ? -14.969 51.688 29.234 1 35.94 364 GLY A O 1
ATOM 2826 N N . ASP A 1 365 ? -14.672 50.969 27.25 1 33.84 365 ASP A N 1
ATOM 2827 C CA . ASP A 1 365 ? -13.789 52.125 27.125 1 33.84 365 ASP A CA 1
ATOM 2828 C C . ASP A 1 365 ? -14.531 53.312 26.516 1 33.84 365 ASP A C 1
ATOM 2830 O O . ASP A 1 365 ? -13.906 54.25 26.031 1 33.84 365 ASP A O 1
ATOM 2834 N N . SER A 1 366 ? -15.906 53.312 26.328 1 28.45 366 SER A N 1
ATOM 2835 C CA . SER A 1 366 ? -16.297 54.719 26.297 1 28.45 366 SER A CA 1
ATOM 2836 C C . SER A 1 366 ? -16.266 55.344 27.688 1 28.45 366 SER A C 1
ATOM 2838 O O . SER A 1 366 ? -16.656 54.719 28.672 1 28.45 366 SER A O 1
ATOM 2840 N N . MET B 1 1 ? -1.715 47.562 33.438 1 67.94 1 MET B N 1
ATOM 2841 C CA . MET B 1 1 ? -2.1 46.594 32.438 1 67.94 1 MET B CA 1
ATOM 2842 C C . MET B 1 1 ? -1.58 45.188 32.781 1 67.94 1 MET B C 1
ATOM 2844 O O . MET B 1 1 ? -0.459 45.062 33.281 1 67.94 1 MET B O 1
ATOM 2848 N N . ASP B 1 2 ? -2.443 44.219 32.781 1 83.38 2 ASP B N 1
ATOM 2849 C CA . ASP B 1 2 ? -2.119 42.812 33 1 83.38 2 ASP B CA 1
ATOM 2850 C C . ASP B 1 2 ? -1.612 42.156 31.703 1 83.38 2 ASP B C 1
ATOM 2852 O O . ASP B 1 2 ? -2.234 42.281 30.656 1 83.38 2 ASP B O 1
ATOM 2856 N N . TRP B 1 3 ? -0.397 41.688 31.859 1 87.12 3 TRP B N 1
ATOM 2857 C CA . TRP B 1 3 ? 0.225 41.031 30.703 1 87.12 3 TRP B CA 1
ATOM 2858 C C . TRP B 1 3 ? -0.654 39.938 30.156 1 87.12 3 TRP B C 1
ATOM 2860 O O . TRP B 1 3 ? -0.606 39.625 28.953 1 87.12 3 TRP B O 1
ATOM 2870 N N . ASN B 1 4 ? -1.488 39.469 30.969 1 90.06 4 ASN B N 1
ATOM 2871 C CA . ASN B 1 4 ? -2.385 38.375 30.562 1 90.06 4 ASN B CA 1
ATOM 2872 C C . ASN B 1 4 ? -3.4 38.844 29.531 1 90.06 4 ASN B C 1
ATOM 2874 O O . ASN B 1 4 ? -3.891 38.062 28.719 1 90.06 4 ASN B O 1
ATOM 2878 N N . ASP B 1 5 ? -3.643 40.125 29.594 1 92.12 5 ASP B N 1
ATOM 2879 C CA . ASP B 1 5 ? -4.57 40.719 28.625 1 92.12 5 ASP B CA 1
ATOM 2880 C C . ASP B 1 5 ? -3.977 40.656 27.219 1 92.12 5 ASP B C 1
ATOM 2882 O O . ASP B 1 5 ? -4.707 40.5 26.234 1 92.12 5 ASP B O 1
ATOM 2886 N N . LEU B 1 6 ? -2.66 40.781 27.125 1 94.44 6 LEU B N 1
ATOM 2887 C CA . LEU B 1 6 ? -1.983 40.688 25.828 1 94.44 6 LEU B CA 1
ATOM 2888 C C . LEU B 1 6 ? -2.104 39.281 25.266 1 94.44 6 LEU B C 1
ATOM 2890 O O . LEU B 1 6 ? -2.41 39.094 24.078 1 94.44 6 LEU B O 1
ATOM 2894 N N . PHE B 1 7 ? -1.951 38.312 26.094 1 94.44 7 PHE B N 1
ATOM 2895 C CA . PHE B 1 7 ? -2.062 36.938 25.656 1 94.44 7 PHE B CA 1
ATOM 2896 C C . PHE B 1 7 ? -3.48 36.625 25.188 1 94.44 7 PHE B C 1
ATOM 2898 O O . PHE B 1 7 ? -3.672 35.969 24.156 1 94.44 7 PHE B O 1
ATOM 2905 N N . ARG B 1 8 ? -4.41 37.094 25.922 1 90 8 ARG B N 1
ATOM 2906 C CA . ARG B 1 8 ? -5.805 36.875 25.547 1 90 8 ARG B CA 1
ATOM 2907 C C . ARG B 1 8 ? -6.117 37.531 24.203 1 90 8 ARG B C 1
ATOM 2909 O O . ARG B 1 8 ? -6.812 36.938 23.375 1 90 8 ARG B O 1
ATOM 2916 N N . ALA B 1 9 ? -5.652 38.75 24 1 92.38 9 ALA B N 1
ATOM 2917 C CA . ALA B 1 9 ? -5.883 39.469 22.75 1 92.38 9 ALA B CA 1
ATOM 2918 C C . ALA B 1 9 ? -5.277 38.719 21.562 1 92.38 9 ALA B C 1
ATOM 2920 O O . ALA B 1 9 ? -5.906 38.594 20.516 1 92.38 9 ALA B O 1
ATOM 2921 N N . VAL B 1 10 ? -4.098 38.156 21.719 1 93.81 10 VAL B N 1
ATOM 2922 C CA . VAL B 1 10 ? -3.406 37.438 20.656 1 93.81 10 VAL B CA 1
ATOM 2923 C C . VAL B 1 10 ? -4.133 36.125 20.375 1 93.81 10 VAL B C 1
ATOM 2925 O O . VAL B 1 10 ? -4.406 35.781 19.219 1 93.81 10 VAL B O 1
ATOM 2928 N N . LYS B 1 11 ? -4.52 35.375 21.391 1 88.56 11 LYS B N 1
ATOM 2929 C CA . LYS B 1 11 ? -5.125 34.031 21.25 1 88.56 11 LYS B CA 1
ATOM 2930 C C . LYS B 1 11 ? -6.516 34.125 20.625 1 88.56 11 LYS B C 1
ATOM 2932 O O . LYS B 1 11 ? -6.938 33.25 19.891 1 88.56 11 LYS B O 1
ATOM 2937 N N . THR B 1 12 ? -7.188 35.25 20.875 1 85.31 12 THR B N 1
ATOM 2938 C CA . THR B 1 12 ? -8.539 35.406 20.359 1 85.31 12 THR B CA 1
ATOM 2939 C C . THR B 1 12 ? -8.516 36.125 19.016 1 85.31 12 THR B C 1
ATOM 2941 O O . THR B 1 12 ? -9.531 36.188 18.312 1 85.31 12 THR B O 1
ATOM 2944 N N . GLY B 1 13 ? -7.398 36.719 18.656 1 87.94 13 GLY B N 1
ATOM 2945 C CA . GLY B 1 13 ? -7.262 37.406 17.391 1 87.94 13 GLY B CA 1
ATOM 2946 C C . GLY B 1 13 ? -7.824 38.812 17.406 1 87.94 13 GLY B C 1
ATOM 2947 O O . GLY B 1 13 ? -8.219 39.344 16.375 1 87.94 13 GLY B O 1
ATOM 2948 N N . ASN B 1 14 ? -7.953 39.312 18.625 1 89.81 14 ASN B N 1
ATOM 2949 C CA . ASN B 1 14 ? -8.43 40.688 18.766 1 89.81 14 ASN B CA 1
ATOM 2950 C C . ASN B 1 14 ? -7.301 41.719 18.594 1 89.81 14 ASN B C 1
ATOM 2952 O O . ASN B 1 14 ? -6.797 42.25 19.578 1 89.81 14 ASN B O 1
ATOM 2956 N N . ASN B 1 15 ? -6.984 42.062 17.359 1 92.38 15 ASN B N 1
ATOM 2957 C CA . ASN B 1 15 ? -5.824 42.875 17.031 1 92.38 15 ASN B CA 1
ATOM 2958 C C . ASN B 1 15 ? -6.027 44.344 17.469 1 92.38 15 ASN B C 1
ATOM 2960 O O . ASN B 1 15 ? -5.066 45.031 17.766 1 92.38 15 ASN B O 1
ATOM 2964 N N . GLY B 1 16 ? -7.332 44.75 17.453 1 90.75 16 GLY B N 1
ATOM 2965 C CA . GLY B 1 16 ? -7.605 46.062 17.984 1 90.75 16 GLY B CA 1
ATOM 2966 C C . GLY B 1 16 ? -7.207 46.219 19.438 1 90.75 16 GLY B C 1
ATOM 2967 O O . GLY B 1 16 ? -6.488 47.156 19.797 1 90.75 16 GLY B O 1
ATOM 2968 N N . THR B 1 17 ? -7.695 45.312 20.188 1 92.56 17 THR B N 1
ATOM 2969 C CA . THR B 1 17 ? -7.359 45.312 21.609 1 92.56 17 THR B CA 1
ATOM 2970 C C . THR B 1 17 ? -5.855 45.125 21.797 1 92.56 17 THR B C 1
ATOM 2972 O O . THR B 1 17 ? -5.258 45.75 22.672 1 92.56 17 THR B O 1
ATOM 2975 N N . LEU B 1 18 ? -5.219 44.312 21.016 1 95.31 18 LEU B N 1
ATOM 2976 C CA . LEU B 1 18 ? -3.783 44.062 21.094 1 95.31 18 LEU B CA 1
ATOM 2977 C C . LEU B 1 18 ? -3.002 45.375 20.906 1 95.31 18 LEU B C 1
ATOM 2979 O O . LEU B 1 18 ? -2.105 45.688 21.688 1 95.31 18 LEU B O 1
ATOM 2983 N N . ARG B 1 19 ? -3.328 46.125 19.922 1 95.38 19 ARG B N 1
ATOM 2984 C CA . ARG B 1 19 ? -2.656 47.375 19.625 1 95.38 19 ARG B CA 1
ATOM 2985 C C . ARG B 1 19 ? -2.785 48.344 20.797 1 95.38 19 ARG B C 1
ATOM 2987 O O . ARG B 1 19 ? -1.806 49 21.203 1 95.38 19 ARG B O 1
ATOM 2994 N N . ALA B 1 20 ? -3.99 48.406 21.281 1 94.88 20 ALA B N 1
ATOM 2995 C CA . ALA B 1 20 ? -4.246 49.312 22.406 1 94.88 20 ALA B CA 1
ATOM 2996 C C . ALA B 1 20 ? -3.414 48.938 23.625 1 94.88 20 ALA B C 1
ATOM 2998 O O . ALA B 1 20 ? -2.828 49.812 24.281 1 94.88 20 ALA B O 1
ATOM 2999 N N . LEU B 1 21 ? -3.377 47.688 23.891 1 95.12 21 LEU B N 1
ATOM 3000 C CA . LEU B 1 21 ? -2.641 47.188 25.047 1 95.12 21 LEU B CA 1
ATOM 3001 C C . LEU B 1 21 ? -1.142 47.406 24.875 1 95.12 21 LEU B C 1
ATOM 3003 O O . LEU B 1 21 ? -0.443 47.75 25.828 1 95.12 21 LEU B O 1
ATOM 3007 N N . LEU B 1 22 ? -0.627 47.219 23.688 1 95.69 22 LEU B N 1
ATOM 3008 C CA . LEU B 1 22 ? 0.791 47.438 23.406 1 95.69 22 LEU B CA 1
ATOM 3009 C C . LEU B 1 22 ? 1.181 48.875 23.562 1 95.69 22 LEU B C 1
ATOM 3011 O O . LEU B 1 22 ? 2.225 49.188 24.141 1 95.69 22 LEU B O 1
ATOM 3015 N N . GLU B 1 23 ? 0.344 49.781 23.062 1 94.81 23 GLU B N 1
ATOM 3016 C CA . GLU B 1 23 ? 0.583 51.219 23.203 1 94.81 23 GLU B CA 1
ATOM 3017 C C . GLU B 1 23 ? 0.663 51.625 24.672 1 94.81 23 GLU B C 1
ATOM 3019 O O . GLU B 1 23 ? 1.525 52.406 25.047 1 94.81 23 GLU B O 1
ATOM 3024 N N . GLU B 1 24 ? -0.199 51.062 25.328 1 94 24 GLU B N 1
ATOM 3025 C CA . GLU B 1 24 ? -0.192 51.312 26.766 1 94 24 GLU B CA 1
ATOM 3026 C C . GLU B 1 24 ? 1.05 50.719 27.438 1 94 24 GLU B C 1
ATOM 3028 O O . GLU B 1 24 ? 1.642 51.344 28.312 1 94 24 GLU B O 1
ATOM 3033 N N . ALA B 1 25 ? 1.465 49.656 27.078 1 92.75 25 ALA B N 1
ATOM 3034 C CA . ALA B 1 25 ? 2.584 48.938 27.688 1 92.75 25 ALA B CA 1
ATOM 3035 C C . ALA B 1 25 ? 3.895 49.688 27.469 1 92.75 25 ALA B C 1
ATOM 3037 O O . ALA B 1 25 ? 4.777 49.656 28.328 1 92.75 25 ALA B O 1
ATOM 3038 N N . THR B 1 26 ? 4.027 50.312 26.359 1 92.75 26 THR B N 1
ATOM 3039 C CA . THR B 1 26 ? 5.27 51 26.031 1 92.75 26 THR B CA 1
ATOM 3040 C C . THR B 1 26 ? 5.555 52.125 27.047 1 92.75 26 THR B C 1
ATOM 3042 O O . THR B 1 26 ? 6.695 52.562 27.172 1 92.75 26 THR B O 1
ATOM 3045 N N . THR B 1 27 ? 4.516 52.531 27.719 1 92.25 27 THR B N 1
ATOM 3046 C CA . THR B 1 27 ? 4.668 53.625 28.672 1 92.25 27 THR B CA 1
ATOM 3047 C C . THR B 1 27 ? 5.086 53.094 30.047 1 92.25 27 THR B C 1
ATOM 3049 O O . THR B 1 27 ? 5.418 53.875 30.938 1 92.25 27 THR B O 1
ATOM 3052 N N . ARG B 1 28 ? 5.168 51.906 30.156 1 91.44 28 ARG B N 1
ATOM 3053 C CA . ARG B 1 28 ? 5.508 51.281 31.422 1 91.44 28 ARG B CA 1
ATOM 3054 C C . ARG B 1 28 ? 7.02 51.219 31.625 1 91.44 28 ARG B C 1
ATOM 3056 O O . ARG B 1 28 ? 7.77 50.969 30.672 1 91.44 28 ARG B O 1
ATOM 3063 N N . ASP B 1 29 ? 7.355 51.469 32.906 1 90.94 29 ASP B N 1
ATOM 3064 C CA . ASP B 1 29 ? 8.766 51.344 33.25 1 90.94 29 ASP B CA 1
ATOM 3065 C C . ASP B 1 29 ? 9.242 49.906 33.094 1 90.94 29 ASP B C 1
ATOM 3067 O O . ASP B 1 29 ? 8.562 48.969 33.531 1 90.94 29 ASP B O 1
ATOM 3071 N N . GLY B 1 30 ? 10.438 49.719 32.406 1 91.06 30 GLY B N 1
ATOM 3072 C CA . GLY B 1 30 ? 11.016 48.406 32.25 1 91.06 30 GLY B CA 1
ATOM 3073 C C . GLY B 1 30 ? 10.453 47.656 31.062 1 91.06 30 GLY B C 1
ATOM 3074 O O . GLY B 1 30 ? 10.719 46.438 30.906 1 91.06 30 GLY B O 1
ATOM 3075 N N . TYR B 1 31 ? 9.594 48.25 30.344 1 91 31 TYR B N 1
ATOM 3076 C CA . TYR B 1 31 ? 8.93 47.656 29.188 1 91 31 TYR B CA 1
ATOM 3077 C C . TYR B 1 31 ? 9.945 46.938 28.297 1 91 31 TYR B C 1
ATOM 3079 O O . TYR B 1 31 ? 9.758 45.75 27.953 1 91 31 TYR B O 1
ATOM 3087 N N . SER B 1 32 ? 11.008 47.594 27.953 1 90.56 32 SER B N 1
ATOM 3088 C CA . SER B 1 32 ? 11.984 47.094 26.984 1 90.56 32 SER B CA 1
ATOM 3089 C C . SER B 1 32 ? 12.648 45.812 27.5 1 90.56 32 SER B C 1
ATOM 3091 O O . SER B 1 32 ? 13.039 44.969 26.703 1 90.56 32 SER B O 1
ATOM 3093 N N . GLU B 1 33 ? 12.68 45.688 28.812 1 91.94 33 GLU B N 1
ATOM 3094 C CA . GLU B 1 33 ? 13.312 44.5 29.422 1 91.94 33 GLU B CA 1
ATOM 3095 C C . GLU B 1 33 ? 12.289 43.406 29.672 1 91.94 33 GLU B C 1
ATOM 3097 O O . GLU B 1 33 ? 12.594 42.219 29.516 1 91.94 33 GLU B O 1
ATOM 3102 N N . GLU B 1 34 ? 11.148 43.781 29.969 1 92 34 GLU B N 1
ATOM 3103 C CA . GLU B 1 34 ? 10.141 42.844 30.422 1 92 34 GLU B CA 1
ATOM 3104 C C . GLU B 1 34 ? 9.367 42.25 29.25 1 92 34 GLU B C 1
ATOM 3106 O O . GLU B 1 34 ? 9.102 41.062 29.219 1 92 34 GLU B O 1
ATOM 3111 N N . PHE B 1 35 ? 9.023 43.031 28.266 1 93.31 35 PHE B N 1
ATOM 3112 C CA . PHE B 1 35 ? 8.117 42.688 27.188 1 93.31 35 PHE B CA 1
ATOM 3113 C C . PHE B 1 35 ? 8.672 41.5 26.391 1 93.31 35 PHE B C 1
ATOM 3115 O O . PHE B 1 35 ? 7.984 40.5 26.203 1 93.31 35 PHE B O 1
ATOM 3122 N N . PRO B 1 36 ? 9.945 41.562 26.016 1 91.31 36 PRO B N 1
ATOM 3123 C CA . PRO B 1 36 ? 10.484 40.469 25.219 1 91.31 36 PRO B CA 1
ATOM 3124 C C . PRO B 1 36 ? 10.578 39.156 26 1 91.31 36 PRO B C 1
ATOM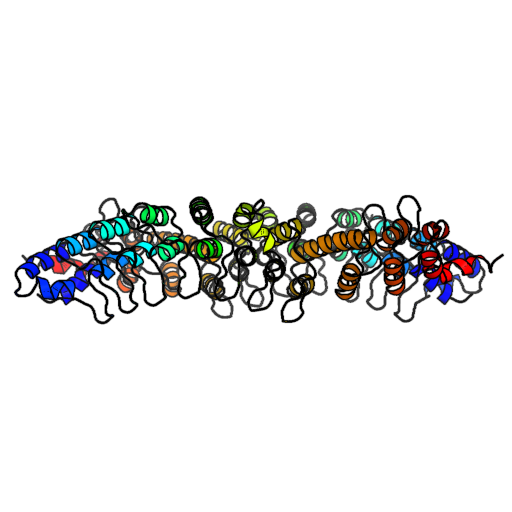 3126 O O . PRO B 1 36 ? 10.703 38.094 25.406 1 91.31 36 PRO B O 1
ATOM 3129 N N . GLU B 1 37 ? 10.43 39.25 27.312 1 92.38 37 GLU B N 1
ATOM 3130 C CA . GLU B 1 37 ? 10.625 38.062 28.172 1 92.38 37 GLU B CA 1
ATOM 3131 C C . GLU B 1 37 ? 9.297 37.469 28.625 1 92.38 37 GLU B C 1
ATOM 3133 O O . GLU B 1 37 ? 9.258 36.438 29.297 1 92.38 37 GLU B O 1
ATOM 3138 N N . LEU B 1 38 ? 8.234 38.094 28.156 1 93.5 38 LEU B N 1
ATOM 3139 C CA . LEU B 1 38 ? 6.918 37.625 28.562 1 93.5 38 LEU B CA 1
ATOM 3140 C C . LEU B 1 38 ? 6.66 36.219 28.062 1 93.5 38 LEU B C 1
ATOM 3142 O O . LEU B 1 38 ? 6.902 35.906 26.891 1 93.5 38 LEU B O 1
ATOM 3146 N N . ARG B 1 39 ? 6.203 35.312 28.984 1 93.75 39 ARG B N 1
ATOM 3147 C CA . ARG B 1 39 ? 5.805 33.938 28.656 1 93.75 39 ARG B CA 1
ATOM 3148 C C . ARG B 1 39 ? 4.523 33.562 29.391 1 93.75 39 ARG B C 1
ATOM 3150 O O . ARG B 1 39 ? 4.242 34.062 30.469 1 93.75 39 ARG B O 1
ATOM 3157 N N . ASP B 1 40 ? 3.811 32.719 28.734 1 91.12 40 ASP B N 1
ATOM 3158 C CA . ASP B 1 40 ? 2.658 32.156 29.438 1 91.12 40 ASP B CA 1
ATOM 3159 C C . ASP B 1 40 ? 3.055 30.953 30.281 1 91.12 40 ASP B C 1
ATOM 3161 O O . ASP B 1 40 ? 4.242 30.703 30.5 1 91.12 40 ASP B O 1
ATOM 3165 N N . SER B 1 41 ? 2.029 30.297 30.875 1 88.44 41 SER B N 1
ATOM 3166 C CA . SER B 1 41 ? 2.268 29.172 31.781 1 88.44 41 SER B CA 1
ATOM 3167 C C . SER B 1 41 ? 2.895 28 31.047 1 88.44 41 SER B C 1
ATOM 3169 O O . SER B 1 41 ? 3.494 27.109 31.656 1 88.44 41 SER B O 1
ATOM 3171 N N . TYR B 1 42 ? 2.863 27.938 29.734 1 86.38 42 TYR B N 1
ATOM 3172 C CA . TYR B 1 42 ? 3.428 26.859 28.938 1 86.38 42 TYR B CA 1
ATOM 3173 C C . TYR B 1 42 ? 4.82 27.219 28.438 1 86.38 42 TYR B C 1
ATOM 3175 O O . TYR B 1 42 ? 5.453 26.438 27.719 1 86.38 42 TYR B O 1
ATOM 3183 N N . GLY B 1 43 ? 5.242 28.438 28.812 1 89.19 43 GLY B N 1
ATOM 3184 C CA . GLY B 1 43 ? 6.578 28.859 28.406 1 89.19 43 GLY B CA 1
ATOM 3185 C C . GLY B 1 43 ? 6.613 29.484 27.031 1 89.19 43 GLY B C 1
ATOM 3186 O O . GLY B 1 43 ? 7.688 29.672 26.453 1 89.19 43 GLY B O 1
ATOM 3187 N N . CYS B 1 44 ? 5.441 29.844 26.516 1 92.25 44 CYS B N 1
ATOM 3188 C CA . CYS B 1 44 ? 5.352 30.406 25.172 1 92.25 44 CYS B CA 1
ATOM 3189 C C . CYS B 1 44 ? 5.164 31.922 25.234 1 92.25 44 CYS B C 1
ATOM 3191 O O . CYS B 1 44 ? 4.453 32.438 26.094 1 92.25 44 CYS B O 1
ATOM 3193 N N . GLY B 1 45 ? 5.777 32.594 24.312 1 94 45 GLY B N 1
ATOM 3194 C CA . GLY B 1 45 ? 5.648 34.062 24.234 1 94 45 GLY B CA 1
ATOM 3195 C C . GLY B 1 45 ? 4.496 34.5 23.359 1 94 45 GLY B C 1
ATOM 3196 O O . GLY B 1 45 ? 3.783 33.656 22.781 1 94 45 GLY B O 1
ATOM 3197 N N . LEU B 1 46 ? 4.305 35.781 23.281 1 95.38 46 LEU B N 1
ATOM 3198 C CA . LEU B 1 46 ? 3.213 36.375 22.516 1 95.38 46 LEU B CA 1
ATOM 3199 C C . LEU B 1 46 ? 3.395 36.094 21.031 1 95.38 46 LEU B C 1
ATOM 3201 O O . LEU B 1 46 ? 2.428 35.781 20.328 1 95.38 46 LEU B O 1
ATOM 3205 N N . LEU B 1 47 ? 4.633 36.156 20.562 1 95.88 47 LEU B N 1
ATOM 3206 C CA . LEU B 1 47 ? 4.918 35.938 19.156 1 95.88 47 LEU B CA 1
ATOM 3207 C C . LEU B 1 47 ? 4.609 34.5 18.75 1 95.88 47 LEU B C 1
ATOM 3209 O O . LEU B 1 47 ? 4.086 34.25 17.672 1 95.88 47 LEU B O 1
ATOM 3213 N N . TYR B 1 48 ? 4.883 33.594 19.609 1 93.5 48 TYR B N 1
ATOM 3214 C CA . TYR B 1 48 ? 4.559 32.188 19.391 1 93.5 48 TYR B CA 1
ATOM 3215 C C . TYR B 1 48 ? 3.076 32 19.078 1 93.5 48 TYR B C 1
ATOM 3217 O O . TYR B 1 48 ? 2.713 31.391 18.078 1 93.5 48 TYR B O 1
ATOM 3225 N N . TRP B 1 49 ? 2.287 32.562 19.875 1 91.81 49 TRP B N 1
ATOM 3226 C CA . TRP B 1 49 ? 0.845 32.375 19.75 1 91.81 49 TRP B CA 1
ATOM 3227 C C . TRP B 1 49 ? 0.317 33.094 18.516 1 91.81 49 TRP B C 1
ATOM 3229 O O . TRP B 1 49 ? -0.576 32.562 17.828 1 91.81 49 TRP B O 1
ATOM 3239 N N . ALA B 1 50 ? 0.822 34.281 18.234 1 93.81 50 ALA B N 1
ATOM 3240 C CA . ALA B 1 50 ? 0.409 35 17.031 1 93.81 50 ALA B CA 1
ATOM 3241 C C . ALA B 1 50 ? 0.676 34.156 15.781 1 93.81 50 ALA B C 1
ATOM 3243 O O . ALA B 1 50 ? -0.171 34.062 14.891 1 93.81 50 ALA B O 1
ATOM 3244 N N . ILE B 1 51 ? 1.825 33.531 15.75 1 93.44 51 ILE B N 1
ATOM 3245 C CA . ILE B 1 51 ? 2.219 32.719 14.602 1 93.44 51 ILE B CA 1
ATOM 3246 C C . ILE B 1 51 ? 1.402 31.438 14.562 1 93.44 51 ILE B C 1
ATOM 3248 O O . ILE B 1 51 ? 0.923 31.031 13.508 1 93.44 51 ILE B O 1
ATOM 3252 N N . LYS B 1 52 ? 1.257 30.781 15.695 1 88.25 52 LYS B N 1
ATOM 3253 C CA . LYS B 1 52 ? 0.489 29.547 15.789 1 88.25 52 LYS B CA 1
ATOM 3254 C C . LYS B 1 52 ? -0.939 29.75 15.289 1 88.25 52 LYS B C 1
ATOM 3256 O O . LYS B 1 52 ? -1.509 28.859 14.656 1 88.25 52 LYS B O 1
ATOM 3261 N N . GLU B 1 53 ? -1.449 30.922 15.555 1 85.38 53 GLU B N 1
ATOM 3262 C CA . GLU B 1 53 ? -2.811 31.25 15.133 1 85.38 53 GLU B CA 1
ATOM 3263 C C . GLU B 1 53 ? -2.84 31.734 13.688 1 85.38 53 GLU B C 1
ATOM 3265 O O . GLU B 1 53 ? -3.912 32 13.141 1 85.38 53 GLU B O 1
ATOM 3270 N N . GLY B 1 54 ? -1.664 31.922 13.125 1 87.75 54 GLY B N 1
ATOM 3271 C CA . GLY B 1 54 ? -1.575 32.375 11.75 1 87.75 54 GLY B CA 1
ATOM 3272 C C . GLY B 1 54 ? -1.913 33.844 11.594 1 87.75 54 GLY B C 1
ATOM 3273 O O . GLY B 1 54 ? -2.338 34.281 10.516 1 87.75 54 GLY B O 1
ATOM 3274 N N . ASP B 1 55 ? -1.834 34.562 12.641 1 90 55 ASP B N 1
ATOM 3275 C CA . ASP B 1 55 ? -2.205 35.969 12.641 1 90 55 ASP B CA 1
ATOM 3276 C C . ASP B 1 55 ? -1.018 36.844 12.25 1 90 55 ASP B C 1
ATOM 3278 O O . ASP B 1 55 ? -0.287 37.344 13.125 1 90 55 ASP B O 1
ATOM 3282 N N . LYS B 1 56 ? -0.947 37.188 11.008 1 91.19 56 LYS B N 1
ATOM 3283 C CA . LYS B 1 56 ? 0.17 37.969 10.477 1 91.19 56 LYS B CA 1
ATOM 3284 C C . LYS B 1 56 ? 0.192 39.375 11.07 1 91.19 56 LYS B C 1
ATOM 3286 O O . LYS B 1 56 ? 1.261 39.906 11.375 1 91.19 56 LYS B O 1
ATOM 3291 N N . GLU B 1 57 ? -0.975 39.875 11.18 1 92.69 57 GLU B N 1
ATOM 3292 C CA . GLU B 1 57 ? -1.064 41.25 11.719 1 92.69 57 GLU B CA 1
ATOM 3293 C C . GLU B 1 57 ? -0.562 41.312 13.156 1 92.69 57 GLU B C 1
ATOM 3295 O O . GLU B 1 57 ? 0.214 42.188 13.516 1 92.69 57 GLU B O 1
ATOM 3300 N N . ALA B 1 58 ? -1.055 40.375 13.922 1 95.19 58 ALA B N 1
ATOM 3301 C CA . ALA B 1 58 ? -0.61 40.312 15.312 1 95.19 58 ALA B CA 1
ATOM 3302 C C . ALA B 1 58 ? 0.9 40.125 15.398 1 95.19 58 ALA B C 1
ATOM 3304 O O . ALA B 1 58 ? 1.573 40.781 16.203 1 95.19 58 ALA B O 1
ATOM 3305 N N . ALA B 1 59 ? 1.429 39.25 14.594 1 96.5 59 ALA B N 1
ATOM 3306 C CA . ALA B 1 59 ? 2.863 38.969 14.586 1 96.5 59 ALA B CA 1
ATOM 3307 C C . ALA B 1 59 ? 3.662 40.219 14.242 1 96.5 59 ALA B C 1
ATOM 3309 O O . ALA B 1 59 ? 4.652 40.562 14.906 1 96.5 59 ALA B O 1
ATOM 3310 N N . LYS B 1 60 ? 3.23 40.938 13.25 1 96.75 60 LYS B N 1
ATOM 3311 C CA . LYS B 1 60 ? 3.902 42.156 12.836 1 96.75 60 LYS B CA 1
ATOM 3312 C C . LYS B 1 60 ? 3.887 43.188 13.961 1 96.75 60 LYS B C 1
ATOM 3314 O O . LYS B 1 60 ? 4.918 43.812 14.266 1 96.75 60 LYS B O 1
ATOM 3319 N N . LEU B 1 61 ? 2.734 43.344 14.547 1 96.75 61 LEU B N 1
ATOM 3320 C CA . LEU B 1 61 ? 2.594 44.312 15.648 1 96.75 61 LEU B CA 1
ATOM 3321 C C . LEU B 1 61 ? 3.564 43.969 16.781 1 96.75 61 LEU B C 1
ATOM 3323 O O . LEU B 1 61 ? 4.27 44.844 17.281 1 96.75 61 LEU B O 1
ATOM 3327 N N . LEU B 1 62 ? 3.557 42.75 17.156 1 97.44 62 LEU B N 1
ATOM 3328 C CA . LEU B 1 62 ? 4.402 42.312 18.266 1 97.44 62 LEU B CA 1
ATOM 3329 C C . LEU B 1 62 ? 5.875 42.531 17.953 1 97.44 62 LEU B C 1
ATOM 3331 O O . LEU B 1 62 ? 6.625 43.031 18.797 1 97.44 62 LEU B O 1
ATOM 3335 N N . LEU B 1 63 ? 6.309 42.25 16.734 1 97.38 63 LEU B N 1
ATOM 3336 C CA . LEU B 1 63 ? 7.695 42.469 16.328 1 97.38 63 LEU B CA 1
ATOM 3337 C C . LEU B 1 63 ? 8.039 43.938 16.297 1 97.38 63 LEU B C 1
ATOM 3339 O O . LEU B 1 63 ? 9.125 44.344 16.75 1 97.38 63 LEU B O 1
ATOM 3343 N N . GLU B 1 64 ? 7.133 44.781 15.828 1 96.5 64 GLU B N 1
ATOM 3344 C CA . GLU B 1 64 ? 7.336 46.219 15.789 1 96.5 64 GLU B CA 1
ATOM 3345 C C . GLU B 1 64 ? 7.492 46.812 17.188 1 96.5 64 GLU B C 1
ATOM 3347 O O . GLU B 1 64 ? 8.227 47.781 17.391 1 96.5 64 GLU B O 1
ATOM 3352 N N . TYR B 1 65 ? 6.828 46.156 18.094 1 96.31 65 TYR B N 1
ATOM 3353 C CA . TYR B 1 65 ? 6.84 46.656 19.469 1 96.31 65 TYR B CA 1
ATOM 3354 C C . TYR B 1 65 ? 7.953 46.031 20.281 1 96.31 65 TYR B C 1
ATOM 3356 O O . TYR B 1 65 ? 8.062 46.25 21.484 1 96.31 65 TYR B O 1
ATOM 3364 N N . GLY B 1 66 ? 8.711 45.156 19.672 1 94.69 66 GLY B N 1
ATOM 3365 C CA . GLY B 1 66 ? 9.961 44.75 20.312 1 94.69 66 GLY B CA 1
ATOM 3366 C C . GLY B 1 66 ? 9.969 43.281 20.734 1 94.69 66 GLY B C 1
ATOM 3367 O O . GLY B 1 66 ? 10.82 42.875 21.531 1 94.69 66 GLY B O 1
ATOM 3368 N N . ALA B 1 67 ? 9.047 42.531 20.281 1 95.75 67 ALA B N 1
ATOM 3369 C CA . ALA B 1 67 ? 9.109 41.094 20.578 1 95.75 67 ALA B CA 1
ATOM 3370 C C . ALA B 1 67 ? 10.391 40.469 20.016 1 95.75 67 ALA B C 1
ATOM 3372 O O . ALA B 1 67 ? 10.883 40.875 18.969 1 95.75 67 ALA B O 1
ATOM 3373 N N . ASP B 1 68 ? 10.977 39.562 20.734 1 95.31 68 ASP B N 1
ATOM 3374 C CA . ASP B 1 68 ? 12.18 38.844 20.297 1 95.31 68 ASP B CA 1
ATOM 3375 C C . ASP B 1 68 ? 11.867 37.844 19.172 1 95.31 68 ASP B C 1
ATOM 3377 O O . ASP B 1 68 ? 11.18 36.875 19.406 1 95.31 68 ASP B O 1
ATOM 3381 N N . PRO B 1 69 ? 12.414 38.094 18.016 1 95.94 69 PRO B N 1
ATOM 3382 C CA . PRO B 1 69 ? 12.125 37.188 16.906 1 95.94 69 PRO B CA 1
ATOM 3383 C C . PRO B 1 69 ? 12.703 35.781 17.141 1 95.94 69 PRO B C 1
ATOM 3385 O O . PRO B 1 69 ? 12.352 34.844 16.422 1 95.94 69 PRO B O 1
ATOM 3388 N N . ASN B 1 70 ? 13.539 35.625 18.109 1 95.75 70 ASN B N 1
ATOM 3389 C CA . ASN B 1 70 ? 14.18 34.312 18.375 1 95.75 70 ASN B CA 1
ATOM 3390 C C . ASN B 1 70 ? 13.688 33.719 19.688 1 95.75 70 ASN B C 1
ATOM 3392 O O . ASN B 1 70 ? 14.344 32.844 20.25 1 95.75 70 ASN B O 1
ATOM 3396 N N . GLU B 1 71 ? 12.578 34.312 20.109 1 92.94 71 GLU B N 1
ATOM 3397 C CA . GLU B 1 71 ? 11.992 33.688 21.297 1 92.94 71 GLU B CA 1
ATOM 3398 C C . GLU B 1 71 ? 11.688 32.219 21.047 1 92.94 71 GLU B C 1
ATOM 3400 O O . GLU B 1 71 ? 11.406 31.812 19.922 1 92.94 71 GLU B O 1
ATOM 3405 N N . THR B 1 72 ? 11.773 31.328 22.141 1 91.56 72 THR B N 1
ATOM 3406 C CA . THR B 1 72 ? 11.539 29.906 21.984 1 91.56 72 THR B CA 1
ATOM 3407 C C . THR B 1 72 ? 10.406 29.438 22.891 1 91.56 72 THR B C 1
ATOM 3409 O O . THR B 1 72 ? 10.164 30.031 23.938 1 91.56 72 THR B O 1
ATOM 3412 N N . SER B 1 73 ? 9.711 28.469 22.438 1 91.31 73 SER B N 1
ATOM 3413 C CA . SER B 1 73 ? 8.75 27.766 23.297 1 91.31 73 SER B CA 1
ATOM 3414 C C . SER B 1 73 ? 9.453 26.844 24.281 1 91.31 73 SER B C 1
ATOM 3416 O O . SER B 1 73 ? 10.688 26.828 24.359 1 91.31 73 SER B O 1
ATOM 3418 N N . SER B 1 74 ? 8.625 26.172 25.094 1 88.12 74 SER B N 1
ATOM 3419 C CA . SER B 1 74 ? 9.164 25.234 26.062 1 88.12 74 SER B CA 1
ATOM 3420 C C . SER B 1 74 ? 9.836 24.047 25.375 1 88.12 74 SER B C 1
ATOM 3422 O O . SER B 1 74 ? 10.664 23.359 25.969 1 88.12 74 SER B O 1
ATOM 3424 N N . ARG B 1 75 ? 9.555 23.844 24.109 1 90.25 75 ARG B N 1
ATOM 3425 C CA . ARG B 1 75 ? 10.148 22.734 23.359 1 90.25 75 ARG B CA 1
ATOM 3426 C C . ARG B 1 75 ? 11.281 23.234 22.453 1 90.25 75 ARG B C 1
ATOM 3428 O O . ARG B 1 75 ? 11.734 22.516 21.562 1 90.25 75 ARG B O 1
ATOM 3435 N N . GLY B 1 76 ? 11.625 24.5 22.656 1 91.81 76 GLY B N 1
ATOM 3436 C CA . GLY B 1 76 ? 12.734 25.078 21.906 1 91.81 76 GLY B CA 1
ATOM 3437 C C . GLY B 1 76 ? 12.344 25.531 20.516 1 91.81 76 GLY B C 1
ATOM 3438 O O . GLY B 1 76 ? 13.211 25.844 19.688 1 91.81 76 GLY B O 1
ATOM 3439 N N . GLU B 1 77 ? 11.102 25.562 20.234 1 93.94 77 GLU B N 1
ATOM 3440 C CA . GLU B 1 77 ? 10.664 26 18.906 1 93.94 77 GLU B CA 1
ATOM 3441 C C . GLU B 1 77 ? 10.758 27.516 18.766 1 93.94 77 GLU B C 1
ATOM 3443 O O . GLU B 1 77 ? 10.211 28.25 19.594 1 93.94 77 GLU B O 1
ATOM 3448 N N . THR B 1 78 ? 11.461 27.938 17.766 1 94.62 78 THR B N 1
ATOM 3449 C CA . THR B 1 78 ? 11.555 29.359 17.484 1 94.62 78 THR B CA 1
ATOM 3450 C C . THR B 1 78 ? 10.359 29.828 16.656 1 94.62 78 THR B C 1
ATOM 3452 O O . THR B 1 78 ? 9.609 29.016 16.125 1 94.62 78 THR B O 1
ATOM 3455 N N . ALA B 1 79 ? 10.234 31.156 16.547 1 94.06 79 ALA B N 1
ATOM 3456 C CA . ALA B 1 79 ? 9.18 31.75 15.727 1 94.06 79 ALA B CA 1
ATOM 3457 C C . ALA B 1 79 ? 9.281 31.281 14.273 1 94.06 79 ALA B C 1
ATOM 3459 O O . ALA B 1 79 ? 8.266 31 13.633 1 94.06 79 ALA B O 1
ATOM 3460 N N . LEU B 1 80 ? 10.453 31.141 13.797 1 95.12 80 LEU B N 1
ATOM 3461 C CA . LEU B 1 80 ? 10.664 30.703 12.414 1 95.12 80 LEU B CA 1
ATOM 3462 C C . LEU B 1 80 ? 10.219 29.25 12.234 1 95.12 80 LEU B C 1
ATOM 3464 O O . LEU B 1 80 ? 9.5 28.938 11.281 1 95.12 80 LEU B O 1
ATOM 3468 N N . LEU B 1 81 ? 10.609 28.438 13.141 1 95.5 81 LEU B N 1
ATOM 3469 C CA . LEU B 1 81 ? 10.242 27.031 13.047 1 95.5 81 LEU B CA 1
ATOM 3470 C C . LEU B 1 81 ? 8.727 26.859 13.062 1 95.5 81 LEU B C 1
ATOM 3472 O O . LEU B 1 81 ? 8.18 26.078 12.281 1 95.5 81 LEU B O 1
ATOM 3476 N N . ILE B 1 82 ? 8.039 27.578 13.867 1 93.38 82 ILE B N 1
ATOM 3477 C CA . ILE B 1 82 ? 6.586 27.484 13.977 1 93.38 82 ILE B CA 1
ATOM 3478 C C . ILE B 1 82 ? 5.941 28.031 12.711 1 93.38 82 ILE B C 1
ATOM 3480 O O . ILE B 1 82 ? 4.945 27.5 12.227 1 93.38 82 ILE B O 1
ATOM 3484 N N . ALA B 1 83 ? 6.449 29.109 12.234 1 93.81 83 ALA B N 1
ATOM 3485 C CA . ALA B 1 83 ? 5.922 29.703 11.008 1 93.81 83 ALA B CA 1
ATOM 3486 C C . ALA B 1 83 ? 6.023 28.719 9.836 1 93.81 83 ALA B C 1
ATOM 3488 O O . ALA B 1 83 ? 5.109 28.625 9.016 1 93.81 83 ALA B O 1
ATOM 3489 N N . LEU B 1 84 ? 7.098 28.047 9.766 1 93.81 84 LEU B N 1
ATOM 3490 C CA . LEU B 1 84 ? 7.316 27.062 8.711 1 93.81 84 LEU B CA 1
ATOM 3491 C C . LEU B 1 84 ? 6.355 25.891 8.859 1 93.81 84 LEU B C 1
ATOM 3493 O O . LEU B 1 84 ? 5.781 25.422 7.871 1 93.81 84 LEU B O 1
ATOM 3497 N N . GLU B 1 85 ? 6.164 25.453 10 1 88.19 85 GLU B N 1
ATOM 3498 C CA . GLU B 1 85 ? 5.258 24.344 10.281 1 88.19 85 GLU B CA 1
ATOM 3499 C C . GLU B 1 85 ? 3.818 24.703 9.914 1 88.19 85 GLU B C 1
ATOM 3501 O O . GLU B 1 85 ? 3.059 23.844 9.469 1 88.19 85 GLU B O 1
ATOM 3506 N N . SER B 1 86 ? 3.471 25.938 10.141 1 81.19 86 SER B N 1
ATOM 3507 C CA . SER B 1 86 ? 2.104 26.391 9.93 1 81.19 86 SER B CA 1
ATOM 3508 C C . SER B 1 86 ? 1.836 26.656 8.453 1 81.19 86 SER B C 1
ATOM 3510 O O . SER B 1 86 ? 0.763 27.141 8.086 1 81.19 86 SER B O 1
ATOM 3512 N N . GLU B 1 87 ? 2.793 26.375 7.605 1 79.94 87 GLU B N 1
ATOM 3513 C CA . GLU B 1 87 ? 2.658 26.484 6.156 1 79.94 87 GLU B CA 1
ATOM 3514 C C . GLU B 1 87 ? 2.275 27.906 5.738 1 79.94 87 GLU B C 1
ATOM 3516 O O . GLU B 1 87 ? 1.404 28.094 4.887 1 79.94 87 GLU B O 1
ATOM 3521 N N . LEU B 1 88 ? 2.793 28.828 6.43 1 82.88 88 LEU B N 1
ATOM 3522 C CA . LEU B 1 88 ? 2.502 30.234 6.16 1 82.88 88 LEU B CA 1
ATOM 3523 C C . LEU B 1 88 ? 3.752 30.969 5.691 1 82.88 88 LEU B C 1
ATOM 3525 O O . LEU B 1 88 ? 4.488 31.531 6.504 1 82.88 88 LEU B O 1
ATOM 3529 N N . PRO B 1 89 ? 3.971 31.047 4.391 1 89.38 89 PRO B N 1
ATOM 3530 C CA . PRO B 1 89 ? 5.203 31.641 3.881 1 89.38 89 PRO B CA 1
ATOM 3531 C C . PRO B 1 89 ? 5.359 33.094 4.297 1 89.38 89 PRO B C 1
ATOM 3533 O O . PRO B 1 89 ? 6.469 33.562 4.59 1 89.38 89 PRO B O 1
ATOM 3536 N N . GLU B 1 90 ? 4.266 33.781 4.41 1 91.56 90 GLU B N 1
ATOM 3537 C CA . GLU B 1 90 ? 4.32 35.188 4.738 1 91.56 90 GLU B CA 1
ATOM 3538 C C . GLU B 1 90 ? 4.828 35.406 6.16 1 91.56 90 GLU B C 1
ATOM 3540 O O . GLU B 1 90 ? 5.559 36.375 6.422 1 91.56 90 GLU B O 1
ATOM 3545 N N . LEU B 1 91 ? 4.398 34.531 7.02 1 94.12 91 LEU B N 1
ATOM 3546 C CA . LEU B 1 91 ? 4.84 34.656 8.406 1 94.12 91 LEU B CA 1
ATOM 3547 C C . LEU B 1 91 ? 6.324 34.312 8.531 1 94.12 91 LEU B C 1
ATOM 3549 O O . LEU B 1 91 ? 7.047 34.969 9.297 1 94.12 91 LEU B O 1
ATOM 3553 N N . ALA B 1 92 ? 6.766 33.312 7.801 1 95.5 92 ALA B N 1
ATOM 3554 C CA . ALA B 1 92 ? 8.188 32.969 7.789 1 95.5 92 ALA B CA 1
ATOM 3555 C C . ALA B 1 92 ? 9.031 34.156 7.27 1 95.5 92 ALA B C 1
ATOM 3557 O O . ALA B 1 92 ? 10.055 34.5 7.855 1 95.5 92 ALA B O 1
ATOM 3558 N N . GLU B 1 93 ? 8.555 34.781 6.242 1 94.94 93 GLU B N 1
ATOM 3559 C CA . GLU B 1 93 ? 9.242 35.938 5.68 1 94.94 93 GLU B CA 1
ATOM 3560 C C . GLU B 1 93 ? 9.305 37.062 6.688 1 94.94 93 GLU B C 1
ATOM 3562 O O . GLU B 1 93 ? 10.328 37.75 6.805 1 94.94 93 GLU B O 1
ATOM 3567 N N . LEU B 1 94 ? 8.211 37.25 7.32 1 95.56 94 LEU B N 1
ATOM 3568 C CA . LEU B 1 94 ? 8.094 38.344 8.281 1 95.56 94 LEU B CA 1
ATOM 3569 C C . LEU B 1 94 ? 9.109 38.188 9.406 1 95.56 94 LEU B C 1
ATOM 3571 O O . LEU B 1 94 ? 9.836 39.125 9.727 1 95.56 94 LEU B O 1
ATOM 3575 N N . VAL B 1 95 ? 9.156 37 10.016 1 96.25 95 VAL B N 1
ATOM 3576 C CA . VAL B 1 95 ? 10.047 36.812 11.164 1 96.25 95 VAL B CA 1
ATOM 3577 C C . VAL B 1 95 ? 11.5 36.875 10.703 1 96.25 95 VAL B C 1
ATOM 3579 O O . VAL B 1 95 ? 12.367 37.375 11.438 1 96.25 95 VAL B O 1
ATOM 3582 N N . LEU B 1 96 ? 11.828 36.438 9.508 1 94.94 96 LEU B N 1
ATOM 3583 C CA . LEU B 1 96 ? 13.172 36.531 8.961 1 94.94 96 LEU B CA 1
ATOM 3584 C C . LEU B 1 96 ? 13.555 38 8.742 1 94.94 96 LEU B C 1
ATOM 3586 O O . LEU B 1 96 ? 14.68 38.406 9.039 1 94.94 96 LEU B O 1
ATOM 3590 N N . LYS B 1 97 ? 12.633 38.75 8.234 1 94.25 97 LYS B N 1
ATOM 3591 C CA . LYS B 1 97 ? 12.859 40.188 8 1 94.25 97 LYS B CA 1
ATOM 3592 C C . LYS B 1 97 ? 13.227 40.906 9.297 1 94.25 97 LYS B C 1
ATOM 3594 O O . LYS B 1 97 ? 14.016 41.844 9.281 1 94.25 97 LYS B O 1
ATOM 3599 N N . TYR B 1 98 ? 12.672 40.406 10.391 1 95.88 98 TYR B N 1
ATOM 3600 C CA . TYR B 1 98 ? 12.891 41.062 11.672 1 95.88 98 TYR B CA 1
ATOM 3601 C C . TYR B 1 98 ? 14.047 40.406 12.43 1 95.88 98 TYR B C 1
ATOM 3603 O O . TYR B 1 98 ? 14.211 40.625 13.633 1 95.88 98 TYR B O 1
ATOM 3611 N N . GLY B 1 99 ? 14.797 39.5 11.75 1 93.44 99 GLY B N 1
ATOM 3612 C CA . GLY B 1 99 ? 16.062 39.062 12.297 1 93.44 99 GLY B CA 1
ATOM 3613 C C . GLY B 1 99 ? 16.016 37.656 12.914 1 93.44 99 GLY B C 1
ATOM 3614 O O . GLY B 1 99 ? 16.859 37.312 13.734 1 93.44 99 GLY B O 1
ATOM 3615 N N . ALA B 1 100 ? 15.016 36.875 12.594 1 95.56 100 ALA B N 1
ATOM 3616 C CA . ALA B 1 100 ? 15.008 35.5 13.055 1 95.56 100 ALA B CA 1
ATOM 3617 C C . ALA B 1 100 ? 16.234 34.75 12.555 1 95.56 100 ALA B C 1
ATOM 3619 O O . ALA B 1 100 ? 16.641 34.906 11.406 1 95.56 100 ALA B O 1
ATOM 3620 N N . ASP B 1 101 ? 16.891 33.969 13.398 1 94.44 101 ASP B N 1
ATOM 3621 C CA . ASP B 1 101 ? 18.094 33.188 13.086 1 94.44 101 ASP B CA 1
ATOM 3622 C C . ASP B 1 101 ? 17.719 31.859 12.445 1 94.44 101 ASP B C 1
ATOM 3624 O O . ASP B 1 101 ? 17.188 30.969 13.117 1 94.44 101 ASP B O 1
ATOM 3628 N N . PRO B 1 102 ? 18.062 31.688 11.211 1 93.38 102 PRO B N 1
ATOM 3629 C CA . PRO B 1 102 ? 17.656 30.469 10.5 1 93.38 102 PRO B CA 1
ATOM 3630 C C . PRO B 1 102 ? 18.531 29.266 10.852 1 93.38 102 PRO B C 1
ATOM 3632 O O . PRO B 1 102 ? 18.312 28.172 10.328 1 93.38 102 PRO B O 1
ATOM 3635 N N . SER B 1 103 ? 19.469 29.375 11.766 1 91.5 103 SER B N 1
ATOM 3636 C CA . SER B 1 103 ? 20.359 28.281 12.141 1 91.5 103 SER B CA 1
ATOM 3637 C C . SER B 1 103 ? 19.875 27.594 13.422 1 91.5 103 SER B C 1
ATOM 3639 O O . SER B 1 103 ? 20.375 26.516 13.773 1 91.5 103 SER B O 1
ATOM 3641 N N . LEU B 1 104 ? 18.922 28.219 14.055 1 92.94 104 LEU B N 1
ATOM 3642 C CA . LEU B 1 104 ? 18.469 27.688 15.344 1 92.94 104 LEU B CA 1
ATOM 3643 C C . LEU B 1 104 ? 17.625 26.438 15.156 1 92.94 104 LEU B C 1
ATOM 3645 O O . LEU B 1 104 ? 16.828 26.359 14.211 1 92.94 104 LEU B O 1
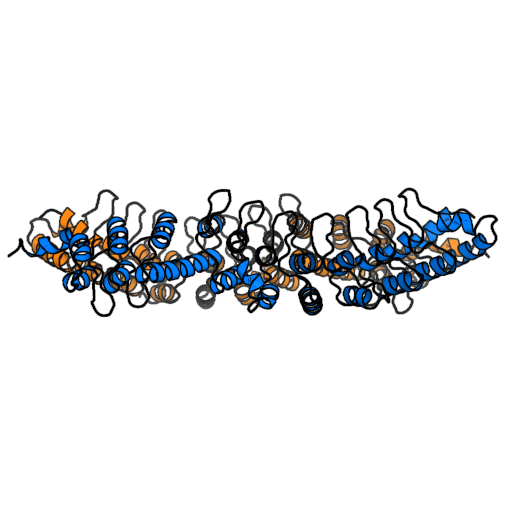ATOM 3649 N N . ARG B 1 105 ? 17.812 25.484 16.141 1 93.12 105 ARG B N 1
ATOM 3650 C CA . ARG B 1 105 ? 17.078 24.219 16.141 1 93.12 105 ARG B CA 1
ATOM 3651 C C . ARG B 1 105 ? 16.188 24.078 17.359 1 93.12 105 ARG B C 1
ATOM 3653 O O . ARG B 1 105 ? 16.391 24.797 18.359 1 93.12 105 ARG B O 1
ATOM 3660 N N . ASP B 1 106 ? 15.188 23.281 17.266 1 94.38 106 ASP B N 1
ATOM 3661 C CA . ASP B 1 106 ? 14.391 23 18.453 1 94.38 106 ASP B CA 1
ATOM 3662 C C . ASP B 1 106 ? 14.953 21.812 19.234 1 94.38 106 ASP B C 1
ATOM 3664 O O . ASP B 1 106 ? 16.047 21.328 18.922 1 94.38 106 ASP B O 1
ATOM 3668 N N . MET B 1 107 ? 14.281 21.438 20.281 1 93.44 107 MET B N 1
ATOM 3669 C CA . MET B 1 107 ? 14.789 20.406 21.188 1 93.44 107 MET B CA 1
ATOM 3670 C C . MET B 1 107 ? 14.797 19.031 20.516 1 93.44 107 MET B C 1
ATOM 3672 O O . MET B 1 107 ? 15.539 18.141 20.922 1 93.44 107 MET B O 1
ATOM 3676 N N . ASP B 1 108 ? 14.062 18.844 19.438 1 91.75 108 ASP B N 1
ATOM 3677 C CA . ASP B 1 108 ? 14.016 17.594 18.703 1 91.75 108 ASP B CA 1
ATOM 3678 C C . ASP B 1 108 ? 15.055 17.578 17.578 1 91.75 108 ASP B C 1
ATOM 3680 O O . ASP B 1 108 ? 15.133 16.609 16.812 1 91.75 108 ASP B O 1
ATOM 3684 N N . GLY B 1 109 ? 15.75 18.641 17.422 1 91.94 109 GLY B N 1
ATOM 3685 C CA . GLY B 1 109 ? 16.828 18.719 16.453 1 91.94 109 GLY B CA 1
ATOM 3686 C C . GLY B 1 109 ? 16.359 19.188 15.086 1 91.94 109 GLY B C 1
ATOM 3687 O O . GLY B 1 109 ? 17.125 19.172 14.117 1 91.94 109 GLY B O 1
ATOM 3688 N N . ASN B 1 110 ? 15.141 19.656 15.047 1 93.62 110 ASN B N 1
ATOM 3689 C CA . ASN B 1 110 ? 14.641 20.156 13.766 1 93.62 110 ASN B CA 1
ATOM 3690 C C . ASN B 1 110 ? 15.25 21.5 13.414 1 93.62 110 ASN B C 1
ATOM 3692 O O . ASN B 1 110 ? 15.367 22.375 14.266 1 93.62 110 ASN B O 1
ATOM 3696 N N . THR B 1 111 ? 15.641 21.594 12.172 1 93.19 111 THR B N 1
ATOM 3697 C CA . THR B 1 111 ? 16.125 22.844 11.602 1 93.19 111 THR B CA 1
ATOM 3698 C C . THR B 1 111 ? 15.023 23.531 10.789 1 93.19 111 THR B C 1
ATOM 3700 O O . THR B 1 111 ? 14.008 22.922 10.469 1 93.19 111 THR B O 1
ATOM 3703 N N . PRO B 1 112 ? 15.203 24.797 10.516 1 93.94 112 PRO B N 1
ATOM 3704 C CA . PRO B 1 112 ? 14.242 25.453 9.625 1 93.94 112 PRO B CA 1
ATOM 3705 C C . PRO B 1 112 ? 14.062 24.719 8.305 1 93.94 112 PRO B C 1
ATOM 3707 O O . PRO B 1 112 ? 12.938 24.578 7.812 1 93.94 112 PRO B O 1
ATOM 3710 N N . LEU B 1 113 ? 15.094 24.125 7.809 1 94.94 113 LEU B N 1
ATOM 3711 C CA . LEU B 1 113 ? 14.984 23.422 6.535 1 94.94 113 LEU B CA 1
ATOM 3712 C C . LEU B 1 113 ? 14.156 22.156 6.691 1 94.94 113 LEU B C 1
ATOM 3714 O O . LEU B 1 113 ? 13.258 21.891 5.887 1 94.94 113 LEU B O 1
ATOM 3718 N N . THR B 1 114 ? 14.43 21.391 7.719 1 94.5 114 THR B N 1
ATOM 3719 C CA . THR B 1 114 ? 13.656 20.172 7.906 1 94.5 114 THR B CA 1
ATOM 3720 C C . THR B 1 114 ? 12.195 20.5 8.188 1 94.5 114 THR B C 1
ATOM 3722 O O . THR B 1 114 ? 11.297 19.766 7.75 1 94.5 114 THR B O 1
ATOM 3725 N N . LYS B 1 115 ? 11.945 21.578 8.875 1 93.69 115 LYS B N 1
ATOM 3726 C CA . LYS B 1 115 ? 10.57 22 9.125 1 93.69 115 LYS B CA 1
ATOM 3727 C C . LYS B 1 115 ? 9.891 22.438 7.828 1 93.69 115 LYS B C 1
ATOM 3729 O O . LYS B 1 115 ? 8.727 22.125 7.594 1 93.69 115 LYS B O 1
ATOM 3734 N N . ALA B 1 116 ? 10.602 23.172 7.062 1 94.56 116 ALA B N 1
ATOM 3735 C CA . ALA B 1 116 ? 10.055 23.594 5.773 1 94.56 116 ALA B CA 1
ATOM 3736 C C . ALA B 1 116 ? 9.711 22.391 4.902 1 94.56 116 ALA B C 1
ATOM 3738 O O . ALA B 1 116 ? 8.656 22.344 4.273 1 94.56 116 ALA B O 1
ATOM 3739 N N . VAL B 1 117 ? 10.562 21.453 4.891 1 94.94 117 VAL B N 1
ATOM 3740 C CA . VAL B 1 117 ? 10.328 20.219 4.129 1 94.94 117 VAL B CA 1
ATOM 3741 C C . VAL B 1 117 ? 9.078 19.531 4.656 1 94.94 117 VAL B C 1
ATOM 3743 O O . VAL B 1 117 ? 8.234 19.078 3.873 1 94.94 117 VAL B O 1
ATOM 3746 N N . SER B 1 118 ? 8.945 19.438 5.945 1 91.81 118 SER B N 1
ATOM 3747 C CA . SER B 1 118 ? 7.816 18.766 6.586 1 91.81 118 SER B CA 1
ATOM 3748 C C . SER B 1 118 ? 6.5 19.453 6.234 1 91.81 118 SER B C 1
ATOM 3750 O O . SER B 1 118 ? 5.449 18.797 6.203 1 91.81 118 SER B O 1
ATOM 3752 N N . SER B 1 119 ? 6.543 20.703 5.957 1 90.31 119 SER B N 1
ATOM 3753 C CA . SER B 1 119 ? 5.336 21.438 5.602 1 90.31 119 SER B CA 1
ATOM 3754 C C . SER B 1 119 ? 4.781 20.969 4.258 1 90.31 119 SER B C 1
ATOM 3756 O O . SER B 1 119 ? 3.59 21.141 3.979 1 90.31 119 SER B O 1
ATOM 3758 N N . GLY B 1 120 ? 5.73 20.516 3.398 1 91.25 120 GLY B N 1
ATOM 3759 C CA . GLY B 1 120 ? 5.328 20.062 2.074 1 91.25 120 GLY B CA 1
ATOM 3760 C C . GLY B 1 120 ? 5.191 21.203 1.077 1 91.25 120 GLY B C 1
ATOM 3761 O O . GLY B 1 120 ? 4.855 20.984 -0.087 1 91.25 120 GLY B O 1
ATOM 3762 N N . LYS B 1 121 ? 5.449 22.375 1.519 1 92.81 121 LYS B N 1
ATOM 3763 C CA . LYS B 1 121 ? 5.352 23.547 0.637 1 92.81 121 LYS B CA 1
ATOM 3764 C C . LYS B 1 121 ? 6.719 23.922 0.082 1 92.81 121 LYS B C 1
ATOM 3766 O O . LYS B 1 121 ? 7.57 24.438 0.812 1 92.81 121 LYS B O 1
ATOM 3771 N N . LEU B 1 122 ? 6.82 23.766 -1.205 1 95.31 122 LEU B N 1
ATOM 3772 C CA . LEU B 1 122 ? 8.094 24.047 -1.853 1 95.31 122 LEU B CA 1
ATOM 3773 C C . LEU B 1 122 ? 8.492 25.516 -1.647 1 95.31 122 LEU B C 1
ATOM 3775 O O . LEU B 1 122 ? 9.68 25.812 -1.477 1 95.31 122 LEU B O 1
ATOM 3779 N N . ALA B 1 123 ? 7.523 26.344 -1.588 1 94.62 123 ALA B N 1
ATOM 3780 C CA . ALA B 1 123 ? 7.781 27.781 -1.45 1 94.62 123 ALA B CA 1
ATOM 3781 C C . ALA B 1 123 ? 8.523 28.078 -0.15 1 94.62 123 ALA B C 1
ATOM 3783 O O . ALA B 1 123 ? 9.367 28.969 -0.103 1 94.62 123 ALA B O 1
ATOM 3784 N N . LEU B 1 124 ? 8.188 27.375 0.853 1 95.44 124 LEU B N 1
ATOM 3785 C CA . LEU B 1 124 ? 8.828 27.594 2.146 1 95.44 124 LEU B CA 1
ATOM 3786 C C . LEU B 1 124 ? 10.266 27.094 2.123 1 95.44 124 LEU B C 1
ATOM 3788 O O . LEU B 1 124 ? 11.141 27.688 2.754 1 95.44 124 LEU B O 1
ATOM 3792 N N . VAL B 1 125 ? 10.484 26.016 1.426 1 95.44 125 VAL B N 1
ATOM 3793 C CA . VAL B 1 125 ? 11.836 25.5 1.27 1 95.44 125 VAL B CA 1
ATOM 3794 C C . VAL B 1 125 ? 12.688 26.484 0.483 1 95.44 125 VAL B C 1
ATOM 3796 O O . VAL B 1 125 ? 13.797 26.828 0.901 1 95.44 125 VAL B O 1
ATOM 3799 N N . GLU B 1 126 ? 12.156 27.016 -0.586 1 94.75 126 GLU B N 1
ATOM 3800 C CA . GLU B 1 126 ? 12.859 27.969 -1.441 1 94.75 126 GLU B CA 1
ATOM 3801 C C . GLU B 1 126 ? 13.195 29.25 -0.683 1 94.75 126 GLU B C 1
ATOM 3803 O O . GLU B 1 126 ? 14.266 29.828 -0.882 1 94.75 126 GLU B O 1
ATOM 3808 N N . LEU B 1 127 ? 12.336 29.609 0.153 1 94 127 LEU B N 1
ATOM 3809 C CA . LEU B 1 127 ? 12.508 30.828 0.941 1 94 127 LEU B CA 1
ATOM 3810 C C . LEU B 1 127 ? 13.789 30.781 1.759 1 94 127 LEU B C 1
ATOM 3812 O O . LEU B 1 127 ? 14.492 31.781 1.885 1 94 127 LEU B O 1
ATOM 3816 N N . LEU B 1 128 ? 14.094 29.641 2.299 1 93.75 128 LEU B N 1
ATOM 3817 C CA . LEU B 1 128 ? 15.266 29.484 3.162 1 93.75 128 LEU B CA 1
ATOM 3818 C C . LEU B 1 128 ? 16.547 29.594 2.354 1 93.75 128 LEU B C 1
ATOM 3820 O O . LEU B 1 128 ? 17.609 29.922 2.9 1 93.75 128 LEU B O 1
ATOM 3824 N N . PHE B 1 129 ? 16.5 29.344 1.08 1 92.81 129 PHE B N 1
ATOM 3825 C CA . PHE B 1 129 ? 17.672 29.422 0.222 1 92.81 129 PHE B CA 1
ATOM 3826 C C . PHE B 1 129 ? 17.875 30.844 -0.289 1 92.81 129 PHE B C 1
ATOM 3828 O O . PHE B 1 129 ? 18.938 31.156 -0.832 1 92.81 129 PHE B O 1
ATOM 3835 N N . GLU B 1 130 ? 16.906 31.641 -0.037 1 90.94 130 GLU B N 1
ATOM 3836 C CA . GLU B 1 130 ? 16.984 33.031 -0.486 1 90.94 130 GLU B CA 1
ATOM 3837 C C . GLU B 1 130 ? 17.5 33.938 0.629 1 90.94 130 GLU B C 1
ATOM 3839 O O . GLU B 1 130 ? 17.766 35.125 0.398 1 90.94 130 GLU B O 1
ATOM 3844 N N . VAL B 1 131 ? 17.562 33.406 1.779 1 89.62 131 VAL B N 1
ATOM 3845 C CA . VAL B 1 131 ? 18.047 34.188 2.9 1 89.62 131 VAL B CA 1
ATOM 3846 C C . VAL B 1 131 ? 19.516 34.531 2.699 1 89.62 131 VAL B C 1
ATOM 3848 O O . VAL B 1 131 ? 20.344 33.625 2.531 1 89.62 131 VAL B O 1
ATOM 3851 N N . PRO B 1 132 ? 19.875 35.75 2.734 1 85.94 132 PRO B N 1
ATOM 3852 C CA . PRO B 1 132 ? 21.266 36.156 2.5 1 85.94 132 PRO B CA 1
ATOM 3853 C C . PRO B 1 132 ? 22.219 35.625 3.576 1 85.94 132 PRO B C 1
ATOM 3855 O O . PRO B 1 132 ? 21.859 35.594 4.758 1 85.94 132 PRO B O 1
ATOM 3858 N N . ASP B 1 133 ? 23.359 35.156 3.207 1 82.19 133 ASP B N 1
ATOM 3859 C CA . ASP B 1 133 ? 24.484 34.781 4.035 1 82.19 133 ASP B CA 1
ATOM 3860 C C . ASP B 1 133 ? 24.109 33.656 4.992 1 82.19 133 ASP B C 1
ATOM 3862 O O . ASP B 1 133 ? 24.703 33.531 6.07 1 82.19 133 ASP B O 1
ATOM 3866 N N . SER B 1 134 ? 23.047 32.969 4.695 1 84.94 134 SER B N 1
ATOM 3867 C CA . SER B 1 134 ? 22.609 31.875 5.574 1 84.94 134 SER B CA 1
ATOM 3868 C C . SER B 1 134 ? 22.094 30.688 4.773 1 84.94 134 SER B C 1
ATOM 3870 O O . SER B 1 134 ? 20.938 30.281 4.934 1 84.94 134 SER B O 1
ATOM 3872 N N . ALA B 1 135 ? 22.906 30.203 3.955 1 84.75 135 ALA B N 1
ATOM 3873 C CA . ALA B 1 135 ? 22.484 29.031 3.178 1 84.75 135 ALA B CA 1
ATOM 3874 C C . ALA B 1 135 ? 22.266 27.828 4.078 1 84.75 135 ALA B C 1
ATOM 3876 O O . ALA B 1 135 ? 23.094 27.531 4.945 1 84.75 135 ALA B O 1
ATOM 3877 N N . PRO B 1 136 ? 21.109 27.188 3.912 1 89.94 136 PRO B N 1
ATOM 3878 C CA . PRO B 1 136 ? 20.859 26.016 4.77 1 89.94 136 PRO B CA 1
ATOM 3879 C C . PRO B 1 136 ? 21.812 24.875 4.492 1 89.94 136 PRO B C 1
ATOM 3881 O O . PRO B 1 136 ? 22.312 24.734 3.371 1 89.94 136 PRO B O 1
ATOM 3884 N N . ASP B 1 137 ? 22.141 24.172 5.496 1 89.19 137 ASP B N 1
ATOM 3885 C CA . ASP B 1 137 ? 22.891 22.922 5.355 1 89.19 137 ASP B CA 1
ATOM 3886 C C . ASP B 1 137 ? 21.953 21.766 4.992 1 89.19 137 ASP B C 1
ATOM 3888 O O . ASP B 1 137 ? 21.141 21.328 5.816 1 89.19 137 ASP B O 1
ATOM 3892 N N . PHE B 1 138 ? 22.078 21.359 3.824 1 85.56 138 PHE B N 1
ATOM 3893 C CA . PHE B 1 138 ? 21.156 20.328 3.352 1 85.56 138 PHE B CA 1
ATOM 3894 C C . PHE B 1 138 ? 21.547 18.953 3.875 1 85.56 138 PHE B C 1
ATOM 3896 O O . PHE B 1 138 ? 20.812 17.984 3.732 1 85.56 138 PHE B O 1
ATOM 3903 N N . GLU B 1 139 ? 22.688 18.875 4.609 1 90.56 139 GLU B N 1
ATOM 3904 C CA . GLU B 1 139 ? 23.125 17.578 5.105 1 90.56 139 GLU B CA 1
ATOM 3905 C C . GLU B 1 139 ? 22.891 17.453 6.605 1 90.56 139 GLU B C 1
ATOM 3907 O O . GLU B 1 139 ? 23.156 16.406 7.199 1 90.56 139 GLU B O 1
ATOM 3912 N N . ASP B 1 140 ? 22.312 18.516 7.043 1 88.19 140 ASP B N 1
ATOM 3913 C CA . ASP B 1 140 ? 21.969 18.484 8.461 1 88.19 140 ASP B CA 1
ATOM 3914 C C . ASP B 1 140 ? 20.906 17.438 8.75 1 88.19 140 ASP B C 1
ATOM 3916 O O . ASP B 1 140 ? 20.031 17.188 7.91 1 88.19 140 ASP B O 1
ATOM 3920 N N . ARG B 1 141 ? 21.031 16.828 10.016 1 89.75 141 ARG B N 1
ATOM 3921 C CA . ARG B 1 141 ? 20.094 15.781 10.406 1 89.75 141 ARG B CA 1
ATOM 3922 C C . ARG B 1 141 ? 19.25 16.219 11.594 1 89.75 141 ARG B C 1
ATOM 3924 O O . ARG B 1 141 ? 19.734 16.906 12.492 1 89.75 141 ARG B O 1
ATOM 3931 N N . ASN B 1 142 ? 18 15.875 11.5 1 89.38 142 ASN B N 1
ATOM 3932 C CA . ASN B 1 142 ? 17.188 16.109 12.688 1 89.38 142 ASN B CA 1
ATOM 3933 C C . ASN B 1 142 ? 17.375 14.992 13.719 1 89.38 142 ASN B C 1
ATOM 3935 O O . ASN B 1 142 ? 18.281 14.18 13.602 1 89.38 142 ASN B O 1
ATOM 3939 N N . GLY B 1 143 ? 16.609 15.055 14.781 1 86.44 143 GLY B N 1
ATOM 3940 C CA . GLY B 1 143 ? 16.75 14.117 15.883 1 86.44 143 GLY B CA 1
ATOM 3941 C C . GLY B 1 143 ? 16.5 12.68 15.477 1 86.44 143 GLY B C 1
ATOM 3942 O O . GLY B 1 143 ? 17 11.75 16.125 1 86.44 143 GLY B O 1
ATOM 3943 N N . GLU B 1 144 ? 15.891 12.438 14.406 1 87.5 144 GLU B N 1
ATOM 3944 C CA . GLU B 1 144 ? 15.578 11.094 13.93 1 87.5 144 GLU B CA 1
ATOM 3945 C C . GLU B 1 144 ? 16.562 10.648 12.852 1 87.5 144 GLU B C 1
ATOM 3947 O O . GLU B 1 144 ? 16.406 9.57 12.273 1 87.5 144 GLU B O 1
ATOM 3952 N N . GLY B 1 145 ? 17.453 11.508 12.516 1 90.81 145 GLY B N 1
ATOM 3953 C CA . GLY B 1 145 ? 18.516 11.164 11.578 1 90.81 145 GLY B CA 1
ATOM 3954 C C . GLY B 1 145 ? 18.156 11.461 10.133 1 90.81 145 GLY B C 1
ATOM 3955 O O . GLY B 1 145 ? 18.844 11.031 9.211 1 90.81 145 GLY B O 1
ATOM 3956 N N . TYR B 1 146 ? 17.125 12.18 9.938 1 93.94 146 TYR B N 1
ATOM 3957 C CA . TYR B 1 146 ? 16.719 12.492 8.57 1 93.94 146 TYR B CA 1
ATOM 3958 C C . TYR B 1 146 ? 17.438 13.734 8.055 1 93.94 146 TYR B C 1
ATOM 3960 O O . TYR B 1 146 ? 17.438 14.773 8.711 1 93.94 146 TYR B O 1
ATOM 3968 N N . SER B 1 147 ? 18.094 13.57 6.961 1 95.31 147 SER B N 1
ATOM 3969 C CA . SER B 1 147 ? 18.438 14.758 6.18 1 95.31 147 SER B CA 1
ATOM 3970 C C . SER B 1 147 ? 17.219 15.336 5.488 1 95.31 147 SER B C 1
ATOM 3972 O O . SER B 1 147 ? 16.188 14.664 5.359 1 95.31 147 SER B O 1
ATOM 3974 N N . PRO B 1 148 ? 17.297 16.594 5.039 1 95.94 148 PRO B N 1
ATOM 3975 C CA . PRO B 1 148 ? 16.156 17.188 4.359 1 95.94 148 PRO B CA 1
ATOM 3976 C C . PRO B 1 148 ? 15.688 16.375 3.152 1 95.94 148 PRO B C 1
ATOM 3978 O O . PRO B 1 148 ? 14.484 16.188 2.957 1 95.94 148 PRO B O 1
ATOM 3981 N N . LEU B 1 149 ? 16.594 15.828 2.43 1 96.88 149 LEU B N 1
ATOM 3982 C CA . LEU B 1 149 ? 16.219 15.031 1.267 1 96.88 149 LEU B CA 1
ATOM 3983 C C . LEU B 1 149 ? 15.516 13.75 1.691 1 96.88 149 LEU B C 1
ATOM 3985 O O . LEU B 1 149 ? 14.461 13.406 1.155 1 96.88 149 LEU B O 1
ATOM 3989 N N . LEU B 1 150 ? 16.109 13.055 2.617 1 96.75 150 LEU B N 1
ATOM 3990 C CA . LEU B 1 150 ? 15.492 11.836 3.125 1 96.75 150 LEU B CA 1
ATOM 3991 C C . LEU B 1 150 ? 14.086 12.109 3.648 1 96.75 150 LEU B C 1
ATOM 3993 O O . LEU B 1 150 ? 13.164 11.32 3.414 1 96.75 150 LEU B O 1
ATOM 3997 N N . LEU B 1 151 ? 13.984 13.18 4.328 1 95.12 151 LEU B N 1
ATOM 3998 C CA . LEU B 1 151 ? 12.695 13.555 4.895 1 95.12 151 LEU B CA 1
ATOM 3999 C C . LEU B 1 151 ? 11.68 13.836 3.791 1 95.12 151 LEU B C 1
ATOM 4001 O O . LEU B 1 151 ? 10.539 13.391 3.869 1 95.12 151 LEU B O 1
ATOM 4005 N N . ALA B 1 152 ? 12.047 14.602 2.836 1 96.38 152 ALA B N 1
ATOM 4006 C CA . ALA B 1 152 ? 11.172 14.906 1.707 1 96.38 152 ALA B CA 1
ATOM 4007 C C . ALA B 1 152 ? 10.664 13.625 1.046 1 96.38 152 ALA B C 1
ATOM 4009 O O . ALA B 1 152 ? 9.484 13.523 0.701 1 96.38 152 ALA B O 1
ATOM 4010 N N . ILE B 1 153 ? 11.5 12.672 0.936 1 96.19 153 ILE B N 1
ATOM 4011 C CA . ILE B 1 153 ? 11.172 11.406 0.285 1 96.19 153 ILE B CA 1
ATOM 4012 C C . ILE B 1 153 ? 10.25 10.586 1.185 1 96.19 153 ILE B C 1
ATOM 4014 O O . ILE B 1 153 ? 9.25 10.039 0.721 1 96.19 153 ILE B O 1
ATOM 4018 N N . ASP B 1 154 ? 10.602 10.539 2.406 1 94.06 154 ASP B N 1
ATOM 4019 C CA . ASP B 1 154 ? 9.773 9.797 3.35 1 94.06 154 ASP B CA 1
ATOM 4020 C C . ASP B 1 154 ? 8.344 10.336 3.369 1 94.06 154 ASP B C 1
ATOM 4022 O O . ASP B 1 154 ? 7.387 9.562 3.496 1 94.06 154 ASP B O 1
ATOM 4026 N N . LEU B 1 155 ? 8.281 11.617 3.182 1 92.44 155 LEU B N 1
ATOM 4027 C CA . LEU B 1 155 ? 6.98 12.273 3.242 1 92.44 155 LEU B CA 1
ATOM 4028 C C . LEU B 1 155 ? 6.309 12.289 1.871 1 92.44 155 LEU B C 1
ATOM 4030 O O . LEU B 1 155 ? 5.18 12.758 1.732 1 92.44 155 LEU B O 1
ATOM 4034 N N . GLY B 1 156 ? 6.98 11.852 0.879 1 92.62 156 GLY B N 1
ATOM 4035 C CA . GLY B 1 156 ? 6.41 11.734 -0.453 1 92.62 156 GLY B CA 1
ATOM 4036 C C . GLY B 1 156 ? 6.312 13.055 -1.186 1 92.62 156 GLY B C 1
ATOM 4037 O O . GLY B 1 156 ? 5.445 13.234 -2.041 1 92.62 156 GLY B O 1
ATOM 4038 N N . ASN B 1 157 ? 7.125 14.008 -0.841 1 94.44 157 ASN B N 1
ATOM 4039 C CA . ASN B 1 157 ? 7.102 15.312 -1.501 1 94.44 157 ASN B CA 1
ATOM 4040 C C . ASN B 1 157 ? 8.008 15.336 -2.729 1 94.44 157 ASN B C 1
ATOM 4042 O O . ASN B 1 157 ? 9.172 15.727 -2.639 1 94.44 157 ASN B O 1
ATOM 4046 N N . TYR B 1 158 ? 7.402 15.07 -3.822 1 96 158 TYR B N 1
ATOM 4047 C CA . TYR B 1 158 ? 8.141 14.93 -5.07 1 96 158 TYR B CA 1
ATOM 4048 C C . TYR B 1 158 ? 8.859 16.219 -5.434 1 96 158 TYR B C 1
ATOM 4050 O O . TYR B 1 158 ? 10.062 16.219 -5.703 1 96 158 TYR B O 1
ATOM 4058 N N . GLU B 1 159 ? 8.18 17.312 -5.383 1 97.5 159 GLU B N 1
ATOM 4059 C CA . GLU B 1 159 ? 8.727 18.594 -5.824 1 97.5 159 GLU B CA 1
ATOM 4060 C C . GLU B 1 159 ? 9.883 19.031 -4.926 1 97.5 159 GLU B C 1
ATOM 4062 O O . GLU B 1 159 ? 10.898 19.531 -5.418 1 97.5 159 GLU B O 1
ATOM 4067 N N . ILE B 1 160 ? 9.688 18.828 -3.697 1 97.25 160 ILE B N 1
ATOM 4068 C CA . ILE B 1 160 ? 10.734 19.219 -2.756 1 97.25 160 ILE B CA 1
ATOM 4069 C C . ILE B 1 160 ? 11.945 18.312 -2.93 1 97.25 160 ILE B C 1
ATOM 4071 O O . ILE B 1 160 ? 13.086 18.781 -2.92 1 97.25 160 ILE B O 1
ATOM 4075 N N . ALA B 1 161 ? 11.727 17.031 -3.109 1 97.56 161 ALA B N 1
ATOM 4076 C CA . ALA B 1 161 ? 12.82 16.094 -3.348 1 97.56 161 ALA B CA 1
ATOM 4077 C C . ALA B 1 161 ? 13.609 16.484 -4.598 1 97.56 161 ALA B C 1
ATOM 4079 O O . ALA B 1 161 ? 14.844 16.531 -4.57 1 97.56 161 ALA B O 1
ATOM 4080 N N . GLU B 1 162 ? 12.875 16.75 -5.645 1 97.5 162 GLU B N 1
ATOM 4081 C CA . GLU B 1 162 ? 13.5 17.156 -6.898 1 97.5 162 GLU B CA 1
ATOM 4082 C C . GLU B 1 162 ? 14.312 18.438 -6.723 1 97.5 162 GLU B C 1
ATOM 4084 O O . GLU B 1 162 ? 15.438 18.531 -7.211 1 97.5 162 GLU B O 1
ATOM 4089 N N . PHE B 1 163 ? 13.797 19.375 -6.059 1 97.25 163 PHE B N 1
ATOM 4090 C CA . PHE B 1 163 ? 14.469 20.641 -5.801 1 97.25 163 PHE B CA 1
ATOM 4091 C C . PHE B 1 163 ? 15.766 20.422 -5.027 1 97.25 163 PHE B C 1
ATOM 4093 O O . PHE B 1 163 ? 16.812 20.953 -5.402 1 97.25 163 PHE B O 1
ATOM 4100 N N . LEU B 1 164 ? 15.711 19.641 -3.963 1 96.69 164 LEU B N 1
ATOM 4101 C CA . LEU B 1 164 ? 16.891 19.406 -3.125 1 96.69 164 LEU B CA 1
ATOM 4102 C C . LEU B 1 164 ? 17.953 18.641 -3.898 1 96.69 164 LEU B C 1
ATOM 4104 O O . LEU B 1 164 ? 19.156 18.922 -3.738 1 96.69 164 LEU B O 1
ATOM 4108 N N . LEU B 1 165 ? 17.562 17.734 -4.711 1 95.5 165 LEU B N 1
ATOM 4109 C CA . LEU B 1 165 ? 18.516 17.016 -5.559 1 95.5 165 LEU B CA 1
ATOM 4110 C C . LEU B 1 165 ? 19.219 17.969 -6.52 1 95.5 165 LEU B C 1
ATOM 4112 O O . LEU B 1 165 ? 20.438 17.891 -6.707 1 95.5 165 LEU B O 1
ATOM 4116 N N . ASP B 1 166 ? 18.422 18.859 -7.098 1 95.12 166 ASP B N 1
ATOM 4117 C CA . ASP B 1 166 ? 18.984 19.859 -8.023 1 95.12 166 ASP B CA 1
ATOM 4118 C C . ASP B 1 166 ? 19.969 20.766 -7.312 1 95.12 166 ASP B C 1
ATOM 4120 O O . ASP B 1 166 ? 20.922 21.25 -7.93 1 95.12 166 ASP B O 1
ATOM 4124 N N . LYS B 1 167 ? 19.766 20.953 -6.031 1 93.81 167 LYS B N 1
ATOM 4125 C CA . LYS B 1 167 ? 20.656 21.812 -5.242 1 93.81 167 LYS B CA 1
ATOM 4126 C C . LYS B 1 167 ? 21.891 21.047 -4.773 1 93.81 167 LYS B C 1
ATOM 4128 O O . LYS B 1 167 ? 22.781 21.625 -4.168 1 93.81 167 LYS B O 1
ATOM 4133 N N . GLY B 1 168 ? 21.875 19.75 -4.996 1 93.25 168 GLY B N 1
ATOM 4134 C CA . GLY B 1 168 ? 23.078 18.984 -4.742 1 93.25 168 GLY B CA 1
ATOM 4135 C C . GLY B 1 168 ? 23 18.156 -3.479 1 93.25 168 GLY B C 1
ATOM 4136 O O . GLY B 1 168 ? 24.031 17.734 -2.947 1 93.25 168 GLY B O 1
ATOM 4137 N N . ALA B 1 169 ? 21.844 17.906 -2.977 1 95.12 169 ALA B N 1
ATOM 4138 C CA . ALA B 1 169 ? 21.719 17.062 -1.787 1 95.12 169 ALA B CA 1
ATOM 4139 C C . ALA B 1 169 ? 22.25 15.656 -2.045 1 95.12 169 ALA B C 1
ATOM 4141 O O . ALA B 1 169 ? 22.047 15.102 -3.127 1 95.12 169 ALA B O 1
ATOM 4142 N N . ASP B 1 170 ? 22.875 15.016 -1.05 1 95.06 170 ASP B N 1
ATOM 4143 C CA . ASP B 1 170 ? 23.438 13.672 -1.145 1 95.06 170 ASP B CA 1
ATOM 4144 C C . ASP B 1 170 ? 22.344 12.609 -1.016 1 95.06 170 ASP B C 1
ATOM 4146 O O . ASP B 1 170 ? 21.734 12.461 0.048 1 95.06 170 ASP B O 1
ATOM 4150 N N . PRO B 1 171 ? 22.141 11.812 -2.016 1 95.44 171 PRO B N 1
ATOM 4151 C CA . PRO B 1 171 ? 21.062 10.828 -1.972 1 95.44 171 PRO B CA 1
ATOM 4152 C C . PRO B 1 171 ? 21.469 9.531 -1.28 1 95.44 171 PRO B C 1
ATOM 4154 O O . PRO B 1 171 ? 20.656 8.609 -1.146 1 95.44 171 PRO B O 1
ATOM 4157 N N . LYS B 1 172 ? 22.75 9.383 -0.706 1 95.12 172 LYS B N 1
ATOM 4158 C CA . LYS B 1 172 ? 23.25 8.117 -0.18 1 95.12 172 LYS B CA 1
ATOM 4159 C C . LYS B 1 172 ? 23.094 8.047 1.335 1 95.12 172 LYS B C 1
ATOM 4161 O O . LYS B 1 172 ? 23.422 7.031 1.954 1 95.12 172 LYS B O 1
ATOM 4166 N N . LYS B 1 173 ? 22.484 9.047 1.902 1 93.44 173 LYS B N 1
ATOM 4167 C CA . LYS B 1 173 ? 22.375 9.109 3.357 1 93.44 173 LYS B CA 1
ATOM 4168 C C . LYS B 1 173 ? 21.312 8.148 3.875 1 93.44 173 LYS B C 1
ATOM 4170 O O . LYS B 1 173 ? 20.375 7.812 3.154 1 93.44 173 LYS B O 1
ATOM 4175 N N . LYS B 1 174 ? 21.531 7.715 5.156 1 94.88 174 LYS B N 1
ATOM 4176 C CA . LYS B 1 174 ? 20.609 6.82 5.84 1 94.88 174 LYS B CA 1
ATOM 4177 C C . LYS B 1 174 ? 20.031 7.477 7.098 1 94.88 174 LYS B C 1
ATOM 4179 O O . LYS B 1 174 ? 20.672 8.359 7.684 1 94.88 174 LYS B O 1
ATOM 4184 N N . ASN B 1 175 ? 18.812 7.094 7.426 1 94.38 175 ASN B N 1
ATOM 4185 C CA . ASN B 1 175 ? 18.297 7.555 8.711 1 94.38 175 ASN B CA 1
ATOM 4186 C C . ASN B 1 175 ? 18.75 6.648 9.852 1 94.38 175 ASN B C 1
ATOM 4188 O O . ASN B 1 175 ? 19.609 5.789 9.664 1 94.38 175 ASN B O 1
ATOM 4192 N N . SER B 1 176 ? 18.172 6.918 11.047 1 93.88 176 SER B N 1
ATOM 4193 C CA . SER B 1 176 ? 18.625 6.211 12.242 1 93.88 176 SER B CA 1
ATOM 4194 C C . SER B 1 176 ? 18.234 4.738 12.188 1 93.88 176 SER B C 1
ATOM 4196 O O . SER B 1 176 ? 18.828 3.908 12.891 1 93.88 176 SER B O 1
ATOM 4198 N N . GLU B 1 177 ? 17.344 4.344 11.312 1 94.88 177 GLU B N 1
ATOM 4199 C CA . GLU B 1 177 ? 16.906 2.959 11.164 1 94.88 177 GLU B CA 1
ATOM 4200 C C . GLU B 1 177 ? 17.688 2.25 10.062 1 94.88 177 GLU B C 1
ATOM 4202 O O . GLU B 1 177 ? 17.375 1.108 9.719 1 94.88 177 GLU B O 1
ATOM 4207 N N . GLY B 1 178 ? 18.578 2.998 9.477 1 96.69 178 GLY B N 1
ATOM 4208 C CA . GLY B 1 178 ? 19.391 2.432 8.406 1 96.69 178 GLY B CA 1
ATOM 4209 C C . GLY B 1 178 ? 18.688 2.438 7.062 1 96.69 178 GLY B C 1
ATOM 4210 O O . GLY B 1 178 ? 19.078 1.693 6.156 1 96.69 178 GLY B O 1
ATOM 4211 N N . ARG B 1 179 ? 17.719 3.281 6.902 1 96.94 179 ARG B N 1
ATOM 4212 C CA . ARG B 1 179 ? 16.938 3.275 5.676 1 96.94 179 ARG B CA 1
ATOM 4213 C C . ARG B 1 179 ? 17.438 4.332 4.695 1 96.94 179 ARG B C 1
ATOM 4215 O O . ARG B 1 179 ? 17.656 5.484 5.078 1 96.94 179 ARG B O 1
ATOM 4222 N N . THR B 1 180 ? 17.656 3.885 3.561 1 97.88 180 THR B N 1
ATOM 4223 C CA . THR B 1 180 ? 18.016 4.746 2.441 1 97.88 180 THR B CA 1
ATOM 4224 C C . THR B 1 180 ? 16.766 5.258 1.725 1 97.88 180 THR B C 1
ATOM 4226 O O . THR B 1 180 ? 15.648 4.91 2.098 1 97.88 180 THR B O 1
ATOM 4229 N N . ILE B 1 181 ? 17.031 6.059 0.692 1 97.31 181 ILE B N 1
ATOM 4230 C CA . ILE B 1 181 ? 15.914 6.586 -0.095 1 97.31 181 ILE B CA 1
ATOM 4231 C C . ILE B 1 181 ? 15.18 5.438 -0.785 1 97.31 181 ILE B C 1
ATOM 4233 O O . ILE B 1 181 ? 13.961 5.496 -0.971 1 97.31 181 ILE B O 1
ATOM 4237 N N . LEU B 1 182 ? 15.891 4.328 -1.079 1 98.5 182 LEU B N 1
ATOM 4238 C CA . LEU B 1 182 ? 15.266 3.172 -1.709 1 98.5 182 LEU B CA 1
ATOM 4239 C C . LEU B 1 182 ? 14.305 2.479 -0.742 1 98.5 182 LEU B C 1
ATOM 4241 O O . LEU B 1 182 ? 13.203 2.096 -1.125 1 98.5 182 LEU B O 1
ATOM 4245 N N . HIS B 1 183 ? 14.742 2.393 0.458 1 98.19 183 HIS B N 1
ATOM 4246 C CA . HIS B 1 183 ? 13.859 1.835 1.479 1 98.19 183 HIS B CA 1
ATOM 4247 C C . HIS B 1 183 ? 12.594 2.668 1.63 1 98.19 183 HIS B C 1
ATOM 4249 O O . HIS B 1 183 ? 11.484 2.125 1.646 1 98.19 183 HIS B O 1
ATOM 4255 N N . LEU B 1 184 ? 12.781 3.891 1.698 1 96.19 184 LEU B N 1
ATOM 4256 C CA . LEU B 1 184 ? 11.672 4.785 2.02 1 96.19 184 LEU B CA 1
ATOM 4257 C C . LEU B 1 184 ? 10.672 4.84 0.873 1 96.19 184 LEU B C 1
ATOM 4259 O O . LEU B 1 184 ? 9.461 4.836 1.102 1 96.19 184 LEU B O 1
ATOM 4263 N N . THR B 1 185 ? 11.133 4.918 -0.351 1 96.62 185 THR B N 1
ATOM 4264 C CA . THR B 1 185 ? 10.219 4.891 -1.488 1 96.62 185 THR B CA 1
ATOM 4265 C C . THR B 1 185 ? 9.484 3.555 -1.562 1 96.62 185 THR B C 1
ATOM 4267 O O . THR B 1 185 ? 8.297 3.51 -1.894 1 96.62 185 THR B O 1
ATOM 4270 N N . ALA B 1 186 ? 10.156 2.498 -1.207 1 96.62 186 ALA B N 1
ATOM 4271 C CA . ALA B 1 186 ? 9.562 1.163 -1.209 1 96.62 186 ALA B CA 1
ATOM 4272 C C . ALA B 1 186 ? 8.469 1.047 -0.149 1 96.62 186 ALA B C 1
ATOM 4274 O O . ALA B 1 186 ? 7.43 0.437 -0.389 1 96.62 186 ALA B O 1
ATOM 4275 N N . LEU B 1 187 ? 8.742 1.631 0.96 1 93 187 LEU B N 1
ATOM 4276 C CA . LEU B 1 187 ? 7.805 1.576 2.08 1 93 187 LEU B CA 1
ATOM 4277 C C . LEU B 1 187 ? 6.461 2.191 1.698 1 93 187 LEU B C 1
ATOM 4279 O O . LEU B 1 187 ? 5.406 1.671 2.068 1 93 187 LEU B O 1
ATOM 4283 N N . HIS B 1 188 ? 6.523 3.213 0.868 1 90.31 188 HIS B N 1
ATOM 4284 C CA . HIS B 1 188 ? 5.32 3.998 0.625 1 90.31 188 HIS B CA 1
ATOM 4285 C C . HIS B 1 188 ? 4.863 3.873 -0.824 1 90.31 188 HIS B C 1
ATOM 4287 O O . HIS B 1 188 ? 3.904 4.531 -1.236 1 90.31 188 HIS B O 1
ATOM 4293 N N . ASN B 1 189 ? 5.504 3.064 -1.524 1 92.25 189 ASN B N 1
ATOM 4294 C CA . ASN B 1 189 ? 5.242 2.842 -2.941 1 92.25 189 ASN B CA 1
ATOM 4295 C C . ASN B 1 189 ? 5.281 4.148 -3.732 1 92.25 189 ASN B C 1
ATOM 4297 O O . ASN B 1 189 ? 4.426 4.387 -4.586 1 92.25 189 ASN B O 1
ATOM 4301 N N . ASP B 1 190 ? 6.266 5 -3.357 1 93.5 190 ASP B N 1
ATOM 4302 C CA . ASP B 1 190 ? 6.461 6.27 -4.051 1 93.5 190 ASP B CA 1
ATOM 4303 C C . ASP B 1 190 ? 7.289 6.078 -5.32 1 93.5 190 ASP B C 1
ATOM 4305 O O . ASP B 1 190 ? 8.406 6.594 -5.426 1 93.5 190 ASP B O 1
ATOM 4309 N N . PHE B 1 191 ? 6.672 5.504 -6.277 1 95.38 191 PHE B N 1
ATOM 4310 C CA . PHE B 1 191 ? 7.41 5.078 -7.461 1 95.38 191 PHE B CA 1
ATOM 4311 C C . PHE B 1 191 ? 7.785 6.277 -8.328 1 95.38 191 PHE B C 1
ATOM 4313 O O . PHE B 1 191 ? 8.82 6.27 -8.992 1 95.38 191 PHE B O 1
ATOM 4320 N N . GLU B 1 192 ? 7.031 7.352 -8.258 1 95.31 192 GLU B N 1
ATOM 4321 C CA . GLU B 1 192 ? 7.387 8.555 -9.008 1 95.31 192 GLU B CA 1
ATOM 4322 C C . GLU B 1 192 ? 8.68 9.164 -8.484 1 95.31 192 GLU B C 1
ATOM 4324 O O . GLU B 1 192 ? 9.523 9.617 -9.266 1 95.31 192 GLU B O 1
ATOM 4329 N N . ILE B 1 193 ? 8.766 9.188 -7.215 1 97.38 193 ILE B N 1
ATOM 4330 C CA . ILE B 1 193 ? 9.992 9.703 -6.613 1 97.38 193 ILE B CA 1
ATOM 4331 C C . ILE B 1 193 ? 11.148 8.75 -6.91 1 97.38 193 ILE B C 1
ATOM 4333 O O . ILE B 1 193 ? 12.258 9.195 -7.227 1 97.38 193 ILE B O 1
ATOM 4337 N N . LEU B 1 194 ? 10.906 7.469 -6.809 1 98 194 LEU B N 1
ATOM 4338 C CA . LEU B 1 194 ? 11.914 6.469 -7.137 1 98 194 LEU B CA 1
ATOM 4339 C C . LEU B 1 194 ? 12.453 6.68 -8.547 1 98 194 LEU B C 1
ATOM 4341 O O . LEU B 1 194 ? 13.656 6.566 -8.789 1 98 194 LEU B O 1
ATOM 4345 N N . ASP B 1 195 ? 11.625 7.043 -9.438 1 97.69 195 ASP B N 1
ATOM 4346 C CA . ASP B 1 195 ? 11.969 7.211 -10.844 1 97.69 195 ASP B CA 1
ATOM 4347 C C . ASP B 1 195 ? 12.953 8.367 -11.039 1 97.69 195 ASP B C 1
ATOM 4349 O O . ASP B 1 195 ? 13.68 8.406 -12.031 1 97.69 195 ASP B O 1
ATOM 4353 N N . LEU B 1 196 ? 13.016 9.289 -10.102 1 96.88 196 LEU B N 1
ATOM 4354 C CA . LEU B 1 196 ? 13.984 10.383 -10.164 1 96.88 196 LEU B CA 1
ATOM 4355 C C . LEU B 1 196 ? 15.414 9.836 -10.172 1 96.88 196 LEU B C 1
ATOM 4357 O O . LEU B 1 196 ? 16.328 10.516 -10.633 1 96.88 196 LEU B O 1
ATOM 4361 N N . PHE B 1 197 ? 15.523 8.617 -9.734 1 97.19 197 PHE B N 1
ATOM 4362 C CA . PHE B 1 197 ? 16.875 8.094 -9.516 1 97.19 197 PHE B CA 1
ATOM 4363 C C . PHE B 1 197 ? 17.172 6.961 -10.492 1 97.19 197 PHE B C 1
ATOM 4365 O O . PHE B 1 197 ? 18.156 6.242 -10.328 1 97.19 197 PHE B O 1
ATOM 4372 N N . SER B 1 198 ? 16.422 6.762 -11.5 1 96 198 SER B N 1
ATOM 4373 C CA . SER B 1 198 ? 16.5 5.633 -12.422 1 96 198 SER B CA 1
ATOM 4374 C C . SER B 1 198 ? 17.859 5.57 -13.094 1 96 198 SER B C 1
ATOM 4376 O O . SER B 1 198 ? 18.359 4.484 -13.398 1 96 198 SER B O 1
ATOM 4378 N N . GLU B 1 199 ? 18.5 6.758 -13.273 1 95.19 199 GLU B N 1
ATOM 4379 C CA . GLU B 1 199 ? 19.797 6.793 -13.961 1 95.19 199 GLU B CA 1
ATOM 4380 C C . GLU B 1 199 ? 20.938 7.066 -12.992 1 95.19 199 GLU B C 1
ATOM 4382 O O . GLU B 1 199 ? 22.078 7.234 -13.406 1 95.19 199 GLU B O 1
ATOM 4387 N N . ASN B 1 200 ? 20.594 7.145 -11.781 1 95.44 200 ASN B N 1
ATOM 4388 C CA . ASN B 1 200 ? 21.594 7.461 -10.766 1 95.44 200 ASN B CA 1
ATOM 4389 C C . ASN B 1 200 ? 22.297 6.207 -10.273 1 95.44 200 ASN B C 1
ATOM 4391 O O . ASN B 1 200 ? 21.781 5.484 -9.422 1 95.44 200 ASN B O 1
ATOM 4395 N N . GLN B 1 201 ? 23.516 6.066 -10.617 1 95.62 201 GLN B N 1
ATOM 4396 C CA . GLN B 1 201 ? 24.25 4.852 -10.312 1 95.62 201 GLN B CA 1
ATOM 4397 C C . GLN B 1 201 ? 24.594 4.758 -8.828 1 95.62 201 GLN B C 1
ATOM 4399 O O . GLN B 1 201 ? 24.641 3.664 -8.266 1 95.62 201 GLN B O 1
ATOM 4404 N N . GLU B 1 202 ? 24.797 5.836 -8.242 1 95.25 202 GLU B N 1
ATOM 4405 C CA . GLU B 1 202 ? 25.094 5.844 -6.809 1 95.25 202 GLU B CA 1
ATOM 4406 C C . GLU B 1 202 ? 23.906 5.309 -6 1 95.25 202 GLU B C 1
ATOM 4408 O O . GLU B 1 202 ? 24.094 4.504 -5.082 1 95.25 202 GLU B O 1
ATOM 4413 N N . VAL B 1 203 ? 22.844 5.719 -6.406 1 97 203 VAL B N 1
ATOM 4414 C CA . VAL B 1 203 ? 21.641 5.273 -5.711 1 97 203 VAL B CA 1
ATOM 4415 C C . VAL B 1 203 ? 21.391 3.797 -5.996 1 97 203 VAL B C 1
ATOM 4417 O O . VAL B 1 203 ? 21.031 3.035 -5.098 1 97 203 VAL B O 1
ATOM 4420 N N . LYS B 1 204 ? 21.594 3.355 -7.195 1 96.5 204 LYS B N 1
ATOM 4421 C CA . LYS B 1 204 ? 21.359 1.967 -7.582 1 96.5 204 LYS B CA 1
ATOM 4422 C C . LYS B 1 204 ? 22.312 1.028 -6.848 1 96.5 204 LYS B C 1
ATOM 4424 O O . LYS B 1 204 ? 22 -0.141 -6.625 1 96.5 204 LYS B O 1
ATOM 4429 N N . SER B 1 205 ? 23.453 1.555 -6.43 1 97.19 205 SER B N 1
ATOM 4430 C CA . SER B 1 205 ? 24.406 0.749 -5.676 1 97.19 205 SER B CA 1
ATOM 4431 C C . SER B 1 205 ? 23.859 0.412 -4.289 1 97.19 205 SER B C 1
ATOM 4433 O O . SER B 1 205 ? 24.406 -0.451 -3.598 1 97.19 205 SER B O 1
ATOM 4435 N N . LEU B 1 206 ? 22.734 0.973 -3.924 1 98.12 206 LEU B N 1
ATOM 4436 C CA . LEU B 1 206 ? 22.188 0.799 -2.582 1 98.12 206 LEU B CA 1
ATOM 4437 C C . LEU B 1 206 ? 21.094 -0.257 -2.576 1 98.12 206 LEU B C 1
ATOM 4439 O O . LEU B 1 206 ? 20.438 -0.468 -1.556 1 98.12 206 LEU B O 1
ATOM 4443 N N . LEU B 1 207 ? 20.891 -0.986 -3.584 1 98.38 207 LEU B N 1
ATOM 4444 C CA . LEU B 1 207 ? 19.781 -1.909 -3.762 1 98.38 207 LEU B CA 1
ATOM 4445 C C . LEU B 1 207 ? 19.797 -3 -2.697 1 98.38 207 LEU B C 1
ATOM 4447 O O . LEU B 1 207 ? 18.734 -3.463 -2.256 1 98.38 207 LEU B O 1
ATOM 4451 N N . GLU B 1 208 ? 21 -3.326 -2.229 1 98.44 208 GLU B N 1
ATOM 4452 C CA . GLU B 1 208 ? 21.094 -4.473 -1.329 1 98.44 208 GLU B CA 1
ATOM 4453 C C . GLU B 1 208 ? 21.391 -4.027 0.099 1 98.44 208 GLU B C 1
ATOM 4455 O O . GLU B 1 208 ? 21.719 -4.855 0.956 1 98.44 208 GLU B O 1
ATOM 4460 N N . ASN B 1 209 ? 21.297 -2.688 0.3 1 98.25 209 ASN B N 1
ATOM 4461 C CA . ASN B 1 209 ? 21.438 -2.197 1.665 1 98.25 209 ASN B CA 1
ATOM 4462 C C . ASN B 1 209 ? 20.328 -2.703 2.572 1 98.25 209 ASN B C 1
ATOM 4464 O O . ASN B 1 209 ? 19.172 -2.791 2.15 1 98.25 209 ASN B O 1
ATOM 4468 N N . LYS B 1 210 ? 20.719 -2.973 3.803 1 98.31 210 LYS B N 1
ATOM 4469 C CA . LYS B 1 210 ? 19.734 -3.486 4.762 1 98.31 210 LYS B CA 1
ATOM 4470 C C . LYS B 1 210 ? 19.453 -2.467 5.859 1 98.31 210 LYS B C 1
ATOM 4472 O O . LYS B 1 210 ? 20.375 -1.781 6.328 1 98.31 210 LYS B O 1
ATOM 4477 N N . ASP B 1 211 ? 18.234 -2.375 6.23 1 97.81 211 ASP B N 1
ATOM 4478 C CA . ASP B 1 211 ? 17.906 -1.53 7.375 1 97.81 211 ASP B CA 1
ATOM 4479 C C . ASP B 1 211 ? 18.125 -2.271 8.688 1 97.81 211 ASP B C 1
ATOM 4481 O O . ASP B 1 211 ? 18.766 -3.326 8.711 1 97.81 211 ASP B O 1
ATOM 4485 N N . GLN B 1 212 ? 17.703 -1.68 9.773 1 96.94 212 GLN B N 1
ATOM 4486 C CA . GLN B 1 212 ? 17.984 -2.209 11.102 1 96.94 212 GLN B CA 1
ATOM 4487 C C . GLN B 1 212 ? 17.375 -3.594 11.289 1 96.94 212 GLN B C 1
ATOM 4489 O O . GLN B 1 212 ? 17.875 -4.402 12.07 1 96.94 212 GLN B O 1
ATOM 4494 N N . ASP B 1 213 ? 16.344 -3.947 10.508 1 97.38 213 ASP B N 1
ATOM 4495 C CA . ASP B 1 213 ? 15.656 -5.234 10.609 1 97.38 213 ASP B CA 1
ATOM 4496 C C . ASP B 1 213 ? 16.156 -6.203 9.539 1 97.38 213 ASP B C 1
ATOM 4498 O O . ASP B 1 213 ? 15.625 -7.309 9.406 1 97.38 213 ASP B O 1
ATOM 4502 N N . GLY B 1 214 ? 17.047 -5.738 8.758 1 98.44 214 GLY B N 1
ATOM 4503 C CA . GLY B 1 214 ? 17.641 -6.586 7.734 1 98.44 214 GLY B CA 1
ATOM 4504 C C . GLY B 1 214 ? 16.875 -6.57 6.426 1 98.44 214 GLY B C 1
ATOM 4505 O O . GLY B 1 214 ? 17.141 -7.391 5.539 1 98.44 214 GLY B O 1
ATOM 4506 N N . ASN B 1 215 ? 15.992 -5.695 6.289 1 98.38 215 ASN B N 1
ATOM 4507 C CA . ASN B 1 215 ? 15.211 -5.629 5.059 1 98.38 215 ASN B CA 1
ATOM 4508 C C . ASN B 1 215 ? 15.93 -4.824 3.979 1 98.38 215 ASN B C 1
ATOM 4510 O O . ASN B 1 215 ? 16.406 -3.721 4.234 1 98.38 215 ASN B O 1
ATOM 4514 N N . THR B 1 216 ? 16.031 -5.422 2.859 1 98.69 216 THR B N 1
ATOM 4515 C CA . THR B 1 216 ? 16.406 -4.648 1.681 1 98.69 216 THR B CA 1
ATOM 4516 C C . THR B 1 216 ? 15.219 -3.824 1.177 1 98.69 216 THR B C 1
ATOM 4518 O O . THR B 1 216 ? 14.078 -4.047 1.59 1 98.69 216 THR B O 1
ATOM 4521 N N . PRO B 1 217 ? 15.477 -2.861 0.27 1 98.62 217 PRO B N 1
ATOM 4522 C CA . PRO B 1 217 ? 14.359 -2.129 -0.323 1 98.62 217 PRO B CA 1
ATOM 4523 C C . PRO B 1 217 ? 13.336 -3.051 -0.992 1 98.62 217 PRO B C 1
ATOM 4525 O O . PRO B 1 217 ? 12.133 -2.846 -0.856 1 98.62 217 PRO B O 1
ATOM 4528 N N . LEU B 1 218 ? 13.797 -4.098 -1.594 1 98.75 218 LEU B N 1
ATOM 4529 C CA . LEU B 1 218 ? 12.883 -5.027 -2.254 1 98.75 218 LEU B CA 1
ATOM 4530 C C . LEU B 1 218 ? 12.016 -5.758 -1.234 1 98.75 218 LEU B C 1
ATOM 4532 O O . LEU B 1 218 ? 10.812 -5.91 -1.435 1 98.75 218 LEU B O 1
ATOM 4536 N N . LEU B 1 219 ? 12.672 -6.184 -0.224 1 98.5 219 LEU B N 1
ATOM 4537 C CA . LEU B 1 219 ? 11.922 -6.883 0.816 1 98.5 219 LEU B CA 1
ATOM 4538 C C . LEU B 1 219 ? 10.859 -5.977 1.426 1 98.5 219 LEU B C 1
ATOM 4540 O O . LEU B 1 219 ? 9.734 -6.41 1.667 1 98.5 219 LEU B O 1
ATOM 4544 N N . LEU B 1 220 ? 11.188 -4.727 1.647 1 97.12 220 LEU B N 1
ATOM 4545 C CA . LEU B 1 220 ? 10.211 -3.783 2.182 1 97.12 220 LEU B CA 1
ATOM 4546 C C . LEU B 1 220 ? 9.055 -3.588 1.206 1 97.12 220 LEU B C 1
ATOM 4548 O O . LEU B 1 220 ? 7.898 -3.477 1.62 1 97.12 220 LEU B O 1
ATOM 4552 N N . SER B 1 221 ? 9.391 -3.49 -0.014 1 97.19 221 SER B N 1
ATOM 4553 C CA . SER B 1 221 ? 8.336 -3.348 -1.014 1 97.19 221 SER B CA 1
ATOM 4554 C C . SER B 1 221 ? 7.379 -4.535 -0.982 1 97.19 221 SER B C 1
ATOM 4556 O O . SER B 1 221 ? 6.176 -4.375 -1.189 1 97.19 221 SER B O 1
ATOM 4558 N N . ALA B 1 222 ? 7.883 -5.695 -0.717 1 97.12 222 ALA B N 1
ATOM 4559 C CA . ALA B 1 222 ? 7.059 -6.898 -0.622 1 97.12 222 ALA B CA 1
ATOM 4560 C C . ALA B 1 222 ? 6.215 -6.883 0.647 1 97.12 222 ALA B C 1
ATOM 4562 O O . ALA B 1 222 ? 5.047 -7.277 0.626 1 97.12 222 ALA B O 1
ATOM 4563 N N . LEU B 1 223 ? 6.801 -6.383 1.662 1 94.19 223 LEU B N 1
ATOM 4564 C CA . LEU B 1 223 ? 6.148 -6.336 2.965 1 94.19 223 LEU B CA 1
ATOM 4565 C C . LEU B 1 223 ? 4.965 -5.375 2.947 1 94.19 223 LEU B C 1
ATOM 4567 O O . LEU B 1 223 ? 3.984 -5.578 3.664 1 94.19 223 LEU B O 1
ATOM 4571 N N . TYR B 1 224 ? 5.047 -4.441 2.113 1 91.12 224 TYR B N 1
ATOM 4572 C CA . TYR B 1 224 ? 4.039 -3.389 2.168 1 91.12 224 TYR B CA 1
ATOM 4573 C C . TYR B 1 224 ? 3.248 -3.322 0.869 1 91.12 224 TYR B C 1
ATOM 4575 O O . TYR B 1 224 ? 2.568 -2.33 0.598 1 91.12 224 TYR B O 1
ATOM 4583 N N . ASP B 1 225 ? 3.363 -4.32 0.093 1 91.69 225 ASP B N 1
ATOM 4584 C CA . ASP B 1 225 ? 2.604 -4.477 -1.144 1 91.69 225 ASP B CA 1
ATOM 4585 C C . ASP B 1 225 ? 2.818 -3.285 -2.074 1 91.69 225 ASP B C 1
ATOM 4587 O O . ASP B 1 225 ? 1.874 -2.809 -2.707 1 91.69 225 ASP B O 1
ATOM 4591 N N . SER B 1 226 ? 4.102 -2.83 -2.074 1 93.19 226 SER B N 1
ATOM 4592 C CA . SER B 1 226 ? 4.484 -1.73 -2.955 1 93.19 226 SER B CA 1
ATOM 4593 C C . SER B 1 226 ? 4.867 -2.24 -4.34 1 93.19 226 SER B C 1
ATOM 4595 O O . SER B 1 226 ? 6.031 -2.158 -4.738 1 93.19 226 SER B O 1
ATOM 4597 N N . VAL B 1 227 ? 3.893 -2.545 -5.113 1 92.5 227 VAL B N 1
ATOM 4598 C CA . VAL B 1 227 ? 4.07 -3.324 -6.332 1 92.5 227 VAL B CA 1
ATOM 4599 C C . VAL B 1 227 ? 4.84 -2.5 -7.367 1 92.5 227 VAL B C 1
ATOM 4601 O O . VAL B 1 227 ? 5.73 -3.018 -8.039 1 92.5 227 VAL B O 1
ATOM 4604 N N . GLU B 1 228 ? 4.504 -1.256 -7.457 1 93 228 GLU B N 1
ATOM 4605 C CA . GLU B 1 228 ? 5.148 -0.424 -8.469 1 93 228 GLU B CA 1
ATOM 4606 C C . GLU B 1 228 ? 6.633 -0.239 -8.172 1 93 228 GLU B C 1
ATOM 4608 O O . GLU B 1 228 ? 7.469 -0.316 -9.07 1 93 228 GLU B O 1
ATOM 4613 N N . CYS B 1 229 ? 6.895 -0.009 -6.926 1 97 229 CYS B N 1
ATOM 4614 C CA . CYS B 1 229 ? 8.297 0.114 -6.543 1 97 229 CYS B CA 1
ATOM 4615 C C . CYS B 1 229 ? 9.016 -1.221 -6.68 1 97 229 CYS B C 1
ATOM 4617 O O . CYS B 1 229 ? 10.164 -1.27 -7.129 1 97 229 CYS B O 1
ATOM 4619 N N . LEU B 1 230 ? 8.344 -2.242 -6.297 1 98.19 230 LEU B N 1
ATOM 4620 C CA . LEU B 1 230 ? 8.914 -3.582 -6.402 1 98.19 230 LEU B CA 1
ATOM 4621 C C . LEU B 1 230 ? 9.344 -3.877 -7.836 1 98.19 230 LEU B C 1
ATOM 4623 O O . LEU B 1 230 ? 10.461 -4.355 -8.062 1 98.19 230 LEU B O 1
ATOM 4627 N N . ASP B 1 231 ? 8.547 -3.572 -8.719 1 97.5 231 ASP B N 1
ATOM 4628 C CA . ASP B 1 231 ? 8.82 -3.797 -10.133 1 97.5 231 ASP B CA 1
ATOM 4629 C C . ASP B 1 231 ? 10.055 -3.025 -10.578 1 97.5 231 ASP B C 1
ATOM 4631 O O . ASP B 1 231 ? 10.922 -3.574 -11.266 1 97.5 231 ASP B O 1
ATOM 4635 N N . ARG B 1 232 ? 10.164 -1.819 -10.188 1 98.06 232 ARG B N 1
ATOM 4636 C CA . ARG B 1 232 ? 11.305 -0.984 -10.539 1 98.06 232 ARG B CA 1
ATOM 4637 C C . ARG B 1 232 ? 12.594 -1.524 -9.93 1 98.06 232 ARG B C 1
ATOM 4639 O O . ARG B 1 232 ? 13.617 -1.611 -10.609 1 98.06 232 ARG B O 1
ATOM 4646 N N . LEU B 1 233 ? 12.5 -1.879 -8.695 1 98.69 233 LEU B N 1
ATOM 4647 C CA . LEU B 1 233 ? 13.688 -2.367 -8 1 98.69 233 LEU B CA 1
ATOM 4648 C C . LEU B 1 233 ? 14.211 -3.643 -8.656 1 98.69 233 LEU B C 1
ATOM 4650 O O . LEU B 1 233 ? 15.422 -3.814 -8.812 1 98.69 233 LEU B O 1
ATOM 4654 N N . LEU B 1 234 ? 13.312 -4.465 -9.062 1 98.44 234 LEU B N 1
ATOM 4655 C CA . LEU B 1 234 ? 13.703 -5.688 -9.75 1 98.44 234 LEU B CA 1
ATOM 4656 C C . LEU B 1 234 ? 14.352 -5.371 -11.094 1 98.44 234 LEU B C 1
ATOM 4658 O O . LEU B 1 234 ? 15.375 -5.957 -11.453 1 98.44 234 LEU B O 1
ATOM 4662 N N . LYS B 1 235 ? 13.805 -4.449 -11.797 1 97.25 235 LYS B N 1
ATOM 4663 C CA . LYS B 1 235 ? 14.359 -4.035 -13.086 1 97.25 235 LYS B CA 1
ATOM 4664 C C . LYS B 1 235 ? 15.758 -3.441 -12.914 1 97.25 235 LYS B C 1
ATOM 4666 O O . LYS B 1 235 ? 16.594 -3.547 -13.812 1 97.25 235 LYS B O 1
ATOM 4671 N N . TRP B 1 236 ? 15.945 -2.857 -11.758 1 97.81 236 TRP B N 1
ATOM 4672 C CA . TRP B 1 236 ? 17.25 -2.252 -11.484 1 97.81 236 TRP B CA 1
ATOM 4673 C C . TRP B 1 236 ? 18.25 -3.301 -11.008 1 97.81 236 TRP B C 1
ATOM 4675 O O . TRP B 1 236 ? 19.422 -3 -10.812 1 97.81 236 TRP B O 1
ATOM 4685 N N . GLY B 1 237 ? 17.75 -4.535 -10.781 1 96.81 237 GLY B N 1
ATOM 4686 C CA . GLY B 1 237 ? 18.672 -5.617 -10.492 1 96.81 237 GLY B CA 1
ATOM 4687 C C . GLY B 1 237 ? 18.656 -6.047 -9.039 1 96.81 237 GLY B C 1
ATOM 4688 O O . GLY B 1 237 ? 19.547 -6.75 -8.578 1 96.81 237 GLY B O 1
ATOM 4689 N N . ALA B 1 238 ? 17.656 -5.637 -8.289 1 98.31 238 ALA B N 1
ATOM 4690 C CA . ALA B 1 238 ? 17.562 -6.059 -6.898 1 98.31 238 ALA B CA 1
ATOM 4691 C C . ALA B 1 238 ? 17.453 -7.574 -6.789 1 98.31 238 ALA B C 1
ATOM 4693 O O . ALA B 1 238 ? 16.812 -8.219 -7.633 1 98.31 238 ALA B O 1
ATOM 4694 N N . ASP B 1 239 ? 18 -8.156 -5.73 1 97.88 239 ASP B N 1
ATOM 4695 C CA . ASP B 1 239 ? 18 -9.594 -5.492 1 97.88 239 ASP B CA 1
ATOM 4696 C C . ASP B 1 239 ? 16.688 -10.055 -4.879 1 97.88 239 ASP B C 1
ATOM 4698 O O . ASP B 1 239 ? 16.406 -9.773 -3.711 1 97.88 239 ASP B O 1
ATOM 4702 N N . PRO B 1 240 ? 15.883 -10.797 -5.652 1 98.06 240 PRO B N 1
ATOM 4703 C CA . PRO B 1 240 ? 14.602 -11.242 -5.102 1 98.06 240 PRO B CA 1
ATOM 4704 C C . PRO B 1 240 ? 14.766 -12.336 -4.047 1 98.06 240 PRO B C 1
ATOM 4706 O O . PRO B 1 240 ? 13.805 -12.68 -3.354 1 98.06 240 PRO B O 1
ATOM 4709 N N . LEU B 1 241 ? 15.969 -12.812 -3.816 1 97.75 241 LEU B N 1
ATOM 4710 C CA . LEU B 1 241 ? 16.188 -13.953 -2.941 1 97.75 241 LEU B CA 1
ATOM 4711 C C . LEU B 1 241 ? 16.797 -13.516 -1.613 1 97.75 241 LEU B C 1
ATOM 4713 O O . LEU B 1 241 ? 17.031 -14.336 -0.727 1 97.75 241 LEU B O 1
ATOM 4717 N N . ALA B 1 242 ? 17.062 -12.227 -1.477 1 97.38 242 ALA B N 1
ATOM 4718 C CA . ALA B 1 242 ? 17.656 -11.719 -0.238 1 97.38 242 ALA B CA 1
ATOM 4719 C C . ALA B 1 242 ? 16.766 -12.047 0.96 1 97.38 242 ALA B C 1
ATOM 4721 O O . ALA B 1 242 ? 15.539 -12.109 0.837 1 97.38 242 ALA B O 1
ATOM 4722 N N . ARG B 1 243 ? 17.422 -12.266 2.104 1 97.5 243 ARG B N 1
ATOM 4723 C CA . ARG B 1 243 ? 16.688 -12.578 3.328 1 97.5 243 ARG B CA 1
ATOM 4724 C C . ARG B 1 243 ? 16.969 -11.547 4.414 1 97.5 243 ARG B C 1
ATOM 4726 O O . ARG B 1 243 ? 18.078 -10.992 4.484 1 97.5 243 ARG B O 1
ATOM 4733 N N . ASN B 1 244 ? 15.953 -11.266 5.195 1 97.94 244 ASN B N 1
ATOM 4734 C CA . ASN B 1 244 ? 16.141 -10.32 6.293 1 97.94 244 ASN B CA 1
ATOM 4735 C C . ASN B 1 244 ? 16.672 -11.016 7.547 1 97.94 244 ASN B C 1
ATOM 4737 O O . ASN B 1 244 ? 17.094 -12.172 7.488 1 97.94 244 ASN B O 1
ATOM 4741 N N . LEU B 1 245 ? 16.719 -10.273 8.633 1 97.69 245 LEU B N 1
ATOM 4742 C CA . LEU B 1 245 ? 17.281 -10.812 9.867 1 97.69 245 LEU B CA 1
ATOM 4743 C C . LEU B 1 245 ? 16.453 -11.977 10.391 1 97.69 245 LEU B C 1
ATOM 4745 O O . LEU B 1 245 ? 16.984 -12.883 11.031 1 97.69 245 LEU B O 1
ATOM 4749 N N . GLY B 1 246 ? 15.227 -12.023 10.078 1 97.06 246 GLY B N 1
ATOM 4750 C CA . GLY B 1 246 ? 14.344 -13.109 10.461 1 97.06 246 GLY B CA 1
ATOM 4751 C C . GLY B 1 246 ? 14.43 -14.312 9.531 1 97.06 246 GLY B C 1
ATOM 4752 O O . GLY B 1 246 ? 13.75 -15.32 9.742 1 97.06 246 GLY B O 1
ATOM 4753 N N . GLY B 1 247 ? 15.172 -14.172 8.523 1 97 247 GLY B N 1
ATOM 4754 C CA . GLY B 1 247 ? 15.375 -15.266 7.582 1 97 247 GLY B CA 1
ATOM 4755 C C . GLY B 1 247 ? 14.281 -15.352 6.531 1 97 247 GLY B C 1
ATOM 4756 O O . GLY B 1 247 ? 14.156 -16.359 5.84 1 97 247 GLY B O 1
ATOM 4757 N N . LYS B 1 248 ? 13.508 -14.336 6.344 1 97.06 248 LYS B N 1
ATOM 4758 C CA . LYS B 1 248 ? 12.383 -14.352 5.41 1 97.06 248 LYS B CA 1
ATOM 4759 C C . LYS B 1 248 ? 12.75 -13.656 4.102 1 97.06 248 LYS B C 1
ATOM 4761 O O . LYS B 1 248 ? 13.453 -12.641 4.105 1 97.06 248 LYS B O 1
ATOM 4766 N N . SER B 1 249 ? 12.281 -14.25 3.064 1 97.5 249 SER B N 1
ATOM 4767 C CA . SER B 1 249 ? 12.453 -13.656 1.743 1 97.5 249 SER B CA 1
ATOM 4768 C C . SER B 1 249 ? 11.25 -12.805 1.359 1 97.5 249 SER B C 1
ATOM 4770 O O . SER B 1 249 ? 10.227 -12.82 2.049 1 97.5 249 SER B O 1
ATOM 4772 N N . ALA B 1 250 ? 11.445 -12.055 0.249 1 97.56 250 ALA B N 1
ATOM 4773 C CA . ALA B 1 250 ? 10.344 -11.242 -0.27 1 97.56 250 ALA B CA 1
ATOM 4774 C C . ALA B 1 250 ? 9.133 -12.109 -0.607 1 97.56 250 ALA B C 1
ATOM 4776 O O . ALA B 1 250 ? 7.996 -11.742 -0.304 1 97.56 250 ALA B O 1
ATOM 4777 N N . LYS B 1 251 ? 9.336 -13.266 -1.128 1 97.5 251 LYS B N 1
ATOM 4778 C CA . LYS B 1 251 ? 8.258 -14.188 -1.482 1 97.5 251 LYS B CA 1
ATOM 4779 C C . LYS B 1 251 ? 7.504 -14.656 -0.241 1 97.5 251 LYS B C 1
ATOM 4781 O O . LYS B 1 251 ? 6.27 -14.648 -0.218 1 97.5 251 LYS B O 1
ATOM 4786 N N . GLU B 1 252 ? 8.25 -15.016 0.739 1 97 252 GLU B N 1
ATOM 4787 C CA . GLU B 1 252 ? 7.648 -15.531 1.967 1 97 252 GLU B CA 1
ATOM 4788 C C . GLU B 1 252 ? 6.809 -14.461 2.66 1 97 252 GLU B C 1
ATOM 4790 O O . GLU B 1 252 ? 5.719 -14.742 3.162 1 97 252 GLU B O 1
ATOM 4795 N N . GLU B 1 253 ? 7.324 -13.25 2.689 1 95.25 253 GLU B N 1
ATOM 4796 C CA . GLU B 1 253 ? 6.594 -12.148 3.318 1 95.25 253 GLU B CA 1
ATOM 4797 C C . GLU B 1 253 ? 5.32 -11.82 2.545 1 95.25 253 GLU B C 1
ATOM 4799 O O . GLU B 1 253 ? 4.258 -11.633 3.139 1 95.25 253 GLU B O 1
ATOM 4804 N N . ALA B 1 254 ? 5.441 -11.695 1.27 1 95.06 254 ALA B N 1
ATOM 4805 C CA . ALA B 1 254 ? 4.285 -11.398 0.427 1 95.06 254 ALA B CA 1
ATOM 4806 C C . ALA B 1 254 ? 3.234 -12.5 0.538 1 95.06 254 ALA B C 1
ATOM 4808 O O . ALA B 1 254 ? 2.031 -12.227 0.537 1 95.06 254 ALA B O 1
ATOM 4809 N N . ASP B 1 255 ? 3.65 -13.758 0.676 1 94.06 255 ASP B N 1
ATOM 4810 C CA . ASP B 1 255 ? 2.744 -14.898 0.795 1 94.06 255 ASP B CA 1
ATOM 4811 C C . ASP B 1 255 ? 2.004 -14.875 2.131 1 94.06 255 ASP B C 1
ATOM 4813 O O . ASP B 1 255 ? 0.802 -15.141 2.184 1 94.06 255 ASP B O 1
ATOM 4817 N N . ARG B 1 256 ? 2.725 -14.539 3.107 1 91.62 256 ARG B N 1
ATOM 4818 C CA . ARG B 1 256 ? 2.146 -14.453 4.445 1 91.62 256 ARG B CA 1
ATOM 4819 C C . ARG B 1 256 ? 0.999 -13.453 4.48 1 91.62 256 ARG B C 1
ATOM 4821 O O . ARG B 1 256 ? -0.036 -13.703 5.102 1 91.62 256 ARG B O 1
ATOM 4828 N N . MET B 1 257 ? 1.216 -12.391 3.721 1 86.06 257 MET B N 1
ATOM 4829 C CA . MET B 1 257 ? 0.243 -11.297 3.744 1 86.06 257 MET B CA 1
ATOM 4830 C C . MET B 1 257 ? -0.785 -11.461 2.631 1 86.06 257 MET B C 1
ATOM 4832 O O . MET B 1 257 ? -1.715 -10.664 2.514 1 86.06 257 MET B O 1
ATOM 4836 N N . LYS B 1 258 ? -0.649 -12.43 1.773 1 85.25 258 LYS B N 1
ATOM 4837 C CA . LYS B 1 258 ? -1.533 -12.742 0.654 1 85.25 258 LYS B CA 1
ATOM 4838 C C . LYS B 1 258 ? -1.583 -11.594 -0.346 1 85.25 258 LYS B C 1
ATOM 4840 O O . LYS B 1 258 ? -2.66 -11.219 -0.813 1 85.25 258 LYS B O 1
ATOM 4845 N N . PHE B 1 259 ? -0.434 -11.008 -0.55 1 89.94 259 PHE B N 1
ATOM 4846 C CA . PHE B 1 259 ? -0.305 -9.977 -1.578 1 89.94 259 PHE B CA 1
ATOM 4847 C C . PHE B 1 259 ? -0.087 -10.609 -2.949 1 89.94 259 PHE B C 1
ATOM 4849 O O . PHE B 1 259 ? 1.053 -10.781 -3.385 1 89.94 259 PHE B O 1
ATOM 4856 N N . HIS B 1 260 ? -1.091 -10.82 -3.635 1 85.88 260 HIS B N 1
ATOM 4857 C CA . HIS B 1 260 ? -1.064 -11.664 -4.824 1 85.88 260 HIS B CA 1
ATOM 4858 C C . HIS B 1 260 ? -0.305 -10.984 -5.961 1 85.88 260 HIS B C 1
ATOM 4860 O O . HIS B 1 260 ? 0.445 -11.641 -6.691 1 85.88 260 HIS B O 1
ATOM 4866 N N . HIS B 1 261 ? -0.5 -9.719 -6.121 1 87.81 261 HIS B N 1
ATOM 4867 C CA . HIS B 1 261 ? 0.208 -9.016 -7.184 1 87.81 261 HIS B CA 1
ATOM 4868 C C . HIS B 1 261 ? 1.708 -8.977 -6.918 1 87.81 261 HIS B C 1
ATOM 4870 O O . HIS B 1 261 ? 2.512 -9.203 -7.824 1 87.81 261 HIS B O 1
ATOM 4876 N N . THR B 1 262 ? 1.966 -8.703 -5.707 1 94.56 262 THR B N 1
ATOM 4877 C CA . THR B 1 262 ? 3.361 -8.695 -5.281 1 94.56 262 THR B CA 1
ATOM 4878 C C . THR B 1 262 ? 4 -10.062 -5.496 1 94.56 262 THR B C 1
ATOM 4880 O O . THR B 1 262 ? 5.102 -10.164 -6.043 1 94.56 262 THR B O 1
ATOM 4883 N N . LEU B 1 263 ? 3.301 -11.07 -5.168 1 94.12 263 LEU B N 1
ATOM 4884 C CA . LEU B 1 263 ? 3.791 -12.438 -5.324 1 94.12 263 LEU B CA 1
ATOM 4885 C C . LEU B 1 263 ? 4.027 -12.766 -6.797 1 94.12 263 LEU B C 1
ATOM 4887 O O . LEU B 1 263 ? 5.062 -13.336 -7.152 1 94.12 263 LEU B O 1
ATOM 4891 N N . LYS B 1 264 ? 3.098 -12.406 -7.531 1 90.62 264 LYS B N 1
ATOM 4892 C CA . LYS B 1 264 ? 3.215 -12.664 -8.961 1 90.62 264 LYS B CA 1
ATOM 4893 C C . LYS B 1 264 ? 4.449 -11.984 -9.547 1 90.62 264 LYS B C 1
ATOM 4895 O O . LYS B 1 264 ? 5.18 -12.578 -10.336 1 90.62 264 LYS B O 1
ATOM 4900 N N . THR B 1 265 ? 4.656 -10.805 -9.156 1 95.06 265 THR B N 1
ATOM 4901 C CA . THR B 1 265 ? 5.793 -10.039 -9.656 1 95.06 265 THR B CA 1
ATOM 4902 C C . THR B 1 265 ? 7.109 -10.664 -9.203 1 95.06 265 THR B C 1
ATOM 4904 O O . THR B 1 265 ? 8.039 -10.805 -10 1 95.06 265 THR B O 1
ATOM 4907 N N . ILE B 1 266 ? 7.168 -11.047 -8 1 97.75 266 ILE B N 1
ATOM 4908 C CA . ILE B 1 266 ? 8.367 -11.664 -7.453 1 97.75 266 ILE B CA 1
ATOM 4909 C C . ILE B 1 266 ? 8.625 -13 -8.148 1 97.75 266 ILE B C 1
ATOM 4911 O O . ILE B 1 266 ? 9.758 -13.289 -8.555 1 97.75 266 ILE B O 1
ATOM 4915 N N . ASP B 1 267 ? 7.574 -13.742 -8.305 1 95.88 267 ASP B N 1
ATOM 4916 C CA . ASP B 1 267 ? 7.699 -15.055 -8.93 1 95.88 267 ASP B CA 1
ATOM 4917 C C . ASP B 1 267 ? 8.164 -14.938 -10.383 1 95.88 267 ASP B C 1
ATOM 4919 O O . ASP B 1 267 ? 9.008 -15.711 -10.836 1 95.88 267 ASP B O 1
ATOM 4923 N N . THR B 1 268 ? 7.617 -14.016 -11.047 1 94.94 268 THR B N 1
ATOM 4924 C CA . THR B 1 268 ? 8.016 -13.797 -12.43 1 94.94 268 THR B CA 1
ATOM 4925 C C . THR B 1 268 ? 9.5 -13.43 -12.516 1 94.94 268 THR B C 1
ATOM 4927 O O . THR B 1 268 ? 10.242 -14.008 -13.312 1 94.94 268 THR B O 1
ATOM 4930 N N . ALA B 1 269 ? 9.906 -12.547 -11.727 1 97.12 269 ALA B N 1
ATOM 4931 C CA . ALA B 1 269 ? 11.305 -12.109 -11.719 1 97.12 269 ALA B CA 1
ATOM 4932 C C . ALA B 1 269 ? 12.234 -13.25 -11.312 1 97.12 269 ALA B C 1
ATOM 4934 O O . ALA B 1 269 ? 13.305 -13.422 -11.898 1 97.12 269 ALA B O 1
ATOM 4935 N N . THR B 1 270 ? 11.828 -13.977 -10.336 1 97.94 270 THR B N 1
ATOM 4936 C CA . THR B 1 270 ? 12.656 -15.07 -9.836 1 97.94 270 THR B CA 1
ATOM 4937 C C . THR B 1 270 ? 12.766 -16.188 -10.875 1 97.94 270 THR B C 1
ATOM 4939 O O . THR B 1 270 ? 13.82 -16.797 -11.023 1 97.94 270 THR B O 1
ATOM 4942 N N . THR B 1 271 ? 11.711 -16.438 -11.547 1 96.81 271 THR B N 1
ATOM 4943 C CA . THR B 1 271 ? 11.719 -17.438 -12.609 1 96.81 271 THR B CA 1
ATOM 4944 C C . THR B 1 271 ? 12.672 -17.016 -13.727 1 96.81 271 THR B C 1
ATOM 4946 O O . THR B 1 271 ? 13.438 -17.844 -14.234 1 96.81 271 THR B O 1
ATOM 4949 N N . GLN B 1 272 ? 12.594 -15.812 -14.078 1 96.94 272 GLN B N 1
ATOM 4950 C CA . GLN B 1 272 ? 13.531 -15.312 -15.078 1 96.94 272 GLN B CA 1
ATOM 4951 C C . GLN B 1 272 ? 14.977 -15.477 -14.609 1 96.94 272 GLN B C 1
ATOM 4953 O O . GLN B 1 272 ? 15.844 -15.875 -15.391 1 96.94 272 GLN B O 1
ATOM 4958 N N . LEU B 1 273 ? 15.211 -15.148 -13.406 1 97.69 273 LEU B N 1
ATOM 4959 C CA . LEU B 1 273 ? 16.531 -15.32 -12.812 1 97.69 273 LEU B CA 1
ATOM 4960 C C . LEU B 1 273 ? 16.938 -16.797 -12.828 1 97.69 273 LEU B C 1
ATOM 4962 O O . LEU B 1 273 ? 18.109 -17.109 -13.062 1 97.69 273 LEU B O 1
ATOM 4966 N N . PHE B 1 274 ? 16.047 -17.641 -12.656 1 98.31 274 PHE B N 1
ATOM 4967 C CA . PHE B 1 274 ? 16.281 -19.078 -12.633 1 98.31 274 PHE B CA 1
ATOM 4968 C C . PHE B 1 274 ? 16.797 -19.562 -13.977 1 98.31 274 PHE B C 1
ATOM 4970 O O . PHE B 1 274 ? 17.844 -20.219 -14.047 1 98.31 274 PHE B O 1
ATOM 4977 N N . PHE B 1 275 ? 16.141 -19.172 -14.984 1 98.38 275 PHE B N 1
ATOM 4978 C CA . PHE B 1 275 ? 16.531 -19.562 -16.328 1 98.38 275 PHE B CA 1
ATOM 4979 C C . PHE B 1 275 ? 17.906 -19 -16.688 1 98.38 275 PHE B C 1
ATOM 4981 O O . PHE B 1 275 ? 18.766 -19.734 -17.203 1 98.38 275 PHE B O 1
ATOM 4988 N N . LYS B 1 276 ? 18.078 -17.781 -16.375 1 97.69 276 LYS B N 1
ATOM 4989 C CA . LYS B 1 276 ? 19.359 -17.141 -16.672 1 97.69 276 LYS B CA 1
ATOM 4990 C C . LYS B 1 276 ? 20.484 -17.797 -15.898 1 97.69 276 LYS B C 1
ATOM 4992 O O . LYS B 1 276 ? 21.562 -18.047 -16.453 1 97.69 276 LYS B O 1
ATOM 4997 N N . ALA B 1 277 ? 20.234 -18.047 -14.656 1 98.19 277 ALA B N 1
ATOM 4998 C CA . ALA B 1 277 ? 21.25 -18.641 -13.805 1 98.19 277 ALA B CA 1
ATOM 4999 C C . ALA B 1 277 ? 21.594 -20.062 -14.281 1 98.19 277 ALA B C 1
ATOM 5001 O O . ALA B 1 277 ? 22.766 -20.453 -14.258 1 98.19 277 ALA B O 1
ATOM 5002 N N . ALA B 1 278 ? 20.625 -20.781 -14.703 1 98.44 278 ALA B N 1
ATOM 5003 C CA . ALA B 1 278 ? 20.828 -22.141 -15.227 1 98.44 278 ALA B CA 1
ATOM 5004 C C . ALA B 1 278 ? 21.672 -22.109 -16.5 1 98.44 278 ALA B C 1
ATOM 5006 O O . ALA B 1 278 ? 22.562 -22.953 -16.672 1 98.44 278 ALA B O 1
ATOM 5007 N N . GLU B 1 279 ? 21.391 -21.172 -17.312 1 97.81 279 GLU B N 1
ATOM 5008 C CA . GLU B 1 279 ? 22.109 -21.047 -18.578 1 97.81 279 GLU B CA 1
ATOM 5009 C C . GLU B 1 279 ? 23.547 -20.578 -18.359 1 97.81 279 GLU B C 1
ATOM 5011 O O . GLU B 1 279 ? 24.469 -21.031 -19.031 1 97.81 279 GLU B O 1
ATOM 5016 N N . GLU B 1 280 ? 23.734 -19.703 -17.344 1 98.06 280 GLU B N 1
ATOM 5017 C CA . GLU B 1 280 ? 25.031 -19.078 -17.125 1 98.06 280 GLU B CA 1
ATOM 5018 C C . GLU B 1 280 ? 25.875 -19.875 -16.141 1 98.06 280 GLU B C 1
ATOM 5020 O O . GLU B 1 280 ? 27.062 -19.609 -15.977 1 98.06 280 GLU B O 1
ATOM 5025 N N . GLY B 1 281 ? 25.328 -20.812 -15.586 1 97.75 281 GLY B N 1
ATOM 5026 C CA . GLY B 1 281 ? 26.062 -21.672 -14.68 1 97.75 281 GLY B CA 1
ATOM 5027 C C . GLY B 1 281 ? 26.25 -21.094 -13.297 1 97.75 281 GLY B C 1
ATOM 5028 O O . GLY B 1 281 ? 27.297 -21.266 -12.68 1 97.75 281 GLY B O 1
ATOM 5029 N N . LYS B 1 282 ? 25.297 -20.312 -12.852 1 97.94 282 LYS B N 1
ATOM 5030 C CA . LYS B 1 282 ? 25.359 -19.734 -11.516 1 97.94 282 LYS B CA 1
ATOM 5031 C C . LYS B 1 282 ? 24.75 -20.688 -10.484 1 97.94 282 LYS B C 1
ATOM 5033 O O . LYS B 1 282 ? 23.625 -20.484 -10.031 1 97.94 282 LYS B O 1
ATOM 5038 N N . LEU B 1 283 ? 25.547 -21.594 -10.008 1 98.25 283 LEU B N 1
ATOM 5039 C CA . LEU B 1 283 ? 25.109 -22.688 -9.148 1 98.25 283 LEU B CA 1
ATOM 5040 C C . LEU B 1 283 ? 24.531 -22.156 -7.844 1 98.25 283 LEU B C 1
ATOM 5042 O O . LEU B 1 283 ? 23.5 -22.641 -7.383 1 98.25 283 LEU B O 1
ATOM 5046 N N . ASP B 1 284 ? 25.188 -21.172 -7.332 1 97.75 284 ASP B N 1
ATOM 5047 C CA . ASP B 1 284 ? 24.75 -20.625 -6.055 1 97.75 284 ASP B CA 1
ATOM 5048 C C . ASP B 1 284 ? 23.344 -20.031 -6.164 1 97.75 284 ASP B C 1
ATOM 5050 O O . ASP B 1 284 ? 22.531 -20.188 -5.258 1 97.75 284 ASP B O 1
ATOM 5054 N N . ILE B 1 285 ? 23.094 -19.375 -7.227 1 97.88 285 ILE B N 1
ATOM 5055 C CA . ILE B 1 285 ? 21.797 -18.75 -7.453 1 97.88 285 ILE B CA 1
ATOM 5056 C C . ILE B 1 285 ? 20.719 -19.828 -7.641 1 97.88 285 ILE B C 1
ATOM 5058 O O . ILE B 1 285 ? 19.641 -19.734 -7.066 1 97.88 285 ILE B O 1
ATOM 5062 N N . VAL B 1 286 ? 20.969 -20.844 -8.375 1 98.56 286 VAL B N 1
ATOM 5063 C CA . VAL B 1 286 ? 20.031 -21.922 -8.617 1 98.56 286 VAL B CA 1
ATOM 5064 C C . VAL B 1 286 ? 19.703 -22.625 -7.301 1 98.56 286 VAL B C 1
ATOM 5066 O O . VAL B 1 286 ? 18.531 -22.906 -7.012 1 98.56 286 VAL B O 1
ATOM 5069 N N . GLU B 1 287 ? 20.703 -22.828 -6.492 1 98.12 287 GLU B N 1
ATOM 5070 C CA . GLU B 1 287 ? 20.5 -23.453 -5.188 1 98.12 287 GLU B CA 1
ATOM 5071 C C . GLU B 1 287 ? 19.562 -22.609 -4.316 1 98.12 287 GLU B C 1
ATOM 5073 O O . GLU B 1 287 ? 18.672 -23.141 -3.666 1 98.12 287 GLU B O 1
ATOM 5078 N N . LYS B 1 288 ? 19.828 -21.359 -4.332 1 97 288 LYS B N 1
ATOM 5079 C CA . LYS B 1 288 ? 19.016 -20.453 -3.531 1 97 288 LYS B CA 1
ATOM 5080 C C . LYS B 1 288 ? 17.562 -20.453 -4.008 1 97 288 LYS B C 1
ATOM 5082 O O . LYS B 1 288 ? 16.641 -20.406 -3.195 1 97 288 LYS B O 1
ATOM 5087 N N . ILE B 1 289 ? 17.375 -20.484 -5.281 1 98.19 289 ILE B N 1
ATOM 5088 C CA . ILE B 1 289 ? 16.031 -20.469 -5.859 1 98.19 289 ILE B CA 1
ATOM 5089 C C . ILE B 1 289 ? 15.281 -21.719 -5.445 1 98.19 289 ILE B C 1
ATOM 5091 O O . ILE B 1 289 ? 14.141 -21.656 -4.988 1 98.19 289 ILE B O 1
ATOM 5095 N N . LEU B 1 290 ? 15.93 -22.828 -5.469 1 97.56 290 LEU B N 1
ATOM 5096 C CA . LEU B 1 290 ? 15.312 -24.094 -5.094 1 97.56 290 LEU B CA 1
ATOM 5097 C C . LEU B 1 290 ? 15.016 -24.141 -3.596 1 97.56 290 LEU B C 1
ATOM 5099 O O . LEU B 1 290 ? 13.969 -24.625 -3.176 1 97.56 290 LEU B O 1
ATOM 5103 N N . SER B 1 291 ? 15.859 -23.547 -2.857 1 95.12 291 SER B N 1
ATOM 5104 C CA . SER B 1 291 ? 15.68 -23.5 -1.409 1 95.12 291 SER B CA 1
ATOM 5105 C C . SER B 1 291 ? 14.531 -22.578 -1.018 1 95.12 291 SER B C 1
ATOM 5107 O O . SER B 1 291 ? 13.969 -22.719 0.072 1 95.12 291 SER B O 1
ATOM 5109 N N . ASN B 1 292 ? 14.211 -21.688 -1.906 1 94.69 292 ASN B N 1
ATOM 5110 C CA . ASN B 1 292 ? 13.094 -20.766 -1.665 1 94.69 292 ASN B CA 1
ATOM 5111 C C . ASN B 1 292 ? 11.766 -21.391 -2.098 1 94.69 292 ASN B C 1
ATOM 5113 O O . ASN B 1 292 ? 10.75 -20.688 -2.148 1 94.69 292 ASN B O 1
ATOM 5117 N N . GLY B 1 293 ? 11.758 -22.641 -2.484 1 93.69 293 GLY B N 1
ATOM 5118 C CA . GLY B 1 293 ? 10.523 -23.391 -2.689 1 93.69 293 GLY B CA 1
ATOM 5119 C C . GLY B 1 293 ? 10.109 -23.453 -4.145 1 93.69 293 GLY B C 1
ATOM 5120 O O . GLY B 1 293 ? 9.039 -23.984 -4.465 1 93.69 293 GLY B O 1
ATOM 5121 N N . TYR B 1 294 ? 10.922 -23 -5.035 1 95.38 294 TYR B N 1
ATOM 5122 C CA . TYR B 1 294 ? 10.578 -23.078 -6.449 1 95.38 294 TYR B CA 1
ATOM 5123 C C . TYR B 1 294 ? 10.836 -24.484 -6.996 1 95.38 294 TYR B C 1
ATOM 5125 O O . TYR B 1 294 ? 11.82 -25.125 -6.617 1 95.38 294 TYR B O 1
ATOM 5133 N N . GLN B 1 295 ? 10.008 -24.891 -7.906 1 92.81 295 GLN B N 1
ATOM 5134 C CA . GLN B 1 295 ? 10.148 -26.203 -8.531 1 92.81 295 GLN B CA 1
ATOM 5135 C C . GLN B 1 295 ? 11.234 -26.188 -9.602 1 92.81 295 GLN B C 1
ATOM 5137 O O . GLN B 1 295 ? 11.406 -25.188 -10.312 1 92.81 295 GLN B O 1
ATOM 5142 N N . ALA B 1 296 ? 11.883 -27.312 -9.68 1 96.31 296 ALA B N 1
ATOM 5143 C CA . ALA B 1 296 ? 12.953 -27.453 -10.664 1 96.31 296 ALA B CA 1
ATOM 5144 C C . ALA B 1 296 ? 12.383 -27.594 -12.07 1 96.31 296 ALA B C 1
ATOM 5146 O O . ALA B 1 296 ? 13.039 -27.25 -13.055 1 96.31 296 ALA B O 1
ATOM 5147 N N . GLU B 1 297 ? 11.18 -28.125 -12.094 1 92.88 297 GLU B N 1
ATOM 5148 C CA . GLU B 1 297 ? 10.523 -28.328 -13.375 1 92.88 297 GLU B CA 1
ATOM 5149 C C . GLU B 1 297 ? 9.516 -27.234 -13.672 1 92.88 297 GLU B C 1
ATOM 5151 O O . GLU B 1 297 ? 8.375 -27.281 -13.219 1 92.88 297 GLU B O 1
ATOM 5156 N N . ILE B 1 298 ? 9.977 -26.297 -14.445 1 91.31 298 ILE B N 1
ATOM 5157 C CA . ILE B 1 298 ? 9.125 -25.219 -14.938 1 91.31 298 ILE B CA 1
ATOM 5158 C C . ILE B 1 298 ? 9.438 -24.953 -16.406 1 91.31 298 ILE B C 1
ATOM 5160 O O . ILE B 1 298 ? 10.508 -25.297 -16.906 1 91.31 298 ILE B O 1
ATOM 5164 N N . ARG B 1 299 ? 8.445 -24.359 -17.062 1 89.75 299 ARG B N 1
ATOM 5165 C CA . ARG B 1 299 ? 8.594 -24.141 -18.5 1 89.75 299 ARG B CA 1
ATOM 5166 C C . ARG B 1 299 ? 8.328 -22.688 -18.859 1 89.75 299 ARG B C 1
ATOM 5168 O O . ARG B 1 299 ? 7.48 -22.031 -18.25 1 89.75 299 ARG B O 1
ATOM 5175 N N . ASP B 1 300 ? 9.102 -22.219 -19.812 1 90 300 ASP B N 1
ATOM 5176 C CA . ASP B 1 300 ? 8.805 -20.891 -20.344 1 90 300 ASP B CA 1
ATOM 5177 C C . ASP B 1 300 ? 7.801 -20.969 -21.484 1 90 300 ASP B C 1
ATOM 5179 O O . ASP B 1 300 ? 7.176 -22.016 -21.703 1 90 300 ASP B O 1
ATOM 5183 N N . SER B 1 301 ? 7.598 -19.922 -22.203 1 83.62 301 SER B N 1
ATOM 5184 C CA . SER B 1 301 ? 6.531 -19.797 -23.188 1 83.62 301 SER B CA 1
ATOM 5185 C C . SER B 1 301 ? 6.797 -20.688 -24.406 1 83.62 301 SER B C 1
ATOM 5187 O O . SER B 1 301 ? 5.867 -21.047 -25.141 1 83.62 301 SER B O 1
ATOM 5189 N N . VAL B 1 302 ? 8.086 -21.062 -24.516 1 88.12 302 VAL B N 1
ATOM 5190 C CA . VAL B 1 302 ? 8.398 -21.891 -25.688 1 88.12 302 VAL B CA 1
ATOM 5191 C C . VAL B 1 302 ? 8.727 -23.312 -25.234 1 88.12 302 VAL B C 1
ATOM 5193 O O . VAL B 1 302 ? 9.297 -24.094 -25.984 1 88.12 302 VAL B O 1
ATOM 5196 N N . GLY B 1 303 ? 8.469 -23.609 -23.969 1 87.38 303 GLY B N 1
ATOM 5197 C CA . GLY B 1 303 ? 8.531 -24.969 -23.469 1 87.38 303 GLY B CA 1
ATOM 5198 C C . GLY B 1 303 ? 9.891 -25.344 -22.906 1 87.38 303 GLY B C 1
ATOM 5199 O O . GLY B 1 303 ? 10.094 -26.484 -22.469 1 87.38 303 GLY B O 1
ATOM 5200 N N . ARG B 1 304 ? 10.797 -24.406 -22.875 1 94.5 304 ARG B N 1
ATOM 5201 C CA . ARG B 1 304 ? 12.117 -24.719 -22.344 1 94.5 304 ARG B CA 1
ATOM 5202 C C . ARG B 1 304 ? 12.086 -24.812 -20.812 1 94.5 304 ARG B C 1
ATOM 5204 O O . ARG B 1 304 ? 11.32 -24.094 -20.172 1 94.5 304 ARG B O 1
ATOM 5211 N N . THR B 1 305 ? 12.945 -25.672 -20.344 1 96.06 305 THR B N 1
ATOM 5212 C CA . THR B 1 305 ? 13.117 -25.812 -18.906 1 96.06 305 THR B CA 1
ATOM 5213 C C . THR B 1 305 ? 14.508 -25.344 -18.484 1 96.06 305 THR B C 1
ATOM 5215 O O . THR B 1 305 ? 15.422 -25.297 -19.297 1 96.06 305 THR B O 1
ATOM 5218 N N . PRO B 1 306 ? 14.688 -24.984 -17.156 1 98.06 306 PRO B N 1
ATOM 5219 C CA . PRO B 1 306 ? 16.031 -24.672 -16.688 1 98.06 306 PRO B CA 1
ATOM 5220 C C . PRO B 1 306 ? 17.031 -25.797 -16.938 1 98.06 306 PRO B C 1
ATOM 5222 O O . PRO B 1 306 ? 18.188 -25.547 -17.297 1 98.06 306 PRO B O 1
ATOM 5225 N N . LEU B 1 307 ? 16.594 -27 -16.844 1 97.94 307 LEU B N 1
ATOM 5226 C CA . LEU B 1 307 ? 17.453 -28.141 -17.109 1 97.94 307 LEU B CA 1
ATOM 5227 C C . LEU B 1 307 ? 17.906 -28.172 -18.578 1 97.94 307 LEU B C 1
ATOM 5229 O O . LEU B 1 307 ? 19.078 -28.391 -18.859 1 97.94 307 LEU B O 1
ATOM 5233 N N . LEU B 1 308 ? 16.922 -27.969 -19.453 1 97.69 308 LEU B N 1
ATOM 5234 C CA . LEU B 1 308 ? 17.234 -27.938 -20.875 1 97.69 308 LEU B CA 1
ATOM 5235 C C . LEU B 1 308 ? 18.312 -26.891 -21.156 1 97.69 308 LEU B C 1
ATOM 5237 O O . LEU B 1 308 ? 19.281 -27.172 -21.875 1 97.69 308 LEU B O 1
ATOM 5241 N N . LEU B 1 309 ? 18.172 -25.703 -20.594 1 97.94 309 LEU B N 1
ATOM 5242 C CA . LEU B 1 309 ? 19.109 -24.609 -20.828 1 97.94 309 LEU B CA 1
ATOM 5243 C C . LEU B 1 309 ? 20.484 -24.938 -20.234 1 97.94 309 LEU B C 1
ATOM 5245 O O . LEU B 1 309 ? 21.5 -24.625 -20.844 1 97.94 309 LEU B O 1
ATOM 5249 N N . ALA B 1 310 ? 20.5 -25.5 -19.047 1 98.31 310 ALA B N 1
ATOM 5250 C CA . ALA B 1 310 ? 21.75 -25.891 -18.406 1 98.31 310 ALA B CA 1
ATOM 5251 C C . ALA B 1 310 ? 22.516 -26.891 -19.281 1 98.31 310 ALA B C 1
ATOM 5253 O O . ALA B 1 310 ? 23.734 -26.75 -19.484 1 98.31 310 ALA B O 1
ATOM 5254 N N . VAL B 1 311 ? 21.859 -27.859 -19.812 1 97.88 311 VAL B N 1
ATOM 5255 C CA . VAL B 1 311 ? 22.469 -28.891 -20.641 1 97.88 311 VAL B CA 1
ATOM 5256 C C . VAL B 1 311 ? 22.969 -28.281 -21.938 1 97.88 311 VAL B C 1
ATOM 5258 O O . VAL B 1 311 ? 24.094 -28.531 -22.375 1 97.88 311 VAL B O 1
ATOM 5261 N N . ARG B 1 312 ? 22.094 -27.516 -22.562 1 96.81 312 ARG B N 1
ATOM 5262 C CA . ARG B 1 312 ? 22.453 -26.859 -23.812 1 96.81 312 ARG B CA 1
ATOM 5263 C C . ARG B 1 312 ? 23.719 -26.031 -23.656 1 96.81 312 ARG B C 1
ATOM 5265 O O . ARG B 1 312 ? 24.547 -25.953 -24.562 1 96.81 312 ARG B O 1
ATOM 5272 N N . SER B 1 313 ? 23.891 -25.422 -22.5 1 97.19 313 SER B N 1
ATOM 5273 C CA . SER B 1 313 ? 25.031 -24.547 -22.234 1 97.19 313 SER B CA 1
ATOM 5274 C C . SER B 1 313 ? 26.188 -25.328 -21.594 1 97.19 313 SER B C 1
ATOM 5276 O O . SER B 1 313 ? 27.203 -24.734 -21.219 1 97.19 313 SER B O 1
ATOM 5278 N N . GLY B 1 314 ? 26.016 -26.562 -21.422 1 96.44 314 GLY B N 1
ATOM 5279 C CA . GLY B 1 314 ? 27.078 -27.422 -20.938 1 96.44 314 GLY B CA 1
ATOM 5280 C C . GLY B 1 314 ? 27.328 -27.281 -19.453 1 96.44 314 GLY B C 1
ATOM 5281 O O . GLY B 1 314 ? 28.453 -27.484 -18.984 1 96.44 314 GLY B O 1
ATOM 5282 N N . LYS B 1 315 ? 26.359 -26.875 -18.719 1 97.56 315 LYS B N 1
ATOM 5283 C CA . LYS B 1 315 ? 26.531 -26.688 -17.281 1 97.56 315 LYS B CA 1
ATOM 5284 C C . LYS B 1 315 ? 26.156 -27.938 -16.5 1 97.56 315 LYS B C 1
ATOM 5286 O O . LYS B 1 315 ? 25.078 -28.016 -15.906 1 97.56 315 LYS B O 1
ATOM 5291 N N . ALA B 1 316 ? 27.062 -28.812 -16.359 1 97.44 316 ALA B N 1
ATOM 5292 C CA . ALA B 1 316 ? 26.828 -30.156 -15.852 1 97.44 316 ALA B CA 1
ATOM 5293 C C . ALA B 1 316 ? 26.453 -30.125 -14.375 1 97.44 316 ALA B C 1
ATOM 5295 O O . ALA B 1 316 ? 25.594 -30.891 -13.922 1 97.44 316 ALA B O 1
ATOM 5296 N N . GLU B 1 317 ? 27.078 -29.266 -13.625 1 97.75 317 GLU B N 1
ATOM 5297 C CA . GLU B 1 317 ? 26.797 -29.188 -12.195 1 97.75 317 GLU B CA 1
ATOM 5298 C C . GLU B 1 317 ? 25.359 -28.75 -11.945 1 97.75 317 GLU B C 1
ATOM 5300 O O . GLU B 1 317 ? 24.688 -29.281 -11.062 1 97.75 317 GLU B O 1
ATOM 5305 N N . ILE B 1 318 ? 24.953 -27.828 -12.727 1 98.38 318 ILE B N 1
ATOM 5306 C CA . ILE B 1 318 ? 23.578 -27.344 -12.617 1 98.38 318 ILE B CA 1
ATOM 5307 C C . ILE B 1 318 ? 22.609 -28.438 -13.062 1 98.38 318 ILE B C 1
ATOM 5309 O O . ILE B 1 318 ? 21.578 -28.656 -12.422 1 98.38 318 ILE B O 1
ATOM 5313 N N . ALA B 1 319 ? 22.938 -29.078 -14.117 1 98.25 319 ALA B N 1
ATOM 5314 C CA . ALA B 1 319 ? 22.094 -30.172 -14.617 1 98.25 319 ALA B CA 1
ATOM 5315 C C . ALA B 1 319 ? 21.906 -31.25 -13.555 1 98.25 319 ALA B C 1
ATOM 5317 O O . ALA B 1 319 ? 20.797 -31.719 -13.328 1 98.25 319 ALA B O 1
ATOM 5318 N N . ASP B 1 320 ? 22.969 -31.594 -12.922 1 97.94 320 ASP B N 1
ATOM 5319 C CA . ASP B 1 320 ? 22.922 -32.594 -11.859 1 97.94 320 ASP B CA 1
ATOM 5320 C C . ASP B 1 320 ? 22 -32.156 -10.719 1 97.94 320 ASP B C 1
ATOM 5322 O O . ASP B 1 320 ? 21.172 -32.938 -10.25 1 97.94 320 ASP B O 1
ATOM 5326 N N . LEU B 1 321 ? 22.203 -30.906 -10.312 1 98.12 321 LEU B N 1
ATOM 5327 C CA . LEU B 1 321 ? 21.375 -30.359 -9.234 1 98.12 321 LEU B CA 1
ATOM 5328 C C . LEU B 1 321 ? 19.906 -30.375 -9.602 1 98.12 321 LEU B C 1
ATOM 5330 O O . LEU B 1 321 ? 19.062 -30.766 -8.789 1 98.12 321 LEU B O 1
ATOM 5334 N N . LEU B 1 322 ? 19.562 -30.016 -10.805 1 98.12 322 LEU B N 1
ATOM 5335 C CA . LEU B 1 322 ? 18.172 -29.922 -11.25 1 98.12 322 LEU B CA 1
ATOM 5336 C C . LEU B 1 322 ? 17.547 -31.297 -11.359 1 98.12 322 LEU B C 1
ATOM 5338 O O . LEU B 1 322 ? 16.391 -31.5 -10.938 1 98.12 322 LEU B O 1
ATOM 5342 N N . VAL B 1 323 ? 18.281 -32.219 -11.844 1 95.75 323 VAL B N 1
ATOM 5343 C CA . VAL B 1 323 ? 17.797 -33.594 -11.953 1 95.75 323 VAL B CA 1
ATOM 5344 C C . VAL B 1 323 ? 17.516 -34.156 -10.555 1 95.75 323 VAL B C 1
ATOM 5346 O O . VAL B 1 323 ? 16.484 -34.781 -10.328 1 95.75 323 VAL B O 1
ATOM 5349 N N . LYS B 1 324 ? 18.375 -33.906 -9.672 1 95.62 324 LYS B N 1
ATOM 5350 C CA . LYS B 1 324 ? 18.219 -34.375 -8.297 1 95.62 324 LYS B CA 1
ATOM 5351 C C . LYS B 1 324 ? 17.016 -33.75 -7.617 1 95.62 324 LYS B C 1
ATOM 5353 O O . LYS B 1 324 ? 16.469 -34.281 -6.668 1 95.62 324 LYS B O 1
ATOM 5358 N N . ASN B 1 325 ? 16.672 -32.594 -8.141 1 95.94 325 ASN B N 1
ATOM 5359 C CA . ASN B 1 325 ? 15.539 -31.891 -7.547 1 95.94 325 ASN B CA 1
ATOM 5360 C C . ASN B 1 325 ? 14.266 -32.094 -8.367 1 95.94 325 ASN B C 1
ATOM 5362 O O . ASN B 1 325 ? 13.336 -31.281 -8.273 1 95.94 325 ASN B O 1
ATOM 5366 N N . GLY B 1 326 ? 14.219 -33.031 -9.266 1 90.88 326 GLY B N 1
ATOM 5367 C CA . GLY B 1 326 ? 12.969 -33.469 -9.844 1 90.88 326 GLY B CA 1
ATOM 5368 C C . GLY B 1 326 ? 12.734 -32.969 -11.25 1 90.88 326 GLY B C 1
ATOM 5369 O O . GLY B 1 326 ? 11.68 -33.188 -11.844 1 90.88 326 GLY B O 1
ATOM 5370 N N . ALA B 1 327 ? 13.742 -32.25 -11.844 1 94.75 327 ALA B N 1
ATOM 5371 C CA . ALA B 1 327 ? 13.586 -31.828 -13.234 1 94.75 327 ALA B CA 1
ATOM 5372 C C . ALA B 1 327 ? 13.609 -33.031 -14.172 1 94.75 327 ALA B C 1
ATOM 5374 O O . ALA B 1 327 ? 14.398 -33.969 -13.984 1 94.75 327 ALA B O 1
ATOM 5375 N N . SER B 1 328 ? 12.789 -32.969 -15.188 1 92.12 328 SER B N 1
ATOM 5376 C CA . SER B 1 328 ? 12.648 -34.125 -16.078 1 92.12 328 SER B CA 1
ATOM 5377 C C . SER B 1 328 ? 13.656 -34.062 -17.234 1 92.12 328 SER B C 1
ATOM 5379 O O . SER B 1 328 ? 13.68 -33.062 -17.984 1 92.12 328 SER B O 1
ATOM 5381 N N . PRO B 1 329 ? 14.43 -35.156 -17.422 1 94.06 329 PRO B N 1
ATOM 5382 C CA . PRO B 1 329 ? 15.352 -35.188 -18.562 1 94.06 329 PRO B CA 1
ATOM 5383 C C . PRO B 1 329 ? 14.633 -35.375 -19.891 1 94.06 329 PRO B C 1
ATOM 5385 O O . PRO B 1 329 ? 15.242 -35.188 -20.953 1 94.06 329 PRO B O 1
ATOM 5388 N N . TYR B 1 330 ? 13.32 -35.688 -19.844 1 90.94 330 TYR B N 1
ATOM 5389 C CA . TYR B 1 330 ? 12.594 -36.062 -21.047 1 90.94 330 TYR B CA 1
ATOM 5390 C C . TYR B 1 330 ? 11.727 -34.906 -21.547 1 90.94 330 TYR B C 1
ATOM 5392 O O . TYR B 1 330 ? 11.156 -35 -22.641 1 90.94 330 TYR B O 1
ATOM 5400 N N . SER B 1 331 ? 11.617 -33.875 -20.781 1 89 331 SER B N 1
ATOM 5401 C CA . SER B 1 331 ? 10.773 -32.719 -21.141 1 89 331 SER B CA 1
ATOM 5402 C C . SER B 1 331 ? 11.25 -32.062 -22.438 1 89 331 SER B C 1
ATOM 5404 O O . SER B 1 331 ? 12.414 -31.703 -22.547 1 89 331 SER B O 1
ATOM 5406 N N . LYS B 1 332 ? 10.273 -31.953 -23.375 1 88.25 332 LYS B N 1
ATOM 5407 C CA . LYS B 1 332 ? 10.648 -31.422 -24.672 1 88.25 332 LYS B CA 1
ATOM 5408 C C . LYS B 1 332 ? 10.164 -29.984 -24.844 1 88.25 332 LYS B C 1
ATOM 5410 O O . LYS B 1 332 ? 9.078 -29.625 -24.375 1 88.25 332 LYS B O 1
ATOM 5415 N N . ASP B 1 333 ? 11.008 -29.172 -25.5 1 90 333 ASP B N 1
ATOM 5416 C CA . ASP B 1 333 ? 10.562 -27.828 -25.875 1 90 333 ASP B CA 1
ATOM 5417 C C . ASP B 1 333 ? 9.758 -27.859 -27.172 1 90 333 ASP B C 1
ATOM 5419 O O . ASP B 1 333 ? 9.422 -28.938 -27.672 1 90 333 ASP B O 1
ATOM 5423 N N . GLN B 1 334 ? 9.375 -26.766 -27.656 1 87.81 334 GLN B N 1
ATOM 5424 C CA . GLN B 1 334 ? 8.523 -26.672 -28.844 1 87.81 334 GLN B CA 1
ATOM 5425 C C . GLN B 1 334 ? 9.242 -27.219 -30.078 1 87.81 334 GLN B C 1
ATOM 5427 O O . GLN B 1 334 ? 8.594 -27.656 -31.031 1 87.81 334 GLN B O 1
ATOM 5432 N N . GLU B 1 335 ? 10.531 -27.203 -30 1 91.81 335 GLU B N 1
ATOM 5433 C CA . GLU B 1 335 ? 11.312 -27.688 -31.125 1 91.81 335 GLU B CA 1
ATOM 5434 C C . GLU B 1 335 ? 11.547 -29.203 -31.016 1 91.81 335 GLU B C 1
ATOM 5436 O O . GLU B 1 335 ? 12.156 -29.812 -31.891 1 91.81 335 GLU B O 1
ATOM 5441 N N . GLY B 1 336 ? 11.164 -29.734 -29.922 1 87.69 336 GLY B N 1
ATOM 5442 C CA . GLY B 1 336 ? 11.273 -31.172 -29.734 1 87.69 336 GLY B CA 1
ATOM 5443 C C . GLY B 1 336 ? 12.547 -31.594 -29.016 1 87.69 336 GLY B C 1
ATOM 5444 O O . GLY B 1 336 ? 12.82 -32.781 -28.859 1 87.69 336 GLY B O 1
ATOM 5445 N N . ASN B 1 337 ? 13.289 -30.641 -28.562 1 92.69 337 ASN B N 1
ATOM 5446 C CA . ASN B 1 337 ? 14.523 -30.938 -27.844 1 92.69 337 ASN B CA 1
ATOM 5447 C C . ASN B 1 337 ? 14.25 -31.297 -26.391 1 92.69 337 ASN B C 1
ATOM 5449 O O . ASN B 1 337 ? 13.406 -30.688 -25.734 1 92.69 337 ASN B O 1
ATOM 5453 N N . SER B 1 338 ? 14.953 -32.344 -25.953 1 94.12 338 SER B N 1
ATOM 5454 C CA . SER B 1 338 ? 14.922 -32.719 -24.531 1 94.12 338 SER B CA 1
ATOM 5455 C C . SER B 1 338 ? 16.328 -32.656 -23.922 1 94.12 338 SER B C 1
ATOM 5457 O O . SER B 1 338 ? 17.312 -32.812 -24.641 1 94.12 338 SER B O 1
ATOM 5459 N N . PRO B 1 339 ? 16.406 -32.406 -22.594 1 96.38 339 PRO B N 1
ATOM 5460 C CA . PRO B 1 339 ? 17.719 -32.438 -21.953 1 96.38 339 PRO B CA 1
ATOM 5461 C C . PRO B 1 339 ? 18.484 -33.719 -22.219 1 96.38 339 PRO B C 1
ATOM 5463 O O . PRO B 1 339 ? 19.688 -33.688 -22.5 1 96.38 339 PRO B O 1
ATOM 5466 N N . LEU B 1 340 ? 17.812 -34.812 -22.203 1 94.81 340 LEU B N 1
ATOM 5467 C CA . LEU B 1 340 ? 18.453 -36.094 -22.422 1 94.81 340 LEU B CA 1
ATOM 5468 C C . LEU B 1 340 ? 19 -36.219 -23.844 1 94.81 340 LEU B C 1
ATOM 5470 O O . LEU B 1 340 ? 20.141 -36.625 -24.047 1 94.81 340 LEU B O 1
ATOM 5474 N N . ALA B 1 341 ? 18.172 -35.875 -24.812 1 93.31 341 ALA B N 1
ATOM 5475 C CA . ALA B 1 341 ? 18.594 -35.906 -26.203 1 93.31 341 ALA B CA 1
ATOM 5476 C C . ALA B 1 341 ? 19.812 -35 -26.438 1 93.31 341 ALA B C 1
ATOM 5478 O O . ALA B 1 341 ? 20.734 -35.375 -27.141 1 93.31 341 ALA B O 1
ATOM 5479 N N . LEU B 1 342 ? 19.781 -33.844 -25.844 1 95.62 342 LEU B N 1
ATOM 5480 C CA . LEU B 1 342 ? 20.891 -32.906 -25.984 1 95.62 342 LEU B CA 1
ATOM 5481 C C . LEU B 1 342 ? 22.141 -33.469 -25.297 1 95.62 342 LEU B C 1
ATOM 5483 O O . LEU B 1 342 ? 23.25 -33.281 -25.797 1 95.62 342 LEU B O 1
ATOM 5487 N N . ALA B 1 343 ? 21.984 -34.031 -24.156 1 94.81 343 ALA B N 1
ATOM 5488 C CA . ALA B 1 343 ? 23.094 -34.625 -23.422 1 94.81 343 ALA B CA 1
ATOM 5489 C C . ALA B 1 343 ? 23.766 -35.75 -24.219 1 94.81 343 ALA B C 1
ATOM 5491 O O . ALA B 1 343 ? 24.984 -35.875 -24.188 1 94.81 343 ALA B O 1
ATOM 5492 N N . GLU B 1 344 ? 22.969 -36.469 -24.859 1 92.69 344 GLU B N 1
ATOM 5493 C CA . GLU B 1 344 ? 23.469 -37.562 -25.688 1 92.69 344 GLU B CA 1
ATOM 5494 C C . GLU B 1 344 ? 24.328 -37.062 -26.828 1 92.69 344 GLU B C 1
ATOM 5496 O O . GLU B 1 344 ? 25.312 -37.688 -27.203 1 92.69 344 GLU B O 1
ATOM 5501 N N . GLN B 1 345 ? 23.906 -36 -27.312 1 92.12 345 GLN B N 1
ATOM 5502 C CA . GLN B 1 345 ? 24.625 -35.438 -28.438 1 92.12 345 GLN B CA 1
ATOM 5503 C C . GLN B 1 345 ? 25.844 -34.656 -27.984 1 92.12 345 GLN B C 1
ATOM 5505 O O . GLN B 1 345 ? 26.734 -34.344 -28.766 1 92.12 345 GLN B O 1
ATOM 5510 N N . SER B 1 346 ? 25.859 -34.375 -26.719 1 92.19 346 SER B N 1
ATOM 5511 C CA . SER B 1 346 ? 26.938 -33.594 -26.156 1 92.19 346 SER B CA 1
ATOM 5512 C C . SER B 1 346 ? 28.219 -34.406 -26.047 1 92.19 346 SER B C 1
ATOM 5514 O O . SER B 1 346 ? 28.172 -35.625 -25.891 1 92.19 346 SER B O 1
ATOM 5516 N N . GLU B 1 347 ? 29.391 -33.75 -26.188 1 90.56 347 GLU B N 1
ATOM 5517 C CA . GLU B 1 347 ? 30.672 -34.406 -26.016 1 90.56 347 GLU B CA 1
ATOM 5518 C C . GLU B 1 347 ? 31.156 -34.281 -24.562 1 90.56 347 GLU B C 1
ATOM 5520 O O . GLU B 1 347 ? 32.219 -34.781 -24.219 1 90.56 347 GLU B O 1
ATOM 5525 N N . SER B 1 348 ? 30.375 -33.719 -23.766 1 93.38 348 SER B N 1
ATOM 5526 C CA . SER B 1 348 ? 30.75 -33.5 -22.375 1 93.38 348 SER B CA 1
ATOM 5527 C C . SER B 1 348 ? 30.609 -34.781 -21.547 1 93.38 348 SER B C 1
ATOM 5529 O O . SER B 1 348 ? 29.5 -35.25 -21.312 1 93.38 348 SER B O 1
ATOM 5531 N N . PRO B 1 349 ? 31.672 -35.312 -21.047 1 93.25 349 PRO B N 1
ATOM 5532 C CA . PRO B 1 349 ? 31.594 -36.531 -20.203 1 93.25 349 PRO B CA 1
ATOM 5533 C C . PRO B 1 349 ? 30.812 -36.281 -18.922 1 93.25 349 PRO B C 1
ATOM 5535 O O . PRO B 1 349 ? 30.141 -37.188 -18.422 1 93.25 349 PRO B O 1
ATOM 5538 N N . MET B 1 350 ? 30.953 -35.094 -18.453 1 95 350 MET B N 1
ATOM 5539 C CA . MET B 1 350 ? 30.25 -34.75 -17.219 1 95 350 MET B CA 1
ATOM 5540 C C . MET B 1 350 ? 28.734 -34.812 -17.422 1 95 350 MET B C 1
ATOM 5542 O O . MET B 1 350 ? 28.016 -35.312 -16.562 1 95 350 MET B O 1
ATOM 5546 N N . LEU B 1 351 ? 28.281 -34.344 -18.516 1 95.44 351 LEU B N 1
ATOM 5547 C CA . LEU B 1 351 ? 26.859 -34.406 -18.812 1 95.44 351 LEU B CA 1
ATOM 5548 C C . LEU B 1 351 ? 26.406 -35.875 -19 1 95.44 351 LEU B C 1
ATOM 5550 O O . LEU B 1 351 ? 25.312 -36.219 -18.562 1 95.44 351 LEU B O 1
ATOM 5554 N N . HIS B 1 352 ? 27.25 -36.656 -19.641 1 94.44 352 HIS B N 1
ATOM 5555 C CA . HIS B 1 352 ? 26.938 -38.062 -19.828 1 94.44 352 HIS B CA 1
ATOM 5556 C C . HIS B 1 352 ? 26.781 -38.781 -18.484 1 94.44 352 HIS B C 1
ATOM 5558 O O . HIS B 1 352 ? 25.922 -39.625 -18.328 1 94.44 352 HIS B O 1
ATOM 5564 N N . GLN B 1 353 ? 27.594 -38.375 -17.625 1 94.56 353 GLN B N 1
ATOM 5565 C CA . GLN B 1 353 ? 27.547 -39 -16.297 1 94.56 353 GLN B CA 1
ATOM 5566 C C . GLN B 1 353 ? 26.25 -38.625 -15.578 1 94.56 353 GLN B C 1
ATOM 5568 O O . GLN B 1 353 ? 25.625 -39.469 -14.93 1 94.56 353 GLN B O 1
ATOM 5573 N N . VAL B 1 354 ? 25.828 -37.375 -15.695 1 95.56 354 VAL B N 1
ATOM 5574 C CA . VAL B 1 354 ? 24.609 -36.906 -15.055 1 95.56 354 VAL B CA 1
ATOM 5575 C C . VAL B 1 354 ? 23.406 -37.688 -15.562 1 95.56 354 VAL B C 1
ATOM 5577 O O . VAL B 1 354 ? 22.5 -38.031 -14.789 1 95.56 354 VAL B O 1
ATOM 5580 N N . PHE B 1 355 ? 23.375 -38.062 -16.828 1 94.62 355 PHE B N 1
ATOM 5581 C CA . PHE B 1 355 ? 22.188 -38.625 -17.453 1 94.62 355 PHE B CA 1
ATOM 5582 C C . PHE B 1 355 ? 22.359 -40.125 -17.703 1 94.62 355 PHE B C 1
ATOM 5584 O O . PHE B 1 355 ? 21.531 -40.75 -18.375 1 94.62 355 PHE B O 1
ATOM 5591 N N . LYS B 1 356 ? 23.406 -40.719 -17.172 1 90.75 356 LYS B N 1
ATOM 5592 C CA . LYS B 1 356 ? 23.75 -42.125 -17.406 1 90.75 356 LYS B CA 1
ATOM 5593 C C . LYS B 1 356 ? 22.578 -43.062 -17.062 1 90.75 356 LYS B C 1
ATOM 5595 O O . LYS B 1 356 ? 22.297 -44 -17.812 1 90.75 356 LYS B O 1
ATOM 5600 N N . GLN B 1 357 ? 21.844 -42.812 -16.031 1 85.62 357 GLN B N 1
ATOM 5601 C CA . GLN B 1 357 ? 20.766 -43.656 -15.555 1 85.62 357 GLN B CA 1
ATOM 5602 C C . GLN B 1 357 ? 19.562 -43.594 -16.5 1 85.62 357 GLN B C 1
ATOM 5604 O O . GLN B 1 357 ? 18.734 -44.531 -16.5 1 85.62 357 GLN B O 1
ATOM 5609 N N . PHE B 1 358 ? 19.531 -42.625 -17.312 1 85.12 358 PHE B N 1
ATOM 5610 C CA . PHE B 1 358 ? 18.391 -42.469 -18.203 1 85.12 358 PHE B CA 1
ATOM 5611 C C . PHE B 1 358 ? 18.719 -42.938 -19.609 1 85.12 358 PHE B C 1
ATOM 5613 O O . PHE B 1 358 ? 17.812 -43.125 -20.438 1 85.12 358 PHE B O 1
ATOM 5620 N N . LEU B 1 359 ? 19.938 -43.094 -19.875 1 72.69 359 LEU B N 1
ATOM 5621 C CA . LEU B 1 359 ? 20.422 -43.531 -21.172 1 72.69 359 LEU B CA 1
ATOM 5622 C C . LEU B 1 359 ? 20.375 -45.031 -21.297 1 72.69 359 LEU B C 1
ATOM 5624 O O . LEU B 1 359 ? 20.047 -45.594 -22.344 1 72.69 359 LEU B O 1
ATOM 5628 N N . GLU B 1 360 ? 20.828 -45.781 -20.281 1 60.16 360 GLU B N 1
ATOM 5629 C CA . GLU B 1 360 ? 20.922 -47.25 -20.297 1 60.16 360 GLU B CA 1
ATOM 5630 C C . GLU B 1 360 ? 19.531 -47.875 -20.359 1 60.16 360 GLU B C 1
ATOM 5632 O O . GLU B 1 360 ? 19.391 -49 -20.844 1 60.16 360 GLU B O 1
ATOM 5637 N N . SER B 1 361 ? 18.484 -47.375 -19.969 1 53.12 361 SER B N 1
ATOM 5638 C CA . SER B 1 361 ? 17.219 -48.062 -19.969 1 53.12 361 SER B CA 1
ATOM 5639 C C . SER B 1 361 ? 16.672 -48.219 -21.391 1 53.12 361 SER B C 1
ATOM 5641 O O . SER B 1 361 ? 15.719 -48.969 -21.609 1 53.12 361 SER B O 1
ATOM 5643 N N . LYS B 1 362 ? 17.047 -47.656 -22.5 1 48.78 362 LYS B N 1
ATOM 5644 C CA . LYS B 1 362 ? 16.703 -47.969 -23.875 1 48.78 362 LYS B CA 1
ATOM 5645 C C . LYS B 1 362 ? 17.219 -49.312 -24.297 1 48.78 362 LYS B C 1
ATOM 5647 O O . LYS B 1 362 ? 16.641 -49.969 -25.172 1 48.78 362 LYS B O 1
ATOM 5652 N N . GLU B 1 363 ? 18.359 -49.688 -23.891 1 40.34 363 GLU B N 1
ATOM 5653 C CA . GLU B 1 363 ? 19 -50.844 -24.469 1 40.34 363 GLU B CA 1
ATOM 5654 C C . GLU B 1 363 ? 18.359 -52.125 -23.969 1 40.34 363 GLU B C 1
ATOM 5656 O O . GLU B 1 363 ? 18.609 -53.219 -24.5 1 40.34 363 GLU B O 1
ATOM 5661 N N . GLY B 1 364 ? 17.734 -52.281 -22.797 1 35.94 364 GLY B N 1
ATOM 5662 C CA . GLY B 1 364 ? 17.266 -53.625 -22.547 1 35.94 364 GLY B CA 1
ATOM 5663 C C . GLY B 1 364 ? 16.141 -54.062 -23.469 1 35.94 364 GLY B C 1
ATOM 5664 O O . GLY B 1 364 ? 15.664 -55.188 -23.391 1 35.94 364 GLY B O 1
ATOM 5665 N N . ASP B 1 365 ? 15.203 -53.188 -23.984 1 34.12 365 ASP B N 1
ATOM 5666 C CA . ASP B 1 365 ? 14.219 -53.844 -24.844 1 34.12 365 ASP B CA 1
ATOM 5667 C C . ASP B 1 365 ? 14.781 -54.094 -26.25 1 34.12 365 ASP B C 1
ATOM 5669 O O . ASP B 1 365 ? 14.023 -54.312 -27.188 1 34.12 365 ASP B O 1
ATOM 5673 N N . SER B 1 366 ? 16.109 -53.875 -26.547 1 28.3 366 SER B N 1
ATOM 5674 C CA . SER B 1 366 ? 16.375 -54.688 -27.734 1 28.3 366 SER B CA 1
ATOM 5675 C C . SER B 1 366 ? 16.516 -56.156 -27.359 1 28.3 366 SER B C 1
ATOM 5677 O O . SER B 1 366 ? 17.078 -56.5 -26.312 1 28.3 366 SER B O 1
#

Organism: NCBI:txid2484979

Foldseek 3Di:
DDPVQLQVCLLVVVVVSNLVVLVVLLPDPCSLPVQQCDADPQQHHSLLSNLLVPPQSSNLSSLVSHHDQQRATPQRQGSLLSNLLVVNQVSNVRSVVSPHDQQGATNQQDGSQLSNLVNLDLSSNVVQCPRPPRHDDQCGQTNFADGSLLSNLLVLNQVNNVVVVVVPHDQQGATPQQDGSLQSCLQVLSLVSVVVCLPPVNVLVQQCGQTNFFDGSLLNNLLRVSLNSNLSSLVSPHDQLGATPVRDGSLRNNVVVVSPSSNVSSVVSLVVVCLVCLLVLVQVSVVSSVVNPDAQADQDPQQDGSLLNNLLNPNLVSNLVSVVRPYDQCGQGNVGDGSLNSLVVDPDVSSCVSCVVVVVVVPPVD/DDPVQLQVCLLVVVVVSNLVVLVVLVPDPCSLPVQQCDADPQQHHSLLSNLLVPPQSSNLSSLVSHHDQQRATPQRDGSLLSNLLVVNQSSNVSSVVSPHDQQGATNQQDGSQLSNLVNLDLSSNVVQCPRPPRHDDQCGQTNFADGSLLSNLLVLNQVNNVVVVVVPHDQQGATPQQDGSLQSCLLVLSLVSVVVCLPPPSVLVQQCGQTNFFDGSLLNNLLRVSLNSNLSSLVSPHDQLGATPVRDGSLRNNVVVVSPSSNVSSVVSLVVVCLVCLLVQVQVSVVSSVVNPDAQADQDPQQDGSLLNNLLNPNLVSNLVSVVRPYDQCGQGNVGDGVLNSLVVDPDVSSCVSCVVVVVVVPPVD

Nearest PDB structures (foldseek):
  6mol-assembly1_A  TM=6.381E-01  e=1.529E-17  synthetic construct
  5ma9-assembly3_G  TM=6.341E-01  e=1.683E-15  synthetic construct
  5le9-assembly1_A  TM=4.746E-01  e=4.946E-15  synthetic construct
  5lea-assembly1_A  TM=4.730E-01  e=1.966E-14  synthetic construct
  4cz2-assembly1_D  TM=8.828E-01  e=6.652E-07  Homo sapiens

Solvent-accessible surface area (backbone atoms only — not comparable to full-atom values): 38233 Å² total; per-residue (Å²): 136,60,71,63,55,51,48,51,20,46,72,42,47,33,54,67,60,33,53,55,50,50,60,55,42,69,73,39,88,61,31,86,69,46,58,49,64,47,56,50,97,71,40,34,33,66,57,48,46,11,42,76,70,64,34,56,67,52,33,50,51,41,48,75,73,53,43,51,41,68,45,44,34,71,60,34,42,30,42,50,44,49,15,30,55,66,64,33,60,67,49,32,51,50,37,45,75,67,62,32,62,75,81,56,51,27,74,61,35,40,36,43,62,46,31,11,44,70,45,64,40,54,67,46,43,52,50,48,65,65,40,78,100,46,69,70,67,60,77,47,52,31,68,66,30,36,26,40,52,52,42,16,47,65,57,63,32,52,68,47,30,53,51,40,48,73,73,62,48,74,73,82,54,51,31,75,54,42,40,35,54,59,32,38,22,10,56,68,39,36,39,73,57,52,55,74,43,74,83,36,62,73,58,60,70,47,45,76,46,48,25,77,65,28,38,25,24,55,36,36,5,28,66,51,59,8,48,68,25,34,53,50,42,47,75,73,62,41,69,70,74,52,54,25,72,86,66,47,30,25,58,57,45,10,55,76,69,64,32,55,64,39,36,52,53,50,50,52,54,48,50,54,48,42,42,51,24,27,42,70,54,37,55,70,58,46,51,52,47,44,73,70,70,48,70,44,65,48,64,52,98,60,37,47,32,36,45,36,38,3,44,76,58,65,22,40,70,49,30,42,54,29,45,77,54,64,26,49,50,47,49,49,25,78,85,62,52,21,27,46,62,50,34,69,71,44,89,48,65,62,38,41,59,66,44,42,82,70,57,59,67,67,59,70,82,104,135,61,71,63,55,51,48,52,20,46,73,40,47,34,54,69,59,34,51,54,51,50,61,55,42,67,73,38,88,60,31,86,69,46,60,50,65,46,55,49,97,70,40,34,33,65,57,47,45,11,43,76,70,65,34,56,67,50,32,50,51,43,48,76,74,53,42,51,41,68,46,45,34,73,60,34,42,29,43,50,42,49,14,29,55,65,66,33,60,68,48,32,50,50,36,45,74,67,62,32,64,76,81,57,51,27,76,60,36,41,36,43,64,45,31,12,43,71,44,65,39,54,67,45,44,54,50,47,64,66,40,79,98,46,70,71,67,59,76,46,52,30,68,66,31,36,26,40,51,52,44,15,45,64,59,64,32,54,68,49,30,54,51,39,48,74,73,60,48,75,72,82,54,52,31,73,54,41,38,35,57,59,33,39,25,10,56,66,38,36,39,73,57,52,54,75,44,73,83,36,62,74,58,60,69,50,44,77,46,49,26,78,66,27,40,25,24,54,35,36,5,27,66,52,59,9,50,67,26,34,53,51,40,46,75,74,62,40,69,72,75,51,56,26,71,87,66,46,30,27,58,56,44,9,55,74,70,64,33,54,64,40,36,50,52,49,50,52,53,48,50,52,50,41,41,50,25,28,43,69,54,37,54,71,58,47,52,51,46,44,72,70,70,50,71,44,64,49,63,53,98,62,38,47,31,36,44,36,40,4,45,76,58,65,24,40,71,49,30,42,53,29,45,77,54,64,26,49,49,47,50,48,24,78,86,62,53,21,28,47,61,50,34,67,70,43,87,49,64,62,38,41,60,64,46,42,82,69,56,57,67,64,60,69,81,103

Sequence (732 aa):
MDWNDLFRAVKTGNNGTLRALLEEATTRDGYSEEFPELRDSYGCGLLYWAIKEGDKEAAKLLLEYGADPNETSSRGETALLIALESELPELAELVLKYGADPSLRDMDGNTPLTKAVSSGKLALVELLFEVPDSAPDFEDRNGEGYSPLLLAIDLGNYEIAEFLLDKGADPKKKNSEGRTILHLTALHNDFEILDLFSENQEVKSLLENKDQDGNTPLLLSALYDSVECLDRLLKWGADPLARNLGGKSAKEEADRMKFHHTLKTIDTATTQLFFKAAEEGKLDIVEKILSNGYQAEIRDSVGRTPLLLAVRSGKAEIADLLVKNGASPYSKDQEGNSPLALAEQSESPMLHQVFKQFLESKEGDSMDWNDLFRAVKTGNNGTLRALLEEATTRDGYSEEFPELRDSYGCGLLYWAIKEGDKEAAKLLLEYGADPNETSSRGETALLIALESELPELAELVLKYGADPSLRDMDGNTPLTKAVSSGKLALVELLFEVPDSAPDFEDRNGEGYSPLLLAIDLGNYEIAEFLLDKGADPKKKNSEGRTILHLTALHNDFEILDLFSENQEVKSLLENKDQDGNTPLLLSALYDSVECLDRLLKWGADPLARNLGGKSAKEEADRMKFHHTLKTIDTATTQLFFKAAEEGKLDIVEKILSNGYQAEIRDSVGRTPLLLAVRSGKAEIADLLVKNGASPYSKDQEGNSPLALAEQSESPMLHQVFKQFLESKEGDS

Radius of gyration: 35.04 Å; Cα contacts (8 Å, |Δi|>4): 1281; chains: 2; bounding box: 63×114×64 Å

InterPro domains:
  IPR002110 Ankyrin repeat [PF00023] (43-72)
  IPR002110 Ankyrin repeat [PF00023] (213-244)
  IPR002110 Ankyrin repeat [PF12796] (80-175)
  IPR002110 Ankyrin repeat [PF12796] (275-347)
  IPR002110 Ankyrin repeat [PS50088] (42-74)
  IPR002110 Ankyrin repeat [PS50088] (75-107)
  IPR002110 Ankyrin repeat [PS50088] (144-176)
  IPR002110 Ankyrin repeat [PS50088] (213-245)
  IPR002110 Ankyrin repeat [PS50088] (302-334)
  IPR002110 Ankyrin repeat [SM00248] (1-30)
  IPR002110 Ankyrin repeat [SM00248] (42-71)
  IPR002110 Ankyrin repeat [SM00248] (75-104)
  IPR002110 Ankyrin repeat [SM00248] (108-140)
  IPR002110 Ankyrin repeat [SM00248] (144-173)
  IPR002110 Ankyrin repeat [SM00248] (177-206)
  IPR002110 Ankyrin repeat [SM00248] (213-242)
  IPR002110 Ankyrin repeat [SM00248] (302-331)
  IPR036770 Ankyrin repeat-containing domain superfamily [G3DSA:1.25.40.20] (2-132)
  IPR036770 Ankyrin repeat-containing domain superfamily [G3DSA:1.25.40.20] (133-269)
  IPR036770 Ankyrin repeat-containing domain superfamily [G3DSA:1.25.40.20] (270-363)

Secondary structure (DSSP, 8-state):
--HHHHHHHHHHT-HHHHHHHHHHHTTSTTHHHHGGG---TTS--HHHHHHHTT-HHHHHHHHHTT--TT-B-TT--BHHHHHHHTT-HHHHHHHHHTT--TT---TT---HHHHHHHHT-HHHHHHHHSSTT----TT---TT---HHHHHHHTT-HHHHHHHHHTT--TT---TT---HHHHHHHHT-HHHHHTTTT-HHHHTTTT---TT---HHHHHHHTT-HHHHHHHHHTT--TT-B-TTS-BHHHHHHHTT-HHHHHHHHHHHHHHHHHHHHHT-HHHHHHHHHTT--S----TTS--HHHHHHHTT-HHHHHHHHHTT--TT---TT---HHHHHHH---HHHHHHTHHHHGGGGGG-/--HHHHHHHHHHT-HHHHHHHHHHHTTSTTHHHHGGG---TTS--HHHHHHHTT-HHHHHHHHHTT--TT-B-TT--BHHHHHHHTT-HHHHHHHHHTT--TT---TT---HHHHHHHHT-HHHHHHHHSSTT----TT---TT---HHHHHHHTT-HHHHHHHHHTT--TT---TT---HHHHHHHHT-HHHHHTTTT-HHHHTTTT---TT---HHHHHHHTT-HHHHHHHHHTT--TT-B-TTS-BHHHHHHHHT-HHHHHHHHHHHHHHHHHHHHHT-HHHHHHHHHTT--S----TTS--HHHHHHHTT-HHHHHHHHHTT--TT---TT---HHHHHHH---HHHHHHTHHHHGGGGGG-